Protein AF-A0A075AMS6-F1 (afdb_monomer_lite)

pLDDT: mean 89.9, std 9.1, range [35.53, 98.44]

Structure (mmCIF, N/CA/C/O backbone):
data_AF-A0A075AMS6-F1
#
_entry.id   AF-A0A075AMS6-F1
#
loop_
_atom_site.group_PDB
_atom_site.id
_atom_site.type_symbol
_atom_site.label_atom_id
_atom_site.label_alt_id
_atom_site.label_comp_id
_atom_site.label_asym_id
_atom_site.label_entity_id
_atom_site.label_seq_id
_atom_site.pdbx_PDB_ins_code
_atom_site.Cartn_x
_atom_site.Cartn_y
_atom_site.Cartn_z
_atom_site.occupancy
_atom_site.B_iso_or_equiv
_atom_site.auth_seq_id
_atom_site.auth_comp_id
_atom_site.auth_asym_id
_atom_site.auth_atom_id
_atom_site.pdbx_PDB_model_num
ATOM 1 N N . MET A 1 1 ? 24.883 -25.364 -38.308 1.00 47.94 1 MET A N 1
ATOM 2 C CA . MET A 1 1 ? 25.198 -25.323 -36.855 1.00 47.94 1 MET A CA 1
ATOM 3 C C . MET A 1 1 ? 24.390 -24.187 -36.253 1.00 47.94 1 MET A C 1
ATOM 5 O O . MET A 1 1 ? 24.538 -23.073 -36.735 1.00 47.94 1 MET A O 1
ATOM 9 N N . SER A 1 2 ? 23.544 -24.436 -35.250 1.00 60.88 2 SER A N 1
ATOM 10 C CA . SER A 1 2 ? 22.782 -23.363 -34.593 1.00 60.88 2 SER A CA 1
ATOM 11 C C . SER A 1 2 ? 23.743 -22.428 -33.852 1.00 60.88 2 SER A C 1
ATOM 13 O O . SER A 1 2 ? 24.408 -22.866 -32.907 1.00 60.88 2 SER A O 1
ATOM 15 N N . GLN A 1 3 ? 23.836 -21.162 -34.259 1.00 84.62 3 GLN A N 1
ATOM 16 C CA . GLN A 1 3 ? 24.550 -20.160 -33.468 1.00 84.62 3 GLN A CA 1
ATOM 17 C C . GLN A 1 3 ? 23.649 -19.705 -32.324 1.00 84.62 3 GLN A C 1
ATOM 19 O O . GLN A 1 3 ? 22.490 -19.348 -32.539 1.00 84.62 3 GLN A O 1
ATOM 24 N N . LYS A 1 4 ? 24.180 -19.744 -31.101 1.00 93.44 4 LYS A N 1
ATOM 25 C CA . LYS A 1 4 ? 23.482 -19.284 -29.902 1.00 93.44 4 LYS A CA 1
ATOM 26 C C . LYS A 1 4 ? 24.203 -18.081 -29.316 1.00 93.44 4 LYS A C 1
ATOM 28 O O . LYS A 1 4 ? 25.431 -18.074 -29.261 1.00 93.44 4 LYS A O 1
ATOM 33 N N . VAL A 1 5 ? 23.439 -17.092 -28.869 1.00 93.50 5 VAL A N 1
ATOM 34 C CA . VAL A 1 5 ? 23.956 -15.878 -28.224 1.00 93.50 5 VAL A CA 1
ATOM 35 C C . VAL A 1 5 ? 23.350 -15.772 -26.833 1.00 93.50 5 VAL A C 1
ATOM 37 O O . VAL A 1 5 ? 22.131 -15.844 -26.682 1.00 93.50 5 VAL A O 1
ATOM 40 N N . VAL A 1 6 ? 24.199 -15.621 -25.818 1.00 94.56 6 VAL A N 1
ATOM 41 C CA . VAL A 1 6 ? 23.764 -15.331 -24.447 1.00 94.56 6 VAL A CA 1
ATOM 42 C C . VAL A 1 6 ? 23.596 -13.823 -24.317 1.00 94.56 6 VAL A C 1
ATOM 44 O O . VAL A 1 6 ? 24.502 -13.070 -24.667 1.00 94.56 6 VAL A O 1
ATOM 47 N N . VAL A 1 7 ? 22.439 -13.392 -23.822 1.00 93.31 7 VAL A N 1
ATOM 48 C CA . VAL A 1 7 ? 22.157 -11.993 -23.503 1.00 93.31 7 VAL A CA 1
ATOM 49 C C . VAL A 1 7 ? 22.034 -11.866 -21.992 1.00 93.31 7 VAL A C 1
ATOM 51 O O . VAL A 1 7 ? 21.176 -12.501 -21.374 1.00 93.31 7 VAL A O 1
ATOM 54 N N . GLU A 1 8 ? 22.902 -11.048 -21.407 1.00 89.00 8 GLU A N 1
ATOM 55 C CA . GLU A 1 8 ? 22.895 -10.725 -19.983 1.00 89.00 8 GLU A CA 1
ATOM 56 C C . GLU A 1 8 ? 22.114 -9.431 -19.755 1.00 89.00 8 GLU A C 1
ATOM 58 O O . GLU A 1 8 ? 22.308 -8.441 -20.463 1.00 89.00 8 GLU A O 1
ATOM 63 N N . THR A 1 9 ? 21.200 -9.432 -18.784 1.00 85.12 9 THR A N 1
ATOM 64 C CA . THR A 1 9 ? 20.393 -8.250 -18.453 1.00 85.12 9 THR A CA 1
ATOM 65 C C . THR A 1 9 ? 20.269 -8.076 -16.947 1.00 85.12 9 THR A C 1
ATOM 67 O O . THR A 1 9 ? 20.421 -9.030 -16.184 1.00 85.12 9 THR A O 1
ATOM 70 N N . SER A 1 10 ? 19.871 -6.878 -16.514 1.00 76.19 10 SER A N 1
ATOM 71 C CA . SER A 1 10 ? 19.509 -6.604 -15.116 1.00 76.19 10 SER A CA 1
ATOM 72 C C . SER A 1 10 ? 18.333 -7.449 -14.603 1.00 76.19 10 SER A C 1
ATOM 74 O O . SER A 1 10 ? 18.133 -7.555 -13.399 1.00 76.19 10 SER A O 1
ATOM 76 N N . THR A 1 11 ? 17.564 -8.080 -15.497 1.00 76.12 11 THR A N 1
ATOM 77 C CA . THR A 1 11 ? 16.438 -8.969 -15.157 1.00 76.12 11 THR A CA 1
ATOM 78 C C . THR A 1 11 ? 16.780 -10.460 -15.278 1.00 76.12 11 THR A C 1
ATOM 80 O O . THR A 1 11 ? 15.893 -11.313 -15.167 1.00 76.12 11 THR A O 1
ATOM 83 N N . GLY A 1 12 ? 18.056 -10.791 -15.500 1.00 82.81 12 GLY A N 1
ATOM 84 C CA . GLY A 1 12 ? 18.569 -12.148 -15.694 1.00 82.81 12 GLY A CA 1
ATOM 85 C C . GLY A 1 12 ? 19.011 -12.440 -17.129 1.00 82.81 12 GLY A C 1
ATOM 86 O O . GLY A 1 12 ? 18.874 -11.609 -18.029 1.00 82.81 12 GLY A O 1
ATOM 87 N N . ASN A 1 13 ? 19.536 -13.647 -17.337 1.00 91.81 13 ASN A N 1
ATOM 88 C CA . ASN A 1 13 ? 20.146 -14.052 -18.604 1.00 91.81 13 ASN A CA 1
ATOM 89 C C . ASN A 1 13 ? 19.178 -14.893 -19.444 1.00 91.81 13 ASN A C 1
ATOM 91 O O . ASN A 1 13 ? 18.448 -15.733 -18.911 1.00 91.81 13 ASN A O 1
ATOM 95 N N . PHE A 1 14 ? 19.206 -14.712 -20.762 1.00 96.06 14 PHE A N 1
ATOM 96 C CA . PHE A 1 14 ? 18.475 -15.554 -21.712 1.00 96.06 14 PHE A CA 1
ATOM 97 C C . PHE A 1 14 ? 19.346 -15.897 -22.922 1.00 96.06 14 PHE A C 1
ATOM 99 O O . PHE A 1 14 ? 20.368 -15.260 -23.176 1.00 96.06 14 PHE A O 1
ATOM 106 N N . VAL A 1 15 ? 18.962 -16.940 -23.657 1.00 97.25 15 VAL A N 1
ATOM 107 C CA . VAL A 1 15 ? 19.716 -17.432 -24.815 1.00 97.25 15 VAL A CA 1
ATOM 108 C C . VAL A 1 15 ? 18.867 -17.294 -26.064 1.00 97.25 15 VAL A C 1
ATOM 110 O O . VAL A 1 15 ? 17.724 -17.746 -26.094 1.00 97.25 15 VAL A O 1
ATOM 113 N N . LEU A 1 16 ? 19.446 -16.703 -27.103 1.00 97.69 16 LEU A N 1
ATOM 114 C CA . LEU A 1 16 ? 18.874 -16.610 -28.440 1.00 97.69 16 LEU A CA 1
ATOM 115 C C . LEU A 1 16 ? 19.459 -17.710 -29.329 1.00 97.69 16 LEU A C 1
ATOM 117 O O . LEU A 1 16 ? 20.665 -17.941 -29.309 1.00 97.69 16 LEU A O 1
ATOM 121 N N . GLU A 1 17 ? 18.614 -18.373 -30.111 1.00 97.12 17 GLU A N 1
ATOM 122 C CA . GLU A 1 17 ? 18.990 -19.241 -31.230 1.00 97.12 17 GLU A CA 1
ATOM 123 C C . GLU A 1 17 ? 18.804 -18.461 -32.533 1.00 97.12 17 GLU A C 1
ATOM 125 O O . GLU A 1 17 ? 17.724 -17.922 -32.776 1.00 97.12 17 GLU A O 1
ATOM 130 N N . LEU A 1 18 ? 19.862 -18.383 -33.345 1.00 97.50 18 LEU A N 1
ATOM 131 C CA . LEU A 1 18 ? 19.884 -17.639 -34.604 1.00 97.50 18 LEU A CA 1
ATOM 132 C C . LEU A 1 18 ? 19.590 -18.549 -35.805 1.00 97.50 18 LEU A C 1
ATOM 134 O O . LEU A 1 18 ? 20.128 -19.655 -35.905 1.00 97.50 18 LEU A O 1
ATOM 138 N N . TYR A 1 19 ? 18.789 -18.041 -36.737 1.00 96.81 19 TYR A N 1
ATOM 139 C CA . TYR A 1 19 ? 18.364 -18.706 -37.972 1.00 96.81 19 TYR A CA 1
ATOM 140 C C . TYR A 1 19 ? 19.328 -18.389 -39.122 1.00 96.81 19 TYR A C 1
ATOM 142 O O . TYR A 1 19 ? 19.029 -17.618 -40.031 1.00 96.81 19 TYR A O 1
ATOM 150 N N . VAL A 1 20 ? 20.546 -18.927 -39.019 1.00 95.44 20 VAL A N 1
ATOM 151 C CA . VAL A 1 20 ? 21.671 -18.585 -39.911 1.00 95.44 20 VAL A CA 1
ATOM 152 C C . VAL A 1 20 ? 21.418 -19.002 -41.363 1.00 95.44 20 VAL A C 1
ATOM 154 O O . VAL A 1 20 ? 21.955 -18.367 -42.266 1.00 95.44 20 VAL A O 1
ATOM 157 N N . ASP A 1 21 ? 20.609 -20.036 -41.592 1.00 95.00 21 ASP A N 1
ATOM 158 C CA . ASP A 1 21 ? 20.291 -20.516 -42.940 1.00 95.00 21 ASP A CA 1
ATOM 159 C C . ASP A 1 21 ? 19.217 -19.630 -43.604 1.00 95.00 21 ASP A C 1
ATOM 161 O O . ASP A 1 21 ? 19.257 -19.383 -44.808 1.00 95.00 21 ASP A O 1
ATOM 165 N N . GLU A 1 22 ? 18.288 -19.098 -42.807 1.00 96.31 22 GLU A N 1
ATOM 166 C CA . GLU A 1 22 ? 17.174 -18.257 -43.241 1.00 96.31 22 GLU A CA 1
ATOM 167 C C . GLU A 1 22 ? 17.543 -16.774 -43.404 1.00 96.31 22 GLU A C 1
ATOM 169 O O . GLU A 1 22 ? 17.030 -16.119 -44.316 1.00 96.31 22 GLU A O 1
ATOM 174 N N . ALA A 1 23 ? 18.408 -16.247 -42.530 1.00 96.94 23 ALA A N 1
ATOM 175 C CA . ALA A 1 23 ? 18.813 -14.839 -42.491 1.00 96.94 23 ALA A CA 1
ATOM 176 C C . ALA A 1 23 ? 20.338 -14.678 -42.257 1.00 96.94 23 ALA A C 1
ATOM 178 O O . ALA A 1 23 ? 20.770 -14.108 -41.244 1.00 96.94 23 ALA A O 1
ATOM 179 N N . PRO A 1 24 ? 21.193 -15.200 -43.161 1.00 96.88 24 PRO A N 1
ATOM 180 C CA . PRO A 1 24 ? 22.639 -15.276 -42.959 1.00 96.88 24 PRO A CA 1
ATOM 181 C C . PRO A 1 24 ? 23.310 -13.914 -42.746 1.00 96.88 24 PRO A C 1
ATOM 183 O O . PRO A 1 24 ? 24.207 -13.800 -41.900 1.00 96.88 24 PRO A O 1
ATOM 186 N N . ARG A 1 25 ? 22.913 -12.864 -43.483 1.00 97.31 25 ARG A N 1
ATOM 187 C CA . ARG A 1 25 ? 23.531 -11.533 -43.339 1.00 97.31 25 ARG A CA 1
ATOM 188 C C . ARG A 1 25 ? 23.141 -10.886 -42.018 1.00 97.31 25 ARG A C 1
ATOM 190 O O . ARG A 1 25 ? 24.009 -10.288 -41.373 1.00 97.31 25 ARG A O 1
ATOM 197 N N . THR A 1 26 ? 21.887 -11.050 -41.611 1.00 97.88 26 THR A N 1
ATOM 198 C CA . THR A 1 26 ? 21.324 -10.524 -40.363 1.00 97.88 26 THR A CA 1
ATOM 199 C C . THR A 1 26 ? 21.935 -11.215 -39.151 1.00 97.88 26 THR A C 1
ATOM 201 O O . THR A 1 26 ? 22.430 -10.542 -38.243 1.00 97.88 26 THR A O 1
ATOM 204 N N . CYS A 1 27 ? 22.009 -12.551 -39.160 1.00 97.69 27 CYS A N 1
ATOM 205 C CA . CYS A 1 27 ? 22.663 -13.316 -38.100 1.00 97.69 27 CYS A CA 1
ATOM 206 C C . CYS A 1 27 ? 24.147 -12.952 -37.979 1.00 97.69 27 CYS A C 1
ATOM 208 O O . CYS A 1 27 ? 24.631 -12.735 -36.868 1.00 97.69 27 CYS A O 1
ATOM 210 N N . LYS A 1 28 ? 24.861 -12.809 -39.107 1.00 96.75 28 LYS A N 1
ATOM 211 C CA . LYS A 1 28 ? 26.265 -12.375 -39.108 1.00 96.75 28 LYS A CA 1
ATOM 212 C C . LYS A 1 28 ? 26.434 -10.965 -38.537 1.00 96.75 28 LYS A C 1
ATOM 214 O O . LYS A 1 28 ? 27.351 -10.751 -37.749 1.00 96.75 28 LYS A O 1
ATOM 219 N N . ASN A 1 29 ? 25.552 -10.027 -38.893 1.00 97.56 29 ASN A N 1
ATOM 220 C CA . ASN A 1 29 ? 25.551 -8.675 -38.329 1.00 97.56 29 ASN A CA 1
ATOM 221 C C . ASN A 1 29 ? 25.398 -8.707 -36.804 1.00 97.56 29 ASN A C 1
ATOM 223 O O . ASN A 1 29 ? 26.252 -8.186 -36.090 1.00 97.56 29 ASN A O 1
ATOM 227 N N . PHE A 1 30 ? 24.357 -9.379 -36.309 1.00 97.31 30 PHE A N 1
ATOM 228 C CA . PHE A 1 30 ? 24.079 -9.474 -34.878 1.00 97.31 30 PHE A CA 1
ATOM 229 C C . PHE A 1 30 ? 25.227 -10.144 -34.108 1.00 97.31 30 PHE A C 1
ATOM 231 O O . PHE A 1 30 ? 25.676 -9.632 -33.082 1.00 97.31 30 PHE A O 1
ATOM 238 N N . TYR A 1 31 ? 25.749 -11.258 -34.629 1.00 94.81 31 TYR A N 1
ATOM 239 C CA . TYR A 1 31 ? 26.841 -12.005 -34.009 1.00 94.81 31 TYR A CA 1
ATOM 240 C C . TYR A 1 31 ? 28.143 -11.194 -33.929 1.00 94.81 31 TYR A C 1
ATOM 242 O O . TYR A 1 31 ? 28.768 -11.137 -32.871 1.00 94.81 31 TYR A O 1
ATOM 250 N N . GLU A 1 32 ? 28.554 -10.536 -35.016 1.00 95.56 32 GLU A N 1
ATOM 251 C CA . GLU A 1 32 ? 29.790 -9.742 -35.036 1.00 95.56 32 GLU A CA 1
ATOM 252 C C . GLU A 1 32 ? 29.690 -8.486 -34.159 1.00 95.56 32 GLU A C 1
ATOM 254 O O . GLU A 1 32 ? 30.661 -8.131 -33.486 1.00 95.56 32 GLU A O 1
ATOM 259 N N . LEU A 1 33 ? 28.523 -7.831 -34.108 1.00 96.06 33 LEU A N 1
ATOM 260 C CA . LEU A 1 33 ? 28.278 -6.726 -33.175 1.00 96.06 33 LEU A CA 1
ATOM 261 C C . LEU A 1 33 ? 28.363 -7.208 -31.720 1.00 96.06 33 LEU A C 1
ATOM 263 O O . LEU A 1 33 ? 29.073 -6.601 -30.914 1.00 96.06 33 LEU A O 1
ATOM 267 N N . ALA A 1 34 ? 27.724 -8.335 -31.390 1.00 93.44 34 ALA A N 1
ATOM 268 C CA . ALA A 1 34 ? 27.800 -8.932 -30.057 1.00 93.44 34 ALA A CA 1
ATOM 269 C C . ALA A 1 34 ? 29.243 -9.295 -29.671 1.00 93.44 34 ALA A C 1
ATOM 271 O O . ALA A 1 34 ? 29.704 -8.935 -28.590 1.00 93.44 34 ALA A O 1
ATOM 272 N N . LYS A 1 35 ? 29.997 -9.924 -30.580 1.00 92.88 35 LYS A N 1
ATOM 273 C CA . LYS A 1 35 ? 31.403 -10.305 -30.369 1.00 92.88 35 LYS A CA 1
ATOM 274 C C . LYS A 1 35 ? 32.317 -9.104 -30.107 1.00 92.88 35 LYS A C 1
ATOM 276 O O . LYS A 1 35 ? 33.272 -9.221 -29.345 1.00 92.88 35 LYS A O 1
ATOM 281 N N . LYS A 1 36 ? 32.026 -7.949 -30.714 1.00 94.06 36 LYS A N 1
ATOM 282 C CA . LYS A 1 36 ? 32.743 -6.683 -30.483 1.00 94.06 36 LYS A CA 1
ATOM 283 C C . LYS A 1 36 ? 32.304 -5.956 -29.205 1.00 94.06 36 LYS A C 1
ATOM 285 O O . LYS A 1 36 ? 32.805 -4.869 -28.935 1.00 94.06 36 LYS A O 1
ATOM 290 N N . GLY A 1 37 ? 31.360 -6.512 -28.443 1.00 91.44 37 GLY A N 1
ATOM 291 C CA . GLY A 1 37 ? 30.788 -5.865 -27.263 1.00 91.44 37 GLY A CA 1
ATOM 292 C C . GLY A 1 37 ? 29.906 -4.658 -27.593 1.00 91.44 37 GLY A C 1
ATOM 293 O O . GLY A 1 37 ? 29.636 -3.853 -26.710 1.00 91.44 37 GLY A O 1
ATOM 294 N N . TYR A 1 38 ? 29.443 -4.518 -28.842 1.00 94.31 38 TYR A N 1
ATOM 295 C CA . TYR A 1 38 ? 28.631 -3.378 -29.292 1.00 94.31 38 TYR A CA 1
ATOM 296 C C . TYR A 1 38 ? 27.320 -3.240 -28.505 1.00 94.31 38 TYR A C 1
ATOM 298 O O . TYR A 1 38 ? 26.830 -2.136 -28.290 1.00 94.31 38 TYR A O 1
ATOM 306 N N . TYR A 1 39 ? 26.761 -4.367 -28.060 1.00 93.88 39 TYR A N 1
ATOM 307 C CA . TYR A 1 39 ? 25.532 -4.414 -27.268 1.00 93.88 39 TYR A CA 1
ATOM 308 C C . TYR A 1 39 ? 25.761 -4.284 -25.754 1.00 93.88 39 TYR A C 1
ATOM 310 O O . TYR A 1 39 ? 24.789 -4.224 -24.995 1.00 93.88 39 TYR A O 1
ATOM 318 N N . ASN A 1 40 ? 27.011 -4.197 -25.293 1.00 85.00 40 ASN A N 1
ATOM 319 C CA . ASN A 1 40 ? 27.304 -4.071 -23.869 1.00 85.00 40 ASN A CA 1
ATOM 320 C C . ASN A 1 40 ? 26.806 -2.720 -23.346 1.00 85.00 40 ASN A C 1
ATOM 322 O O . ASN A 1 40 ? 26.996 -1.687 -23.983 1.00 85.00 40 ASN A O 1
ATOM 326 N N . ASN A 1 41 ? 26.176 -2.734 -22.169 1.00 81.12 41 ASN A N 1
ATOM 327 C CA . ASN A 1 41 ? 25.571 -1.554 -21.537 1.00 81.12 41 ASN A CA 1
ATOM 328 C C . ASN A 1 41 ? 24.488 -0.858 -22.386 1.00 81.12 41 ASN A C 1
ATOM 330 O O . ASN A 1 41 ? 24.142 0.295 -22.124 1.00 81.12 41 ASN A O 1
ATOM 334 N N . THR A 1 42 ? 23.926 -1.546 -23.385 1.00 87.88 42 THR A N 1
ATOM 335 C CA . THR A 1 42 ? 22.791 -1.025 -24.154 1.00 87.88 42 THR A CA 1
ATOM 336 C C . THR A 1 42 ? 21.473 -1.315 -23.442 1.00 87.88 42 THR A C 1
ATOM 338 O O . THR A 1 42 ? 21.304 -2.351 -22.797 1.00 87.88 42 THR A O 1
ATOM 341 N N . LYS A 1 43 ? 20.523 -0.378 -23.530 1.00 87.06 43 LYS A N 1
ATOM 342 C CA . LYS A 1 43 ? 19.207 -0.510 -22.893 1.00 87.06 43 LYS A CA 1
ATOM 343 C C . LYS A 1 43 ? 18.211 -1.165 -23.851 1.00 87.06 43 LYS A C 1
ATOM 345 O O . LYS A 1 43 ? 18.183 -0.848 -25.045 1.00 87.06 43 LYS A O 1
ATOM 350 N N . PHE A 1 44 ? 17.306 -1.976 -23.303 1.00 92.62 44 PHE A N 1
ATOM 351 C CA . PHE A 1 44 ? 15.989 -2.138 -23.916 1.00 92.62 44 PHE A CA 1
ATOM 352 C C . PHE A 1 44 ? 15.264 -0.804 -23.764 1.00 92.62 44 PHE A C 1
ATOM 354 O O . PHE A 1 44 ? 14.807 -0.462 -22.682 1.00 92.62 44 PHE A O 1
ATOM 361 N N . HIS A 1 45 ? 15.261 0.006 -24.815 1.00 90.00 45 HIS A N 1
ATOM 362 C CA . HIS A 1 45 ? 14.780 1.386 -24.759 1.00 90.00 45 HIS A CA 1
ATOM 363 C C . HIS A 1 45 ? 13.281 1.489 -25.049 1.00 90.00 45 HIS A C 1
ATOM 365 O O . HIS A 1 45 ? 12.719 2.573 -24.917 1.00 90.00 45 HIS A O 1
ATOM 371 N N . ARG A 1 46 ? 12.638 0.383 -25.443 1.00 93.94 46 ARG A N 1
ATOM 372 C CA . ARG A 1 46 ? 11.198 0.322 -25.678 1.00 93.94 46 ARG A CA 1
ATOM 373 C C . ARG A 1 46 ? 10.622 -1.008 -25.207 1.00 93.94 46 ARG A C 1
ATOM 375 O O . ARG A 1 46 ? 11.127 -2.061 -25.588 1.00 93.94 46 ARG A O 1
ATOM 382 N N . ILE A 1 47 ? 9.570 -0.964 -24.400 1.00 92.31 47 ILE A N 1
ATOM 383 C CA . ILE A 1 47 ? 8.864 -2.134 -23.875 1.00 92.31 47 ILE A CA 1
ATOM 384 C C . ILE A 1 47 ? 7.366 -1.866 -24.004 1.00 92.31 47 ILE A C 1
ATOM 386 O O . ILE A 1 47 ? 6.829 -0.952 -23.384 1.00 92.31 47 ILE A O 1
ATOM 390 N N . ILE A 1 48 ? 6.679 -2.666 -24.816 1.00 90.31 48 ILE A N 1
ATOM 391 C CA . ILE A 1 48 ? 5.230 -2.563 -24.998 1.00 90.31 48 ILE A CA 1
ATOM 392 C C . ILE A 1 48 ? 4.599 -3.864 -24.540 1.00 90.31 48 ILE A C 1
ATOM 394 O O . ILE A 1 48 ? 4.776 -4.911 -25.169 1.00 90.31 48 ILE A O 1
ATOM 398 N N . HIS A 1 49 ? 3.852 -3.784 -23.441 1.00 85.25 49 HIS A N 1
ATOM 399 C CA . HIS A 1 49 ? 3.193 -4.933 -22.839 1.00 85.25 49 HIS A CA 1
ATOM 400 C C . HIS A 1 49 ? 2.295 -5.660 -23.853 1.00 85.25 49 HIS A C 1
ATOM 402 O O . HIS A 1 49 ? 1.568 -5.024 -24.614 1.00 85.25 49 HIS A O 1
ATOM 408 N N . ASN A 1 50 ? 2.358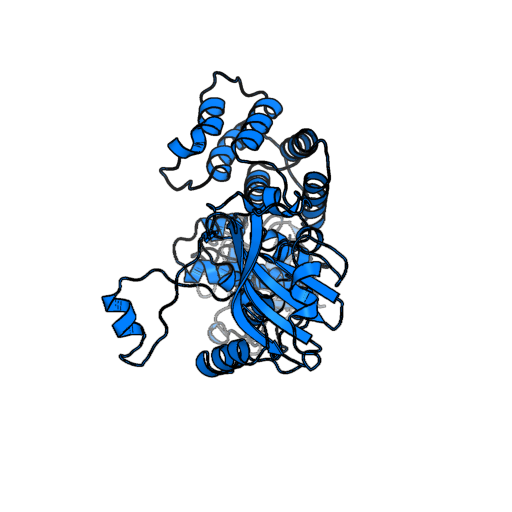 -6.996 -23.868 1.00 86.25 50 ASN A N 1
ATOM 409 C CA . ASN A 1 50 ? 1.665 -7.859 -24.837 1.00 86.25 50 ASN A CA 1
ATOM 410 C C . ASN A 1 50 ? 1.961 -7.542 -26.312 1.00 86.25 50 ASN A C 1
ATOM 412 O O . ASN A 1 50 ? 1.158 -7.862 -27.185 1.00 86.25 50 ASN A O 1
ATOM 416 N N . PHE A 1 51 ? 3.114 -6.939 -26.606 1.00 95.00 51 PHE A N 1
ATOM 417 C CA . PHE A 1 51 ? 3.556 -6.720 -27.975 1.00 95.00 51 PHE A CA 1
ATOM 418 C C . PHE A 1 51 ? 5.024 -7.101 -28.171 1.00 95.00 51 PHE A C 1
ATOM 420 O O . PHE A 1 51 ? 5.290 -8.152 -28.754 1.00 95.00 51 PHE A O 1
ATOM 427 N N . MET A 1 52 ? 5.978 -6.302 -27.682 1.00 96.56 52 MET A N 1
ATOM 428 C CA . MET A 1 52 ? 7.409 -6.547 -27.907 1.00 96.56 52 MET A CA 1
ATOM 429 C C . MET A 1 52 ? 8.320 -5.765 -26.949 1.00 96.56 52 MET A C 1
ATOM 431 O O . MET A 1 52 ? 7.914 -4.761 -26.360 1.00 96.56 52 MET A O 1
ATOM 435 N N . ILE A 1 53 ? 9.568 -6.223 -26.832 1.00 96.56 53 ILE A N 1
ATOM 436 C CA . ILE A 1 53 ? 10.691 -5.481 -26.242 1.00 96.56 53 ILE A CA 1
ATOM 437 C C . ILE A 1 53 ? 11.717 -5.159 -27.331 1.00 96.56 53 ILE A C 1
ATOM 439 O O . ILE 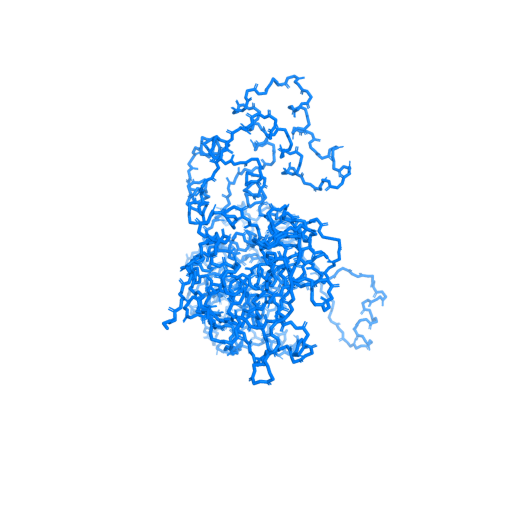A 1 53 ? 12.056 -6.039 -28.117 1.00 96.56 53 ILE A O 1
ATOM 443 N N . GLN A 1 54 ? 12.220 -3.926 -27.379 1.00 97.38 54 GLN A N 1
ATOM 444 C CA . GLN A 1 54 ? 13.154 -3.441 -28.401 1.00 97.38 54 GLN A CA 1
ATOM 445 C C . GLN A 1 54 ? 14.468 -2.978 -27.773 1.00 97.38 54 GLN A C 1
ATOM 447 O O . GLN A 1 54 ? 14.484 -2.241 -26.781 1.00 97.38 54 GLN A O 1
ATOM 452 N N . GLY A 1 55 ? 15.576 -3.401 -28.377 1.00 95.06 55 GLY A N 1
ATOM 453 C CA . GLY A 1 55 ? 16.935 -3.096 -27.948 1.00 95.06 55 GLY A CA 1
ATOM 454 C C . GLY A 1 55 ? 17.888 -2.947 -29.131 1.00 95.06 55 GLY A C 1
ATOM 455 O O . GLY A 1 55 ? 17.472 -2.865 -30.286 1.00 95.06 55 GLY A O 1
ATOM 456 N N . GLY A 1 56 ? 19.185 -2.889 -28.838 1.00 93.00 56 GLY A N 1
ATOM 457 C CA . GLY A 1 56 ? 20.227 -2.836 -29.865 1.00 93.00 56 GLY A CA 1
ATOM 458 C C . GLY A 1 56 ? 20.573 -1.440 -30.391 1.00 93.00 56 GLY A C 1
ATOM 459 O O . GLY A 1 56 ? 21.243 -1.337 -31.415 1.00 93.00 56 GLY A O 1
ATOM 460 N N . ASP A 1 57 ? 20.157 -0.374 -29.700 1.00 94.06 57 ASP A N 1
ATOM 461 C CA . ASP A 1 57 ? 20.621 1.000 -29.943 1.00 94.06 57 ASP A CA 1
ATOM 462 C C . ASP A 1 57 ? 21.652 1.403 -28.867 1.00 94.06 57 ASP A C 1
ATOM 464 O O . ASP A 1 57 ? 21.259 1.576 -27.707 1.00 94.06 57 ASP A O 1
ATOM 468 N N . PRO A 1 58 ? 22.942 1.602 -29.211 1.00 87.88 58 PRO A N 1
ATOM 469 C CA . PRO A 1 58 ? 23.968 2.033 -28.256 1.00 87.88 58 PRO A CA 1
ATOM 470 C C . PRO A 1 58 ? 23.713 3.388 -27.606 1.00 87.88 58 PRO A C 1
ATOM 472 O O . PRO A 1 58 ? 24.197 3.650 -26.510 1.00 87.88 58 PRO A O 1
ATOM 475 N N . THR A 1 59 ? 22.950 4.258 -28.268 1.00 85.50 59 THR A N 1
ATOM 476 C CA . THR A 1 59 ? 22.583 5.566 -27.716 1.00 85.50 59 THR A CA 1
ATOM 477 C C . THR A 1 59 ? 21.413 5.466 -26.736 1.00 85.50 59 THR A C 1
ATOM 479 O O . THR A 1 59 ? 21.168 6.395 -25.970 1.00 85.50 59 THR A O 1
ATOM 482 N N . GLY A 1 60 ? 20.651 4.363 -26.779 1.00 82.00 60 GLY A N 1
ATOM 483 C CA . GLY A 1 60 ? 19.427 4.169 -25.999 1.00 82.00 60 GLY A CA 1
ATOM 484 C C . GLY A 1 60 ? 18.277 5.112 -26.374 1.00 82.00 60 GLY A C 1
ATOM 485 O O . GLY A 1 60 ? 17.278 5.169 -25.658 1.00 82.00 60 GLY A O 1
ATOM 486 N N . THR A 1 61 ? 18.394 5.871 -27.469 1.00 84.19 61 THR A N 1
ATOM 487 C CA . THR A 1 61 ? 17.385 6.863 -27.875 1.00 84.19 61 THR A CA 1
ATOM 488 C C . THR A 1 61 ? 16.232 6.252 -28.673 1.00 84.19 61 THR A C 1
ATOM 490 O O . THR A 1 61 ? 15.145 6.838 -28.708 1.00 84.19 61 THR A O 1
ATOM 493 N N . GLY A 1 62 ? 16.470 5.093 -29.289 1.00 87.31 62 GLY A N 1
ATOM 494 C CA . GLY A 1 62 ? 15.638 4.445 -30.302 1.00 87.31 62 GLY A CA 1
ATOM 495 C C . GLY A 1 62 ? 15.913 4.935 -31.727 1.00 87.31 62 GLY A C 1
ATOM 496 O O . GLY A 1 62 ? 15.263 4.479 -32.663 1.00 87.31 62 GLY A O 1
ATOM 497 N N . ARG A 1 63 ? 16.856 5.869 -31.913 1.00 88.38 63 ARG A N 1
ATOM 498 C CA . ARG A 1 63 ? 17.184 6.486 -33.214 1.00 88.38 63 ARG A CA 1
ATOM 499 C C . ARG A 1 63 ? 18.601 6.175 -33.695 1.00 88.38 63 ARG A C 1
ATOM 501 O O . ARG A 1 63 ? 18.938 6.550 -34.811 1.00 88.38 63 ARG A O 1
ATOM 508 N N . GLY A 1 64 ? 19.426 5.553 -32.856 1.00 88.31 64 GLY A N 1
ATOM 509 C CA . GLY A 1 64 ? 20.797 5.189 -33.197 1.00 88.31 64 GLY A CA 1
ATOM 510 C C . GLY A 1 64 ? 20.926 3.745 -33.672 1.00 88.31 64 GLY A C 1
ATOM 511 O O . GLY A 1 64 ? 19.942 3.023 -33.844 1.00 88.31 64 GLY A O 1
ATOM 512 N N . GLY A 1 65 ? 22.170 3.314 -33.845 1.00 90.50 65 GLY A N 1
ATOM 513 C CA . GLY A 1 65 ? 22.497 1.968 -34.293 1.00 90.50 65 GLY A CA 1
ATOM 514 C C . GLY A 1 65 ? 23.029 1.934 -35.719 1.00 90.50 65 GLY A C 1
ATOM 515 O O . GLY A 1 65 ? 22.609 2.699 -36.580 1.00 90.50 65 GLY A O 1
ATOM 516 N N . SER A 1 66 ? 23.981 1.042 -35.953 1.00 92.38 66 SER A N 1
ATOM 517 C CA . SER A 1 66 ? 24.645 0.851 -37.239 1.00 92.38 66 SER A CA 1
ATOM 518 C C . SER A 1 66 ? 24.984 -0.619 -37.430 1.00 92.38 66 SER A C 1
ATOM 520 O O . SER A 1 66 ? 25.121 -1.377 -36.471 1.00 92.38 66 SER A O 1
ATOM 522 N N . SER A 1 67 ? 25.097 -1.042 -38.681 1.00 96.12 67 SER A N 1
ATOM 523 C CA . SER A 1 67 ? 25.441 -2.420 -39.014 1.00 96.12 67 SER A CA 1
ATOM 524 C C . SER A 1 67 ? 26.947 -2.591 -39.212 1.00 96.12 67 SER A C 1
ATOM 526 O O . SER A 1 67 ? 27.695 -1.629 -39.398 1.00 96.12 67 SER A O 1
ATOM 528 N N . ILE A 1 68 ? 27.406 -3.840 -39.271 1.00 96.75 68 ILE A N 1
ATOM 529 C CA . ILE A 1 68 ? 28.780 -4.145 -39.699 1.00 96.75 68 ILE A CA 1
ATOM 530 C C . ILE A 1 68 ? 29.036 -3.830 -41.184 1.00 96.75 68 ILE A C 1
ATOM 532 O O . ILE A 1 68 ? 30.183 -3.903 -41.621 1.00 96.75 68 ILE A O 1
ATOM 536 N N . TYR A 1 69 ? 27.987 -3.512 -41.950 1.00 96.44 69 TYR A N 1
ATOM 537 C CA . TYR A 1 69 ? 28.033 -3.234 -43.387 1.00 96.44 69 TYR A CA 1
ATOM 538 C C . TYR A 1 69 ? 27.911 -1.734 -43.719 1.00 96.44 69 TYR A C 1
ATOM 540 O O . TYR A 1 69 ? 27.920 -1.377 -44.893 1.00 96.44 69 TYR A O 1
ATOM 548 N N . GLY A 1 70 ? 27.801 -0.858 -42.714 1.00 93.12 70 GLY A N 1
ATOM 549 C CA . GLY A 1 70 ? 27.522 0.572 -42.884 1.00 93.12 70 GLY A CA 1
ATOM 550 C C . GLY A 1 70 ? 26.313 1.015 -42.058 1.00 93.12 70 GLY A C 1
ATOM 551 O O . GLY A 1 70 ? 25.973 0.377 -41.060 1.00 93.12 70 GLY A O 1
ATOM 552 N N . GLU A 1 71 ? 25.645 2.099 -42.460 1.00 89.50 71 GLU A N 1
ATOM 553 C CA . GLU A 1 71 ? 24.479 2.616 -41.726 1.00 89.50 71 GLU A CA 1
ATOM 554 C C . GLU A 1 71 ? 23.323 1.611 -41.691 1.00 89.50 71 GLU A C 1
ATOM 556 O O . GLU A 1 71 ? 22.830 1.289 -40.610 1.00 89.50 71 GLU A O 1
ATOM 561 N N . THR A 1 72 ? 22.936 1.065 -42.848 1.00 95.31 72 THR A N 1
ATOM 562 C CA . THR A 1 72 ? 21.846 0.086 -42.961 1.00 95.31 72 THR A CA 1
ATOM 563 C C . THR A 1 72 ? 22.152 -1.033 -43.965 1.00 95.31 72 THR A C 1
ATOM 565 O O . THR A 1 72 ? 23.084 -0.913 -44.761 1.00 95.31 72 THR A O 1
ATOM 568 N N . PHE A 1 73 ? 21.389 -2.130 -43.912 1.00 97.44 73 PHE A N 1
ATOM 569 C CA . PHE A 1 73 ? 21.427 -3.244 -44.868 1.00 97.44 73 PHE A CA 1
ATOM 570 C C . PHE A 1 73 ? 20.024 -3.808 -45.169 1.00 97.44 73 PHE A C 1
ATOM 572 O O . PHE A 1 73 ? 19.043 -3.485 -44.492 1.00 97.44 73 PHE A O 1
ATOM 579 N N . GLU A 1 74 ? 19.940 -4.648 -46.203 1.00 97.50 74 GLU A N 1
ATOM 580 C CA . GLU A 1 74 ? 18.693 -5.170 -46.773 1.00 97.50 74 GLU A CA 1
ATOM 581 C C . GLU A 1 74 ? 17.946 -6.166 -45.863 1.00 97.50 74 GLU A C 1
ATOM 583 O O . GLU A 1 74 ? 18.528 -6.762 -44.955 1.00 97.50 74 GLU A O 1
ATOM 588 N N . ASP A 1 75 ? 16.643 -6.351 -46.105 1.00 97.62 75 ASP A N 1
ATOM 589 C CA . ASP A 1 75 ? 15.826 -7.363 -45.423 1.00 97.62 75 ASP A CA 1
ATOM 590 C C . ASP A 1 75 ? 16.035 -8.776 -46.000 1.00 97.62 75 ASP A C 1
ATOM 592 O O . ASP A 1 75 ? 16.169 -8.961 -47.209 1.00 97.62 75 ASP A O 1
ATOM 596 N N . GLU A 1 76 ? 15.975 -9.797 -45.140 1.00 97.50 76 GLU A N 1
ATOM 597 C CA . GLU A 1 76 ? 15.993 -11.225 -45.498 1.00 97.50 76 GLU A CA 1
ATOM 598 C C . GLU A 1 76 ? 14.630 -11.858 -45.157 1.00 97.50 76 GLU A C 1
ATOM 600 O O . GLU A 1 76 ? 14.486 -12.674 -44.246 1.00 97.50 76 GLU A O 1
ATOM 605 N N . ILE A 1 77 ? 13.578 -11.428 -45.863 1.00 97.06 77 ILE A N 1
ATOM 606 C CA . ILE A 1 77 ? 12.203 -11.870 -45.592 1.00 97.06 77 ILE A CA 1
ATOM 607 C C . ILE A 1 77 ? 11.977 -13.311 -46.065 1.00 97.06 77 ILE A C 1
ATOM 609 O O . ILE A 1 77 ? 11.966 -13.592 -47.263 1.00 97.06 77 ILE A O 1
ATOM 613 N N . GLN A 1 78 ? 11.677 -14.205 -45.121 1.00 94.81 78 GLN A N 1
ATOM 614 C CA . GLN A 1 78 ? 11.265 -15.581 -45.402 1.00 94.81 78 GLN A CA 1
ATOM 615 C C . GLN A 1 78 ? 9.754 -15.748 -45.257 1.00 94.81 78 GLN A C 1
ATOM 617 O O . GLN A 1 78 ? 9.177 -15.480 -44.204 1.00 94.81 78 GLN A O 1
ATOM 622 N N . SER A 1 79 ? 9.096 -16.241 -46.308 1.00 92.50 79 SER A N 1
ATOM 623 C CA . SER A 1 79 ? 7.637 -16.431 -46.316 1.00 92.50 79 SER A CA 1
ATOM 624 C C . SER A 1 79 ? 7.149 -17.476 -45.303 1.00 92.50 79 SER A C 1
ATOM 626 O O . SER A 1 79 ? 6.012 -17.375 -44.837 1.00 92.50 79 SER A O 1
ATOM 628 N N . SER A 1 80 ? 8.009 -18.434 -44.944 1.00 93.81 80 SER A N 1
ATOM 629 C CA . SER A 1 80 ? 7.767 -19.497 -43.962 1.00 93.81 80 SER A CA 1
ATOM 630 C C . SER A 1 80 ? 7.878 -19.033 -42.507 1.00 93.81 80 SER A C 1
ATOM 632 O O . SER A 1 80 ? 7.309 -19.677 -41.627 1.00 93.81 80 SER A O 1
ATOM 634 N N . LEU A 1 81 ? 8.573 -17.923 -42.236 1.00 96.19 81 LEU A N 1
ATOM 635 C CA . LEU A 1 81 ? 8.732 -17.383 -40.888 1.00 96.19 81 LEU A CA 1
ATOM 636 C C . LEU A 1 81 ? 7.626 -16.364 -40.590 1.00 96.19 81 LEU A C 1
ATOM 638 O O . LEU A 1 81 ? 7.327 -15.481 -41.398 1.00 96.19 81 LEU A O 1
ATOM 642 N N . LYS A 1 82 ? 7.000 -16.503 -39.418 1.00 97.50 82 LYS A N 1
ATOM 643 C CA . LYS A 1 82 ? 5.853 -15.701 -38.970 1.00 97.50 82 LYS A CA 1
ATOM 644 C C . LYS A 1 82 ? 5.981 -15.371 -37.489 1.00 97.50 82 LYS A C 1
ATOM 646 O O . LYS A 1 82 ? 6.485 -16.189 -36.722 1.00 97.50 82 LYS A O 1
ATOM 651 N N . HIS A 1 83 ? 5.467 -14.220 -37.068 1.00 97.75 83 HIS A N 1
ATOM 652 C CA . HIS A 1 83 ? 5.435 -13.786 -35.673 1.00 97.75 83 HIS A CA 1
ATOM 653 C C . HIS A 1 83 ? 4.261 -14.428 -34.911 1.00 97.75 83 HIS A C 1
ATOM 655 O O . HIS A 1 83 ? 3.330 -13.754 -34.463 1.00 97.75 83 HIS A O 1
ATOM 661 N N . THR A 1 84 ? 4.276 -15.755 -34.783 1.00 95.88 84 THR A N 1
ATOM 662 C CA . THR A 1 84 ? 3.152 -16.552 -34.260 1.00 95.88 84 THR A CA 1
ATOM 663 C C . THR A 1 84 ? 2.995 -16.536 -32.740 1.00 95.88 84 THR A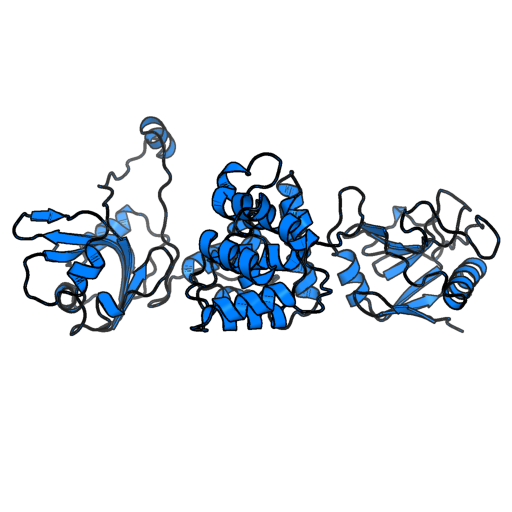 C 1
ATOM 665 O O . THR A 1 84 ? 2.011 -17.066 -32.232 1.00 95.88 84 THR A O 1
ATOM 668 N N . GLY A 1 85 ? 3.939 -15.967 -31.991 1.00 94.19 85 GLY A N 1
ATOM 669 C CA . GLY A 1 85 ? 3.903 -15.981 -30.530 1.00 94.19 85 GLY A CA 1
ATOM 670 C C . GLY A 1 85 ? 5.045 -15.204 -29.890 1.00 94.19 85 GLY A C 1
ATOM 671 O O . GLY A 1 85 ? 5.809 -14.526 -30.576 1.00 94.19 85 GLY A O 1
ATOM 672 N N . ALA A 1 86 ? 5.144 -15.305 -28.564 1.00 96.19 86 ALA A N 1
ATOM 673 C CA . ALA A 1 86 ? 6.201 -14.678 -27.777 1.00 96.19 86 ALA A CA 1
ATOM 674 C C . ALA A 1 86 ? 7.570 -15.343 -28.010 1.00 96.19 86 ALA A C 1
ATOM 676 O O . ALA A 1 86 ? 7.653 -16.553 -28.217 1.00 96.19 86 ALA A O 1
ATOM 677 N N . GLY A 1 87 ? 8.643 -14.560 -27.903 1.00 97.50 87 GLY A N 1
ATOM 678 C CA . GLY A 1 87 ? 10.023 -15.036 -27.985 1.00 97.50 87 GLY A CA 1
ATOM 679 C C . GLY A 1 87 ? 10.614 -15.069 -29.394 1.00 97.50 87 GLY A C 1
ATOM 680 O O . GLY A 1 87 ? 11.680 -15.649 -29.574 1.00 97.50 87 GLY A O 1
ATOM 681 N N . ILE A 1 88 ? 9.968 -14.469 -30.395 1.00 98.38 88 ILE A N 1
ATOM 682 C CA . ILE A 1 88 ? 10.489 -14.401 -31.769 1.00 98.38 88 ILE A CA 1
ATOM 683 C C . ILE A 1 88 ? 11.392 -13.176 -31.895 1.00 98.38 88 ILE A C 1
ATOM 685 O O . ILE A 1 88 ? 10.988 -12.083 -31.502 1.00 98.38 88 ILE A O 1
ATOM 689 N N . LEU A 1 89 ? 12.604 -13.367 -32.422 1.00 98.44 89 LEU A N 1
ATOM 690 C CA . LEU A 1 89 ? 13.620 -12.329 -32.597 1.00 98.44 89 LEU A CA 1
ATOM 691 C C . LEU A 1 89 ? 13.589 -11.800 -34.036 1.00 98.44 89 LEU A C 1
ATOM 693 O O . LEU A 1 89 ? 13.738 -12.567 -34.991 1.00 98.44 89 LEU A O 1
ATOM 697 N N . SER A 1 90 ? 13.430 -10.488 -34.185 1.00 98.38 90 SER A N 1
ATOM 698 C CA . SER A 1 90 ? 13.309 -9.835 -35.490 1.00 98.38 90 SER A CA 1
ATOM 699 C C . SER A 1 90 ? 13.975 -8.458 -35.510 1.00 98.38 90 SER A C 1
ATOM 701 O O . SER A 1 90 ? 14.145 -7.819 -34.471 1.00 98.38 90 SER A O 1
ATOM 703 N N . MET A 1 91 ? 14.389 -7.997 -36.692 1.00 98.06 91 MET A N 1
ATOM 704 C CA . MET A 1 91 ? 15.026 -6.687 -36.862 1.00 98.06 91 MET A CA 1
ATOM 705 C C . MET A 1 91 ? 14.031 -5.539 -36.684 1.00 98.06 91 MET A C 1
ATOM 707 O O . MET A 1 91 ? 12.926 -5.574 -37.225 1.00 98.06 91 MET A O 1
ATOM 711 N N . ALA A 1 92 ? 14.448 -4.488 -35.975 1.00 96.44 92 ALA A N 1
ATOM 712 C CA . ALA A 1 92 ? 13.739 -3.212 -35.948 1.00 96.44 92 ALA A CA 1
ATOM 713 C C . ALA A 1 92 ? 14.341 -2.291 -37.022 1.00 96.44 92 ALA A C 1
ATOM 715 O O . ALA A 1 92 ? 15.536 -1.996 -36.986 1.00 96.44 92 ALA A O 1
ATOM 716 N N . ASN A 1 93 ? 13.520 -1.849 -37.975 1.00 93.62 93 ASN A N 1
ATOM 717 C CA . ASN A 1 93 ? 13.936 -1.015 -39.104 1.00 93.62 93 ASN A CA 1
ATOM 718 C C . ASN A 1 93 ? 13.017 0.216 -39.251 1.00 93.62 93 ASN A C 1
ATOM 720 O O . ASN A 1 93 ? 11.935 0.275 -38.661 1.00 93.62 93 ASN A O 1
ATOM 724 N N . ALA A 1 94 ? 13.461 1.220 -40.010 1.00 90.44 94 ALA A N 1
ATOM 725 C CA . ALA A 1 94 ? 12.721 2.461 -40.272 1.00 90.44 94 ALA A CA 1
ATOM 726 C C . ALA A 1 94 ? 11.857 2.385 -41.550 1.00 90.44 94 ALA A C 1
ATOM 728 O O . ALA A 1 94 ? 11.379 3.403 -42.052 1.00 90.44 94 ALA A O 1
ATOM 729 N N . GLY A 1 95 ? 11.674 1.178 -42.085 1.00 90.56 95 GLY A N 1
ATOM 730 C CA . GLY A 1 95 ? 11.098 0.899 -43.394 1.00 90.56 95 GLY A CA 1
ATOM 731 C C . GLY A 1 95 ? 11.857 -0.231 -44.104 1.00 90.56 95 GLY A C 1
ATOM 732 O O . GLY A 1 95 ? 12.895 -0.680 -43.604 1.00 90.56 95 GLY A O 1
ATOM 733 N N . PRO A 1 96 ? 11.366 -0.692 -45.267 1.00 94.50 96 PRO A N 1
ATOM 734 C CA . PRO A 1 96 ? 11.991 -1.791 -46.000 1.00 94.50 96 PRO A CA 1
ATOM 735 C C . PRO A 1 96 ? 13.480 -1.544 -46.272 1.00 94.50 96 PRO A C 1
ATOM 737 O O . PRO A 1 96 ? 13.857 -0.454 -46.701 1.00 94.50 96 PRO A O 1
ATOM 740 N N . ASN A 1 97 ? 14.305 -2.569 -46.065 1.00 95.31 97 ASN A N 1
ATOM 741 C CA . ASN A 1 97 ? 15.750 -2.591 -46.317 1.00 95.31 97 ASN A CA 1
ATOM 742 C C . ASN A 1 97 ? 16.572 -1.569 -45.514 1.00 95.31 97 ASN A C 1
ATOM 744 O O . ASN A 1 97 ? 17.597 -1.088 -45.992 1.00 95.31 97 ASN A O 1
ATOM 748 N N . THR A 1 98 ? 16.132 -1.227 -44.300 1.00 95.44 98 THR A N 1
ATOM 749 C CA . THR A 1 98 ? 16.845 -0.283 -43.418 1.00 95.44 98 THR A CA 1
ATOM 750 C C . THR A 1 98 ? 17.298 -0.926 -42.104 1.00 95.44 98 THR A C 1
ATOM 752 O O . THR A 1 98 ? 17.221 -0.321 -41.034 1.00 95.44 98 THR A O 1
ATOM 755 N N . ASN A 1 99 ? 17.755 -2.180 -42.158 1.00 96.75 99 ASN A N 1
ATOM 756 C CA . ASN A 1 99 ? 18.217 -2.890 -40.967 1.00 96.75 99 ASN A CA 1
ATOM 757 C C . ASN A 1 99 ? 19.533 -2.297 -40.455 1.00 96.75 99 ASN A C 1
ATOM 759 O O . ASN A 1 99 ? 20.472 -2.122 -41.222 1.00 96.75 99 ASN A O 1
ATOM 763 N N . GLY A 1 100 ? 19.612 -2.015 -39.155 1.00 96.44 100 GLY A N 1
ATOM 764 C CA . GLY A 1 100 ? 20.825 -1.536 -38.482 1.00 96.44 100 GLY A CA 1
ATOM 765 C C . GLY A 1 100 ? 21.305 -2.528 -37.423 1.00 96.44 100 GLY A C 1
ATOM 766 O O . GLY A 1 100 ? 21.496 -3.712 -37.691 1.00 96.44 100 GLY A O 1
ATOM 767 N N . SER A 1 101 ? 21.477 -2.062 -36.188 1.00 96.75 101 SER A N 1
ATOM 768 C CA . SER A 1 101 ? 21.785 -2.922 -35.032 1.00 96.75 101 SER A CA 1
ATOM 769 C C . SER A 1 101 ? 20.578 -3.237 -34.148 1.00 96.75 101 SER A C 1
ATOM 771 O O . SER A 1 101 ? 20.686 -4.095 -33.269 1.00 96.75 101 SER A O 1
ATOM 773 N N . GLN A 1 102 ? 19.460 -2.530 -34.334 1.00 98.00 102 GLN A N 1
ATOM 774 C CA . GLN A 1 102 ? 18.291 -2.648 -33.471 1.00 98.00 102 GLN A CA 1
ATOM 775 C C . GLN A 1 102 ? 17.471 -3.906 -33.778 1.00 98.00 102 GLN A C 1
ATOM 777 O O . GLN A 1 102 ? 17.283 -4.289 -34.932 1.00 98.00 102 GLN A O 1
ATOM 782 N N . PHE A 1 103 ? 16.933 -4.519 -32.730 1.00 98.00 103 PHE A N 1
ATOM 783 C CA . PHE A 1 103 ? 16.105 -5.719 -32.808 1.00 98.00 103 PHE A CA 1
ATOM 784 C C . PHE A 1 103 ? 14.954 -5.632 -31.809 1.00 98.00 103 PHE A C 1
ATOM 786 O O . PHE A 1 103 ? 15.015 -4.880 -30.831 1.00 98.00 103 PHE A O 1
ATOM 793 N N . PHE A 1 104 ? 13.922 -6.439 -32.026 1.00 98.25 104 PHE A N 1
ATOM 794 C CA . PHE A 1 104 ? 12.863 -6.662 -31.058 1.00 98.25 104 PHE A CA 1
ATOM 795 C C . PHE A 1 104 ? 12.622 -8.151 -30.809 1.00 98.25 104 PHE A C 1
ATOM 797 O O . PHE A 1 104 ? 12.907 -9.001 -31.655 1.00 98.25 104 PHE A O 1
ATOM 804 N N . ILE A 1 105 ? 12.091 -8.454 -29.624 1.00 98.44 105 ILE A N 1
ATOM 805 C CA . ILE A 1 105 ? 11.607 -9.779 -29.237 1.00 98.44 105 ILE A CA 1
ATOM 806 C C . ILE A 1 105 ? 10.114 -9.661 -28.937 1.00 98.44 105 ILE A C 1
ATOM 808 O O . ILE A 1 105 ? 9.704 -8.808 -28.149 1.00 98.44 105 ILE A O 1
ATOM 812 N N . THR A 1 106 ? 9.292 -10.499 -29.562 1.00 98.31 106 THR A N 1
ATOM 813 C CA . THR A 1 106 ? 7.835 -10.477 -29.367 1.00 98.31 106 THR A CA 1
ATOM 814 C C . THR A 1 106 ? 7.424 -10.970 -27.974 1.00 98.31 106 THR A C 1
ATOM 816 O O . THR A 1 106 ? 8.039 -11.870 -27.400 1.00 98.31 106 THR A O 1
ATOM 819 N N . LEU A 1 107 ? 6.340 -10.411 -27.434 1.00 95.62 107 LEU A N 1
ATOM 820 C CA . LEU A 1 107 ? 5.702 -10.828 -26.174 1.00 95.62 107 LEU A CA 1
ATOM 821 C C . LEU A 1 107 ? 4.337 -11.498 -26.391 1.00 95.62 107 LEU A C 1
ATOM 823 O O . LEU A 1 107 ? 3.796 -12.104 -25.471 1.00 95.62 107 LEU A O 1
ATOM 827 N N . ALA A 1 108 ? 3.788 -11.398 -27.601 1.00 94.69 108 ALA A N 1
ATOM 828 C CA . ALA A 1 108 ? 2.528 -11.995 -28.037 1.00 94.69 108 ALA A CA 1
ATOM 829 C C . ALA A 1 108 ? 2.581 -12.243 -29.562 1.00 94.69 108 ALA A C 1
ATOM 831 O O . ALA A 1 108 ? 3.559 -11.841 -30.194 1.00 94.69 108 ALA A O 1
ATOM 832 N N . PRO A 1 109 ? 1.579 -12.897 -30.180 1.00 96.94 109 PRO A N 1
ATOM 833 C CA . PRO A 1 109 ? 1.481 -12.982 -31.639 1.00 96.94 109 PRO A CA 1
ATOM 834 C C . PRO A 1 109 ? 1.339 -11.595 -32.292 1.00 96.94 109 PRO A C 1
ATOM 836 O O . PRO A 1 109 ? 0.518 -10.787 -31.856 1.00 96.94 109 PRO A O 1
ATOM 839 N N . THR A 1 110 ? 2.101 -11.326 -33.359 1.00 96.25 110 THR A N 1
ATOM 840 C CA . THR A 1 110 ? 2.130 -10.015 -34.045 1.00 96.25 110 THR A CA 1
ATOM 841 C C . THR A 1 110 ? 2.066 -10.143 -35.576 1.00 96.25 110 THR A C 1
ATOM 843 O O . THR A 1 110 ? 2.983 -9.700 -36.273 1.00 96.25 110 THR A O 1
ATOM 846 N N . PRO A 1 111 ? 0.996 -10.729 -36.148 1.00 96.19 111 PRO A N 1
ATOM 847 C CA . PRO A 1 111 ? 0.930 -11.064 -37.578 1.00 96.19 111 PRO A CA 1
ATOM 848 C C . PRO A 1 111 ? 1.035 -9.850 -38.517 1.00 96.19 111 PRO A C 1
ATOM 850 O O . PRO A 1 111 ? 1.442 -9.980 -39.666 1.00 96.19 111 PRO A O 1
ATOM 853 N N . TRP A 1 112 ? 0.724 -8.638 -38.046 1.00 96.31 112 TRP A N 1
ATOM 854 C CA . TRP A 1 112 ? 0.850 -7.408 -38.843 1.00 96.31 112 TRP A CA 1
ATOM 855 C C . TRP A 1 112 ? 2.301 -6.992 -39.148 1.00 96.31 112 TRP A C 1
ATOM 857 O O . TRP A 1 112 ? 2.504 -6.075 -39.956 1.00 96.31 112 TRP A O 1
ATOM 867 N N . LEU A 1 113 ? 3.287 -7.631 -38.503 1.00 96.06 113 LEU A N 1
ATOM 868 C CA . LEU A 1 113 ? 4.722 -7.467 -38.760 1.00 96.06 113 LEU A CA 1
ATOM 869 C C . LEU A 1 113 ? 5.264 -8.479 -39.784 1.00 96.06 113 LEU A C 1
ATOM 871 O O . LEU A 1 113 ? 6.383 -8.314 -40.275 1.00 96.06 113 LEU A O 1
ATOM 875 N N . ASP A 1 114 ? 4.491 -9.515 -40.123 1.00 94.81 114 ASP A N 1
ATOM 876 C CA . ASP A 1 114 ? 4.923 -10.555 -41.054 1.00 94.81 114 ASP A CA 1
ATOM 877 C C . ASP A 1 114 ? 5.203 -9.976 -42.440 1.00 94.81 114 ASP A C 1
ATOM 879 O O . ASP A 1 114 ? 4.432 -9.183 -42.979 1.00 94.81 114 ASP A O 1
ATOM 883 N N . GLY A 1 115 ? 6.332 -10.380 -43.024 1.00 93.25 115 GLY A N 1
ATOM 884 C CA . GLY A 1 115 ? 6.766 -9.894 -44.332 1.00 93.25 115 GLY A CA 1
ATOM 885 C C . GLY A 1 115 ? 7.310 -8.461 -44.348 1.00 93.25 115 GLY A C 1
ATOM 886 O O . GLY A 1 115 ? 7.648 -7.975 -45.422 1.00 93.25 115 GLY A O 1
ATOM 887 N N . LYS A 1 116 ? 7.394 -7.785 -43.191 1.00 95.44 116 LYS A N 1
ATOM 888 C CA . LYS A 1 116 ? 7.917 -6.409 -43.068 1.00 95.44 116 LYS A CA 1
ATOM 889 C C . LYS A 1 116 ? 9.247 -6.319 -42.327 1.00 95.44 116 LYS A C 1
ATOM 891 O O . LYS A 1 116 ? 9.973 -5.346 -42.496 1.00 95.44 116 LYS A O 1
ATOM 896 N N . HIS A 1 117 ? 9.539 -7.310 -41.492 1.00 97.38 117 HIS A N 1
ATOM 897 C CA . HIS A 1 117 ? 10.749 -7.362 -40.684 1.00 97.38 117 HIS A CA 1
ATOM 898 C C . HIS A 1 117 ? 11.416 -8.726 -40.819 1.00 97.38 117 HIS A C 1
ATOM 900 O O . HIS A 1 117 ? 10.744 -9.757 -40.911 1.00 97.38 117 HIS A O 1
ATOM 906 N N . THR A 1 118 ? 12.746 -8.717 -40.833 1.00 98.12 118 THR A N 1
ATOM 907 C CA . THR A 1 118 ? 13.560 -9.927 -40.938 1.00 98.12 118 THR A CA 1
ATOM 908 C C . THR A 1 118 ? 13.539 -10.688 -39.614 1.00 98.12 118 THR A C 1
ATOM 910 O O . THR A 1 118 ? 14.149 -10.243 -38.642 1.00 98.12 118 THR A O 1
ATOM 913 N N . ILE A 1 119 ? 12.860 -11.839 -39.579 1.00 98.44 119 ILE A N 1
ATOM 914 C CA . ILE A 1 119 ? 12.930 -12.789 -38.461 1.00 98.44 119 ILE A CA 1
ATOM 915 C C . ILE A 1 119 ? 14.241 -13.560 -38.591 1.00 98.44 119 ILE A C 1
ATOM 917 O O . ILE A 1 119 ? 14.443 -14.270 -39.572 1.00 98.44 119 ILE A O 1
ATOM 921 N N . PHE A 1 120 ? 15.117 -13.443 -37.595 1.00 98.06 120 PHE A N 1
ATOM 922 C CA . PHE A 1 120 ? 16.464 -14.027 -37.649 1.00 98.06 120 PHE A CA 1
ATOM 923 C C . PHE A 1 120 ? 16.802 -14.899 -36.435 1.00 98.06 120 PHE A C 1
ATOM 925 O O . PHE A 1 120 ? 17.949 -15.316 -36.258 1.00 98.06 120 PHE A O 1
ATOM 932 N N . GLY A 1 121 ? 15.816 -15.196 -35.587 1.00 97.62 121 GLY A N 1
ATOM 933 C CA . GLY A 1 121 ? 15.990 -16.135 -34.489 1.00 97.62 121 GLY A CA 1
ATOM 934 C C . GLY A 1 121 ? 14.791 -16.235 -33.555 1.00 97.62 121 GLY A C 1
ATOM 935 O O . GLY A 1 121 ? 13.701 -15.719 -33.816 1.00 97.62 121 GLY A O 1
ATOM 936 N N . ARG A 1 122 ? 15.023 -16.871 -32.409 1.00 97.75 122 ARG A N 1
ATOM 937 C CA . ARG A 1 122 ? 14.074 -16.957 -31.293 1.00 97.75 122 ARG A CA 1
ATOM 938 C C . ARG A 1 122 ? 14.786 -17.110 -29.956 1.00 97.75 122 ARG A C 1
ATOM 940 O O . ARG A 1 122 ? 15.962 -17.457 -29.891 1.00 97.75 122 ARG A O 1
ATOM 947 N N . VAL A 1 123 ? 14.047 -16.925 -28.875 1.00 97.81 123 VAL A N 1
ATOM 948 C CA . VAL A 1 123 ? 14.482 -17.251 -27.519 1.00 97.81 123 VAL A CA 1
ATOM 949 C C . VAL A 1 123 ? 14.531 -18.772 -27.378 1.00 97.81 123 VAL A C 1
ATOM 951 O O . VAL A 1 123 ? 13.510 -19.453 -27.425 1.00 97.81 123 VAL A O 1
ATOM 954 N N . TYR A 1 124 ? 15.738 -19.300 -27.211 1.00 97.38 124 TYR A N 1
ATOM 955 C CA . TYR A 1 124 ? 16.007 -20.717 -26.986 1.00 97.38 124 TYR A CA 1
ATOM 956 C C . TYR A 1 124 ? 15.782 -21.111 -25.522 1.00 97.38 124 TYR A C 1
ATOM 958 O O . TYR A 1 124 ? 15.204 -22.155 -25.228 1.00 97.38 124 TYR A O 1
ATOM 966 N N . SER A 1 125 ? 16.235 -20.273 -24.586 1.00 96.94 125 SER A N 1
ATOM 967 C CA . SER A 1 125 ? 16.009 -20.451 -23.150 1.00 96.94 125 SER A CA 1
ATOM 968 C C . SER A 1 125 ? 15.902 -19.098 -22.447 1.00 96.94 125 SER A C 1
ATOM 970 O O . SER A 1 125 ? 16.380 -18.086 -22.953 1.00 96.94 125 SER A O 1
ATOM 972 N N . GLY A 1 126 ? 15.253 -19.068 -21.279 1.00 93.94 126 GLY A N 1
ATOM 973 C CA . GLY A 1 126 ? 15.037 -17.827 -20.527 1.00 93.94 126 GLY A CA 1
ATOM 974 C C . GLY A 1 126 ? 13.745 -17.079 -20.874 1.00 93.94 126 GLY A C 1
ATOM 975 O O . GLY A 1 126 ? 13.657 -15.884 -20.623 1.00 93.94 126 GLY A O 1
ATOM 976 N N . MET A 1 127 ? 12.704 -17.753 -21.385 1.00 94.25 127 MET A N 1
ATOM 977 C CA . MET A 1 127 ? 11.402 -17.109 -21.660 1.00 94.25 127 MET A CA 1
ATOM 978 C C . MET A 1 127 ? 10.783 -16.410 -20.440 1.00 94.25 127 MET A C 1
ATOM 980 O O . MET A 1 127 ? 10.164 -15.361 -20.599 1.00 94.25 127 MET A O 1
ATOM 984 N N . LYS A 1 128 ? 11.007 -16.921 -19.219 1.00 85.25 128 LYS A N 1
ATOM 985 C CA . LYS A 1 128 ? 10.614 -16.224 -17.980 1.00 85.25 128 LYS A CA 1
ATOM 986 C C . LYS A 1 128 ? 11.266 -14.834 -17.869 1.00 85.25 128 LYS A C 1
ATOM 988 O O . LYS A 1 128 ? 10.618 -13.896 -17.427 1.00 85.25 128 LYS A O 1
ATOM 993 N N . VAL A 1 129 ? 12.521 -14.670 -18.305 1.00 86.62 129 VAL A N 1
ATOM 994 C CA . VAL A 1 129 ? 13.215 -13.366 -18.319 1.00 86.62 129 VAL A CA 1
ATOM 995 C C . VAL A 1 129 ? 12.539 -12.407 -19.297 1.00 86.62 129 VAL A C 1
ATOM 997 O O . VAL A 1 129 ? 12.282 -11.263 -18.945 1.00 86.62 129 VAL A O 1
ATOM 1000 N N . ILE A 1 130 ? 12.173 -12.889 -20.485 1.00 92.44 130 ILE A N 1
ATOM 1001 C CA . ILE A 1 130 ? 11.469 -12.095 -21.502 1.00 92.44 130 ILE A CA 1
ATOM 1002 C C . ILE A 1 130 ? 10.090 -11.648 -21.007 1.00 92.44 130 ILE A C 1
ATOM 1004 O O . ILE A 1 130 ? 9.723 -10.487 -21.170 1.00 92.44 130 ILE A O 1
ATOM 1008 N N . GLN A 1 131 ? 9.353 -12.537 -20.336 1.00 85.56 131 GLN A N 1
ATOM 1009 C CA . GLN A 1 131 ? 8.077 -12.198 -19.700 1.00 85.56 131 GLN A CA 1
ATOM 1010 C C . GLN A 1 131 ? 8.247 -11.124 -18.616 1.00 85.56 131 GLN A C 1
ATOM 1012 O O . GLN A 1 131 ? 7.460 -10.182 -18.577 1.00 85.56 131 GLN A O 1
ATOM 1017 N N . ARG A 1 132 ? 9.298 -11.221 -17.785 1.00 78.69 132 ARG A N 1
ATOM 1018 C CA . ARG A 1 132 ? 9.636 -10.186 -16.790 1.00 78.69 132 ARG A CA 1
ATOM 1019 C C . ARG A 1 132 ? 9.975 -8.849 -17.442 1.00 78.69 132 ARG A C 1
ATOM 1021 O O . ARG A 1 132 ? 9.442 -7.831 -17.022 1.00 78.69 132 ARG A O 1
ATOM 1028 N N . LEU A 1 133 ? 10.810 -8.843 -18.484 1.00 83.81 133 LEU A N 1
ATOM 1029 C CA . LEU A 1 133 ? 11.122 -7.627 -19.245 1.00 83.81 133 LEU A CA 1
ATOM 1030 C C . LEU A 1 133 ? 9.849 -6.989 -19.810 1.00 83.81 133 LEU A C 1
ATOM 1032 O O . LEU A 1 133 ? 9.657 -5.789 -19.674 1.00 83.81 133 LEU A O 1
ATOM 1036 N N . GLY A 1 134 ? 8.941 -7.790 -20.368 1.00 86.19 134 GLY A N 1
ATOM 1037 C CA . GLY A 1 134 ? 7.684 -7.321 -20.956 1.00 86.19 134 GLY A CA 1
ATOM 1038 C C . GLY A 1 134 ? 6.659 -6.720 -19.989 1.00 86.19 134 GLY A C 1
ATOM 1039 O O . GLY A 1 134 ? 5.619 -6.221 -20.429 1.00 86.19 134 GLY A O 1
ATOM 1040 N N . LEU A 1 135 ? 6.917 -6.783 -18.686 1.00 81.19 135 LEU A N 1
ATOM 1041 C CA . LEU A 1 135 ? 6.073 -6.199 -17.651 1.00 81.19 135 LEU A CA 1
ATOM 1042 C C . LEU A 1 135 ? 6.726 -4.996 -16.970 1.00 81.19 135 LEU A C 1
ATOM 1044 O O . LEU A 1 135 ? 6.040 -4.317 -16.203 1.00 81.19 135 LEU A O 1
ATOM 1048 N N . VAL A 1 136 ? 8.001 -4.699 -17.259 1.00 80.94 136 VAL A N 1
ATOM 1049 C CA . VAL A 1 136 ? 8.695 -3.526 -16.713 1.00 80.94 136 VAL A CA 1
ATOM 1050 C C . VAL A 1 136 ? 7.854 -2.278 -16.998 1.00 80.94 136 VAL A C 1
ATOM 1052 O O . VAL A 1 136 ? 7.499 -2.048 -18.157 1.00 80.94 136 VAL A O 1
ATOM 1055 N N . PRO A 1 137 ? 7.504 -1.480 -15.972 1.00 75.94 137 PRO A N 1
ATOM 1056 C CA . PRO A 1 137 ? 6.635 -0.332 -16.166 1.00 75.94 137 PRO A CA 1
ATOM 1057 C C . PRO A 1 137 ? 7.288 0.688 -17.095 1.00 75.94 137 PRO A C 1
ATOM 1059 O O . PRO A 1 137 ? 8.497 0.912 -17.013 1.00 75.94 137 PRO A O 1
ATOM 1062 N N . THR A 1 138 ? 6.493 1.315 -17.959 1.00 80.69 138 THR A N 1
ATOM 1063 C CA . THR A 1 138 ? 6.989 2.244 -18.979 1.00 80.69 138 THR A CA 1
ATOM 1064 C C . THR A 1 138 ? 6.357 3.628 -18.898 1.00 80.69 138 THR A C 1
ATOM 1066 O O . THR A 1 138 ? 5.280 3.814 -18.325 1.00 80.69 138 THR A O 1
ATOM 1069 N N . ASP A 1 139 ? 7.054 4.626 -19.445 1.00 75.94 139 ASP A N 1
ATOM 1070 C CA . ASP A 1 139 ? 6.503 5.962 -19.660 1.00 75.94 139 ASP A CA 1
ATOM 1071 C C . ASP A 1 139 ? 5.553 6.003 -20.874 1.00 75.94 139 ASP A C 1
ATOM 1073 O O . ASP A 1 139 ? 5.299 5.007 -21.550 1.00 75.94 139 ASP A O 1
ATOM 1077 N N . SER A 1 140 ? 5.022 7.187 -21.187 1.00 78.69 140 SER A N 1
ATOM 1078 C CA . SER A 1 140 ? 4.132 7.379 -22.340 1.00 78.69 140 SER A CA 1
ATOM 1079 C C . SER A 1 140 ? 4.794 7.168 -23.709 1.00 78.69 140 SER A C 1
ATOM 1081 O O . SER A 1 140 ? 4.093 7.198 -24.715 1.00 78.69 140 SER A O 1
ATOM 1083 N N . ASN A 1 141 ? 6.118 7.015 -23.761 1.00 80.88 141 ASN A N 1
ATOM 1084 C CA . ASN A 1 141 ? 6.896 6.714 -24.962 1.00 80.88 141 ASN A CA 1
ATOM 1085 C C . ASN A 1 141 ? 7.392 5.257 -24.961 1.00 80.88 141 ASN A C 1
ATOM 1087 O O . ASN A 1 141 ? 8.341 4.936 -25.679 1.00 80.88 141 ASN A O 1
ATOM 1091 N N . ASP A 1 142 ? 6.779 4.395 -24.142 1.00 87.50 142 ASP A N 1
ATOM 1092 C CA . ASP A 1 142 ? 7.127 2.986 -23.967 1.00 87.50 142 ASP A CA 1
ATOM 1093 C C . ASP A 1 142 ? 8.546 2.760 -23.404 1.00 87.50 142 ASP A C 1
ATOM 1095 O O . ASP A 1 142 ? 9.092 1.662 -23.525 1.00 87.50 142 ASP A O 1
ATOM 1099 N N . ARG A 1 143 ? 9.180 3.770 -22.791 1.00 83.00 143 ARG A N 1
ATOM 1100 C CA . ARG A 1 143 ? 10.526 3.622 -22.217 1.00 83.00 143 ARG A CA 1
ATOM 1101 C C . ARG A 1 143 ? 10.450 3.018 -20.815 1.00 83.00 143 ARG A C 1
ATOM 1103 O O . ARG A 1 143 ? 9.665 3.521 -20.011 1.00 83.00 143 ARG A O 1
ATOM 1110 N N . PRO A 1 144 ? 11.265 1.998 -20.484 1.00 80.62 144 PRO A N 1
ATOM 1111 C CA . PRO A 1 144 ? 11.299 1.437 -19.138 1.00 80.62 144 PRO A CA 1
ATOM 1112 C C . PRO A 1 144 ? 11.636 2.488 -18.081 1.00 80.62 144 PRO A C 1
ATOM 1114 O O . PRO A 1 144 ? 12.550 3.297 -18.247 1.00 80.62 144 PRO A O 1
ATOM 1117 N N . LEU A 1 145 ? 10.887 2.454 -16.984 1.00 71.25 145 LEU A N 1
ATOM 1118 C CA . LEU A 1 145 ? 11.054 3.340 -15.842 1.00 71.25 145 LEU A CA 1
ATOM 1119 C C . LEU A 1 145 ? 12.154 2.805 -14.920 1.00 71.25 145 LEU A C 1
ATOM 1121 O O . LEU A 1 145 ? 12.121 1.646 -14.517 1.00 71.25 145 LEU A O 1
ATOM 1125 N N . GLU A 1 146 ? 13.108 3.662 -14.551 1.00 63.19 146 GLU A N 1
ATOM 1126 C CA . GLU A 1 146 ? 14.189 3.301 -13.617 1.00 63.19 146 GLU A CA 1
ATOM 1127 C C . GLU A 1 146 ? 13.725 3.308 -12.144 1.00 63.19 146 GLU A C 1
ATOM 1129 O O . GLU A 1 146 ? 14.226 2.524 -11.346 1.00 63.19 146 GLU A O 1
ATOM 1134 N N . ASP A 1 147 ? 12.725 4.128 -11.786 1.00 74.06 147 ASP A N 1
ATOM 1135 C CA . ASP A 1 147 ? 12.096 4.146 -10.453 1.00 74.06 147 ASP A CA 1
ATOM 1136 C C . ASP A 1 147 ? 10.566 4.111 -10.592 1.00 74.06 147 ASP A C 1
ATOM 1138 O O . ASP A 1 147 ? 9.912 5.103 -10.943 1.00 74.06 147 ASP A O 1
ATOM 1142 N N . VAL A 1 148 ? 9.987 2.938 -10.333 1.00 76.81 148 VAL A N 1
ATOM 1143 C CA . VAL A 1 148 ? 8.551 2.680 -10.501 1.00 76.81 148 VAL A CA 1
ATOM 1144 C C . VAL A 1 148 ? 7.709 3.485 -9.507 1.00 76.81 148 VAL A C 1
ATOM 1146 O O . VAL A 1 148 ? 6.662 4.011 -9.890 1.00 76.81 148 VAL A O 1
ATOM 1149 N N . LEU A 1 149 ? 8.152 3.638 -8.253 1.00 84.25 149 LEU A N 1
ATOM 1150 C CA . LEU A 1 149 ? 7.389 4.365 -7.233 1.00 84.25 149 LEU A CA 1
ATOM 1151 C C . LEU A 1 149 ? 7.394 5.874 -7.506 1.00 84.25 149 LEU A C 1
ATOM 1153 O O . LEU A 1 149 ? 6.336 6.512 -7.431 1.00 84.25 149 LEU A O 1
ATOM 1157 N N . ASP A 1 150 ? 8.542 6.446 -7.894 1.00 82.31 150 ASP A N 1
ATOM 1158 C CA . ASP A 1 150 ? 8.614 7.853 -8.316 1.00 82.31 150 ASP A CA 1
ATOM 1159 C C . ASP A 1 150 ? 7.724 8.084 -9.547 1.00 82.31 150 ASP A C 1
ATOM 1161 O O . ASP A 1 150 ? 7.062 9.120 -9.650 1.00 82.31 150 ASP A O 1
ATOM 1165 N N . SER A 1 151 ? 7.656 7.113 -10.459 1.00 82.56 151 SER A N 1
ATOM 1166 C CA . SER A 1 151 ? 6.831 7.197 -11.668 1.00 82.56 151 SER A CA 1
ATOM 1167 C C . SER A 1 151 ? 5.333 7.137 -11.369 1.00 82.56 151 SER A C 1
ATOM 1169 O O . SER A 1 151 ? 4.573 7.959 -11.892 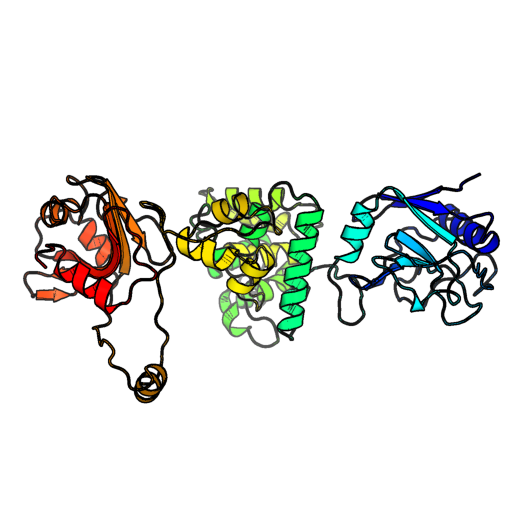1.00 82.56 151 SER A O 1
ATOM 1171 N N . ILE A 1 152 ? 4.898 6.244 -10.470 1.00 85.56 152 ILE A N 1
ATOM 1172 C CA . ILE A 1 152 ? 3.510 6.203 -9.979 1.00 85.56 152 ILE A CA 1
ATOM 1173 C C . ILE A 1 152 ? 3.139 7.558 -9.363 1.00 85.56 152 ILE A C 1
ATOM 1175 O O . ILE A 1 152 ? 2.115 8.140 -9.724 1.00 85.56 152 ILE A O 1
ATOM 1179 N N . LYS A 1 153 ? 3.994 8.099 -8.483 1.00 85.25 153 LYS A N 1
ATOM 1180 C CA . LYS A 1 153 ? 3.746 9.372 -7.789 1.00 85.25 153 LYS A CA 1
ATOM 1181 C C . LYS A 1 153 ? 3.695 10.576 -8.740 1.00 85.25 153 LYS A C 1
ATOM 1183 O O . LYS A 1 153 ? 2.870 11.466 -8.539 1.00 85.25 153 LYS A O 1
ATOM 1188 N N . LYS A 1 154 ? 4.560 10.623 -9.761 1.00 83.75 154 LYS A N 1
ATOM 1189 C CA . LYS A 1 154 ? 4.634 11.728 -10.742 1.00 83.75 154 LYS A CA 1
ATOM 1190 C C . LYS A 1 154 ? 3.516 11.691 -11.783 1.00 83.75 154 LYS A C 1
ATOM 1192 O O . LYS A 1 154 ? 3.142 12.737 -12.311 1.00 83.75 154 LYS A O 1
ATOM 1197 N N . THR A 1 155 ? 2.984 10.510 -12.090 1.00 83.25 155 THR A N 1
ATOM 1198 C CA . THR A 1 155 ? 1.910 10.350 -13.077 1.00 83.25 155 THR A CA 1
ATOM 1199 C C . THR A 1 155 ? 0.676 11.133 -12.633 1.00 83.25 155 THR A C 1
ATOM 1201 O O . THR A 1 155 ? 0.253 11.017 -11.489 1.00 83.25 155 THR A O 1
ATOM 1204 N N . SER A 1 156 ? 0.071 11.942 -13.506 1.00 82.56 156 SER A N 1
ATOM 1205 C CA . SER A 1 156 ? -1.119 12.743 -13.169 1.00 82.56 156 SER A CA 1
ATOM 1206 C C . SER A 1 156 ? -2.436 11.990 -13.397 1.00 82.56 156 SER A C 1
ATOM 1208 O O . SER A 1 156 ? -3.390 12.181 -12.643 1.00 82.56 156 SER A O 1
ATOM 1210 N N . LYS A 1 157 ? -2.482 11.109 -14.406 1.00 82.56 157 LYS A N 1
ATOM 1211 C CA . LYS A 1 157 ? -3.678 10.353 -14.804 1.00 82.56 157 LYS A CA 1
ATOM 1212 C C . LYS A 1 157 ? -3.899 9.132 -13.908 1.00 82.56 157 LYS A C 1
ATOM 1214 O O . LYS A 1 157 ? -3.022 8.279 -13.785 1.00 82.56 157 LYS A O 1
ATOM 1219 N N . VAL A 1 158 ? -5.095 9.020 -13.331 1.00 84.44 158 VAL A N 1
ATOM 1220 C CA . VAL A 1 158 ? -5.454 7.954 -12.376 1.00 84.44 158 VAL A CA 1
ATOM 1221 C C . VAL A 1 158 ? -5.342 6.556 -12.996 1.00 84.44 158 VAL A C 1
ATOM 1223 O O . VAL A 1 158 ? -4.768 5.665 -12.372 1.00 84.44 158 VAL A O 1
ATOM 1226 N N . ASP A 1 159 ? -5.811 6.368 -14.231 1.00 82.44 159 ASP A N 1
ATOM 1227 C CA . ASP A 1 159 ? -5.769 5.055 -14.893 1.00 82.44 159 ASP A CA 1
ATOM 1228 C C . ASP A 1 159 ? -4.340 4.599 -15.197 1.00 82.44 159 ASP A C 1
ATOM 1230 O O . ASP A 1 159 ? -4.001 3.432 -15.006 1.00 82.44 159 ASP A O 1
ATOM 1234 N N . GLN A 1 160 ? -3.466 5.534 -15.582 1.00 81.44 160 GLN A N 1
ATOM 1235 C CA . GLN A 1 160 ? -2.048 5.240 -15.787 1.00 81.44 160 GLN A CA 1
ATOM 1236 C C . GLN A 1 160 ? -1.368 4.857 -14.469 1.00 81.44 160 GLN A C 1
ATOM 1238 O O . GLN A 1 160 ? -0.645 3.864 -14.436 1.00 81.44 160 GLN A O 1
ATOM 1243 N N . ARG A 1 161 ? -1.659 5.553 -13.356 1.00 84.62 161 ARG A N 1
ATOM 1244 C CA . ARG A 1 161 ? -1.158 5.142 -12.029 1.00 84.62 161 ARG A CA 1
ATOM 1245 C C . ARG A 1 161 ? -1.590 3.723 -11.678 1.00 84.62 161 ARG A C 1
ATOM 1247 O O . ARG A 1 161 ? -0.768 2.932 -11.230 1.00 84.62 161 ARG A O 1
ATOM 1254 N N . ARG A 1 162 ? -2.870 3.394 -11.891 1.00 86.75 162 ARG A N 1
ATOM 1255 C CA . ARG A 1 162 ? -3.402 2.047 -11.643 1.00 86.75 162 ARG A CA 1
ATOM 1256 C C . ARG A 1 162 ? -2.675 1.001 -12.490 1.00 86.75 162 ARG A C 1
ATOM 1258 O O . ARG A 1 162 ? -2.315 -0.047 -11.964 1.00 86.75 162 ARG A O 1
ATOM 1265 N N . SER A 1 163 ? -2.422 1.297 -13.765 1.00 82.81 163 SER A N 1
ATOM 1266 C CA . SER A 1 163 ? -1.660 0.417 -14.656 1.00 82.81 163 SER A CA 1
ATOM 1267 C C . SER A 1 163 ? -0.236 0.175 -14.152 1.00 82.81 163 SER A C 1
ATOM 1269 O O . SER A 1 163 ? 0.198 -0.971 -14.102 1.00 82.81 163 SER A O 1
ATOM 1271 N N . LEU A 1 164 ? 0.466 1.223 -13.712 1.00 84.12 164 LEU A N 1
ATOM 1272 C CA . LEU A 1 164 ? 1.820 1.106 -13.159 1.00 84.12 164 LEU A CA 1
ATOM 1273 C C . LEU A 1 164 ? 1.850 0.269 -11.868 1.00 84.12 164 LEU A C 1
ATOM 1275 O O . LEU A 1 164 ? 2.740 -0.559 -11.695 1.00 84.12 164 LEU A O 1
ATOM 1279 N N . VAL A 1 165 ? 0.861 0.435 -10.981 1.00 87.56 165 VAL A N 1
ATOM 1280 C CA . VAL A 1 165 ? 0.720 -0.384 -9.760 1.00 87.56 165 VAL A CA 1
ATOM 1281 C C . VAL A 1 165 ? 0.452 -1.850 -10.105 1.00 87.56 165 VAL A C 1
ATOM 1283 O O . VAL A 1 165 ? 1.089 -2.737 -9.539 1.00 87.56 165 VAL A O 1
ATOM 1286 N N . ASN A 1 166 ? -0.449 -2.113 -11.058 1.00 86.00 166 ASN A N 1
ATOM 1287 C CA . ASN A 1 166 ? -0.698 -3.465 -11.560 1.00 86.00 166 ASN A CA 1
ATOM 1288 C C . ASN A 1 166 ? 0.597 -4.087 -12.094 1.00 86.00 166 ASN A C 1
ATOM 1290 O O . ASN A 1 166 ? 0.964 -5.182 -11.679 1.00 86.00 166 ASN A O 1
ATOM 1294 N N . GLN A 1 167 ? 1.313 -3.380 -12.971 1.00 80.50 167 GLN A N 1
ATOM 1295 C CA . GLN A 1 167 ? 2.574 -3.850 -13.542 1.00 80.50 167 GLN A CA 1
ATOM 1296 C C . GLN A 1 167 ? 3.613 -4.137 -12.455 1.00 80.50 167 GLN A C 1
ATOM 1298 O O . GLN A 1 167 ? 4.230 -5.197 -12.484 1.00 80.50 167 GLN A O 1
ATOM 1303 N N . LEU A 1 168 ? 3.775 -3.253 -11.464 1.00 83.62 168 LEU A N 1
ATOM 1304 C CA . LEU A 1 168 ? 4.682 -3.467 -10.333 1.00 83.62 168 LEU A CA 1
ATOM 1305 C C . LEU A 1 168 ? 4.389 -4.787 -9.606 1.00 83.62 168 LEU A C 1
ATOM 1307 O O . LEU A 1 168 ? 5.291 -5.597 -9.410 1.00 83.62 168 LEU A O 1
ATOM 1311 N N . ILE A 1 169 ? 3.129 -5.024 -9.241 1.00 85.50 169 ILE A N 1
ATOM 1312 C CA . ILE A 1 169 ? 2.737 -6.230 -8.504 1.00 85.50 169 ILE A CA 1
ATOM 1313 C C . ILE A 1 169 ? 2.918 -7.488 -9.364 1.00 85.50 169 ILE A C 1
ATOM 1315 O O . ILE A 1 169 ? 3.448 -8.489 -8.881 1.00 85.50 169 ILE A O 1
ATOM 1319 N N . GLN A 1 170 ? 2.531 -7.443 -10.643 1.00 80.69 170 GLN A N 1
ATOM 1320 C CA . GLN A 1 170 ? 2.681 -8.588 -11.547 1.00 80.69 170 GLN A CA 1
ATOM 1321 C C . GLN A 1 170 ? 4.154 -8.911 -11.837 1.00 80.69 170 GLN A C 1
ATOM 1323 O O . GLN A 1 170 ? 4.531 -10.082 -11.833 1.00 80.69 170 GLN A O 1
ATOM 1328 N N . ASN A 1 171 ? 5.009 -7.895 -12.002 1.00 73.75 171 ASN A N 1
ATOM 1329 C CA . ASN A 1 171 ? 6.457 -8.079 -12.132 1.00 73.75 171 ASN A CA 1
ATOM 1330 C C . ASN A 1 171 ? 7.038 -8.875 -10.967 1.00 73.75 171 ASN A C 1
ATOM 1332 O O . ASN A 1 171 ? 7.794 -9.823 -11.175 1.00 73.75 171 ASN A O 1
ATOM 1336 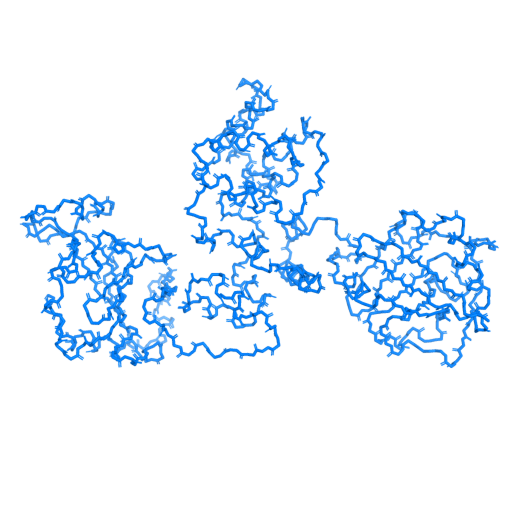N N . ILE A 1 172 ? 6.671 -8.496 -9.743 1.00 75.50 172 ILE A N 1
ATOM 1337 C CA . ILE A 1 172 ? 7.227 -9.099 -8.532 1.00 75.50 172 ILE A CA 1
ATOM 1338 C C . ILE A 1 172 ? 6.687 -10.522 -8.330 1.00 75.50 172 ILE A C 1
ATOM 1340 O O . ILE A 1 172 ? 7.451 -11.412 -7.951 1.00 75.50 172 ILE A O 1
ATOM 1344 N N . ARG A 1 173 ? 5.418 -10.782 -8.684 1.00 75.88 173 ARG A N 1
ATOM 1345 C CA . ARG A 1 173 ? 4.856 -12.146 -8.714 1.00 75.88 173 ARG A CA 1
ATOM 1346 C C . ARG A 1 173 ? 5.664 -13.074 -9.633 1.00 75.88 173 ARG A C 1
ATOM 1348 O O . ARG A 1 173 ? 5.995 -14.186 -9.234 1.00 75.88 173 ARG A O 1
ATOM 1355 N N . ILE A 1 174 ? 6.034 -12.621 -10.834 1.00 68.06 174 ILE A N 1
ATOM 1356 C CA . ILE A 1 174 ? 6.803 -13.436 -11.801 1.00 68.06 174 ILE A CA 1
ATOM 1357 C C . ILE A 1 174 ? 8.274 -13.573 -11.407 1.00 68.06 174 ILE A C 1
ATOM 1359 O O . ILE A 1 174 ? 8.930 -14.551 -11.762 1.00 68.06 174 ILE A O 1
ATOM 1363 N N . GLN A 1 175 ? 8.812 -12.615 -10.654 1.00 64.50 175 GLN A N 1
ATOM 1364 C CA . GLN A 1 175 ? 10.145 -12.740 -10.074 1.00 64.50 175 GLN A CA 1
ATOM 1365 C C . GLN A 1 175 ? 10.242 -13.837 -9.004 1.00 64.50 175 GLN A C 1
ATOM 1367 O O . GLN A 1 175 ? 11.343 -14.051 -8.507 1.00 64.50 175 GLN A O 1
ATOM 1372 N N . GLU A 1 176 ? 9.146 -14.548 -8.693 1.00 58.22 176 GLU A N 1
ATOM 1373 C CA . GLU A 1 176 ? 9.080 -15.540 -7.614 1.00 58.22 176 GLU A CA 1
ATOM 1374 C C . GLU A 1 176 ? 9.611 -14.925 -6.312 1.00 58.22 176 GLU A C 1
ATOM 1376 O O . GLU A 1 176 ? 10.409 -15.529 -5.595 1.00 58.22 176 GLU A O 1
ATOM 1381 N N . CYS A 1 177 ? 9.209 -13.675 -6.032 1.00 60.53 177 CYS A N 1
ATOM 1382 C CA . CYS A 1 177 ? 9.581 -13.010 -4.793 1.00 60.53 177 CYS A CA 1
ATOM 1383 C C . CYS A 1 177 ? 9.196 -13.927 -3.634 1.00 60.53 177 CYS A C 1
ATOM 1385 O O . CYS A 1 177 ? 8.017 -14.228 -3.437 1.00 60.53 177 CYS A O 1
ATOM 1387 N N . LYS A 1 178 ? 10.209 -14.384 -2.886 1.00 60.06 178 LYS A N 1
ATOM 1388 C CA . LYS A 1 178 ? 10.054 -15.368 -1.808 1.00 60.06 178 LYS A CA 1
ATOM 1389 C C . LYS A 1 178 ? 9.033 -14.927 -0.761 1.00 60.06 178 LYS A C 1
ATOM 1391 O O . LYS A 1 178 ? 8.526 -15.765 -0.025 1.00 60.06 178 LYS A O 1
ATOM 1396 N N . ASN A 1 179 ? 8.730 -13.629 -0.695 1.00 75.19 179 ASN A N 1
ATOM 1397 C CA . ASN A 1 179 ? 7.822 -13.077 0.284 1.00 75.19 179 ASN A CA 1
ATOM 1398 C C . ASN A 1 179 ? 7.009 -11.893 -0.282 1.00 75.19 179 ASN A C 1
ATOM 1400 O O . ASN A 1 179 ? 7.322 -10.726 -0.051 1.00 75.19 179 ASN A O 1
ATOM 1404 N N . MET A 1 180 ? 5.921 -12.191 -1.008 1.00 87.25 180 MET A N 1
ATOM 1405 C CA . MET A 1 180 ? 4.947 -11.183 -1.476 1.00 87.25 180 MET A CA 1
ATOM 1406 C C . MET A 1 180 ? 4.369 -10.334 -0.335 1.00 87.25 180 MET A C 1
ATOM 1408 O O . MET A 1 180 ? 3.922 -9.209 -0.570 1.00 87.25 180 MET A O 1
ATOM 1412 N N . TYR A 1 181 ? 4.384 -10.848 0.896 1.00 90.69 181 TYR A N 1
ATOM 1413 C CA . TYR A 1 181 ? 3.911 -10.106 2.054 1.00 90.69 181 TYR A CA 1
ATOM 1414 C C . TYR A 1 181 ? 4.847 -8.935 2.381 1.00 90.69 181 TYR A C 1
ATOM 1416 O O . TYR A 1 181 ? 4.342 -7.848 2.661 1.00 90.69 181 TYR A O 1
ATOM 1424 N N . LEU A 1 182 ? 6.171 -9.080 2.207 1.00 89.12 182 LEU A N 1
ATOM 1425 C CA . LEU A 1 182 ? 7.122 -7.962 2.325 1.00 89.12 182 LEU A CA 1
ATOM 1426 C C . LEU A 1 182 ? 6.798 -6.826 1.356 1.00 89.12 182 LEU A C 1
ATOM 1428 O O . LEU A 1 182 ? 6.763 -5.662 1.745 1.00 89.12 182 LEU A O 1
ATOM 1432 N N . LEU A 1 183 ? 6.497 -7.146 0.096 1.00 88.31 183 LEU A N 1
ATOM 1433 C CA . LEU A 1 183 ? 6.092 -6.117 -0.858 1.00 88.31 183 LEU A CA 1
ATOM 1434 C C . LEU A 1 183 ? 4.817 -5.414 -0.384 1.00 88.31 183 LEU A C 1
ATOM 1436 O O . LEU A 1 183 ? 4.755 -4.185 -0.333 1.00 88.31 183 LEU A O 1
ATOM 1440 N N . MET A 1 184 ? 3.789 -6.197 -0.058 1.00 93.06 184 MET A N 1
ATOM 1441 C CA . MET A 1 184 ? 2.475 -5.656 0.271 1.00 93.06 184 MET A CA 1
ATOM 1442 C C . MET A 1 184 ? 2.511 -4.807 1.541 1.00 93.06 184 MET A C 1
ATOM 1444 O O . MET A 1 184 ? 1.912 -3.733 1.547 1.00 93.06 184 MET A O 1
ATOM 1448 N N . ARG A 1 185 ? 3.252 -5.210 2.581 1.00 93.38 185 ARG A N 1
ATOM 1449 C CA . ARG A 1 185 ? 3.388 -4.414 3.814 1.00 93.38 185 ARG A CA 1
ATOM 1450 C C . ARG A 1 185 ? 4.150 -3.105 3.593 1.00 93.38 185 ARG A C 1
ATOM 1452 O O . ARG A 1 185 ? 3.866 -2.126 4.274 1.00 93.38 185 ARG A O 1
ATOM 1459 N N . LEU A 1 186 ? 5.069 -3.050 2.624 1.00 92.75 186 LEU A N 1
ATOM 1460 C CA . LEU A 1 186 ? 5.780 -1.817 2.264 1.00 92.75 186 LEU A CA 1
ATOM 1461 C C . LEU A 1 186 ? 4.954 -0.909 1.341 1.00 92.75 186 LEU A C 1
ATOM 1463 O O . LEU A 1 186 ? 5.070 0.309 1.446 1.00 92.75 186 LEU A O 1
ATOM 1467 N N . LEU A 1 187 ? 4.097 -1.475 0.479 1.00 93.44 187 LEU A N 1
ATOM 1468 C CA . LEU A 1 187 ? 3.137 -0.731 -0.354 1.00 93.44 187 LEU A CA 1
ATOM 1469 C C . LEU A 1 187 ? 1.907 -0.240 0.427 1.00 93.44 187 LEU A C 1
ATOM 1471 O O . LEU A 1 187 ? 1.278 0.746 0.039 1.00 93.44 187 LEU A O 1
ATOM 1475 N N . LEU A 1 188 ? 1.557 -0.924 1.515 1.00 95.00 188 LEU A N 1
ATOM 1476 C CA . LEU A 1 188 ? 0.426 -0.621 2.390 1.00 95.00 188 LEU A CA 1
ATOM 1477 C C . LEU A 1 188 ? 0.891 -0.508 3.853 1.00 95.00 188 LEU A C 1
ATOM 1479 O O . LEU A 1 188 ? 0.386 -1.233 4.712 1.00 95.00 188 LEU A O 1
ATOM 1483 N N . PRO A 1 189 ? 1.825 0.407 4.181 1.00 94.50 189 PRO A N 1
ATOM 1484 C CA . PRO A 1 189 ? 2.416 0.491 5.520 1.00 94.50 189 PRO A CA 1
ATOM 1485 C C . PRO A 1 189 ? 1.396 0.841 6.613 1.00 94.50 189 PRO A C 1
ATOM 1487 O O . PRO A 1 189 ? 1.608 0.546 7.789 1.00 94.50 189 PRO A O 1
ATOM 1490 N N . GLN A 1 190 ? 0.262 1.441 6.244 1.00 91.31 190 GLN A N 1
ATOM 1491 C CA . GLN A 1 190 ? -0.868 1.683 7.140 1.00 91.31 190 GLN A CA 1
ATOM 1492 C C . GLN A 1 190 ? -1.623 0.406 7.545 1.00 91.31 190 GLN A C 1
ATOM 1494 O O . GLN A 1 190 ? -2.310 0.424 8.562 1.00 91.31 190 GLN A O 1
ATOM 1499 N N . LEU A 1 191 ? -1.501 -0.680 6.773 1.00 92.12 191 LEU A N 1
ATOM 1500 C CA . LEU A 1 191 ? -2.089 -1.992 7.072 1.00 92.12 191 LEU A CA 1
ATOM 1501 C C . LEU A 1 191 ? -1.093 -2.954 7.734 1.00 92.12 191 LEU A C 1
ATOM 1503 O O . LEU A 1 191 ? -1.453 -4.075 8.080 1.00 92.12 191 LEU A O 1
ATOM 1507 N N . ASP A 1 192 ? 0.157 -2.528 7.920 1.00 91.69 192 ASP A N 1
ATOM 1508 C CA . ASP A 1 192 ? 1.158 -3.297 8.648 1.00 91.69 192 ASP A CA 1
ATOM 1509 C C . ASP A 1 192 ? 0.865 -3.248 10.153 1.00 91.69 192 ASP A C 1
ATOM 1511 O O . ASP A 1 192 ? 1.096 -2.224 10.819 1.00 91.69 192 ASP A O 1
ATOM 1515 N N . LYS A 1 193 ? 0.312 -4.358 10.652 1.00 86.06 193 LYS A N 1
ATOM 1516 C CA . LYS A 1 193 ? -0.034 -4.570 12.061 1.00 86.06 193 LYS A CA 1
ATOM 1517 C C . LYS A 1 193 ? 1.081 -5.230 12.870 1.00 86.06 193 LYS A C 1
ATOM 1519 O O . LYS A 1 193 ? 1.116 -5.025 14.078 1.00 86.06 193 LYS A O 1
ATOM 1524 N N . GLU A 1 194 ? 1.996 -5.963 12.230 1.00 88.12 194 GLU A N 1
ATOM 1525 C CA . GLU A 1 194 ? 3.152 -6.561 12.916 1.00 88.12 194 GLU A CA 1
ATOM 1526 C C . GLU A 1 194 ? 4.079 -5.460 13.456 1.00 88.12 194 GLU A C 1
ATOM 1528 O O . GLU A 1 194 ? 4.562 -5.548 14.583 1.00 88.12 194 GLU A O 1
ATOM 1533 N N . ARG A 1 195 ? 4.252 -4.360 12.706 1.00 90.00 195 ARG A N 1
ATOM 1534 C CA . ARG A 1 195 ? 4.969 -3.168 13.186 1.00 90.00 195 ARG A CA 1
ATOM 1535 C C . ARG A 1 195 ? 4.011 -2.181 13.856 1.00 90.00 195 ARG A C 1
ATOM 1537 O O . ARG A 1 195 ? 3.389 -1.328 13.205 1.00 90.00 195 ARG A O 1
ATOM 1544 N N . SER A 1 196 ? 3.973 -2.243 15.190 1.00 75.62 196 SER A N 1
ATOM 1545 C CA . SER A 1 196 ? 3.167 -1.399 16.099 1.00 75.62 196 SER A CA 1
ATOM 1546 C C . SER A 1 196 ? 3.369 0.116 15.915 1.00 75.62 196 SER A C 1
ATOM 1548 O O . SER A 1 196 ? 2.520 0.921 16.299 1.00 75.62 196 SER A O 1
ATOM 1550 N N . GLY A 1 197 ? 4.463 0.518 15.261 1.00 81.56 197 GLY A N 1
ATOM 1551 C CA . GLY A 1 197 ? 4.760 1.888 14.860 1.00 81.56 197 GLY A CA 1
ATOM 1552 C C . GLY A 1 197 ? 6.195 2.289 15.189 1.00 81.56 197 GLY A C 1
ATOM 1553 O O . GLY A 1 197 ? 6.803 1.849 16.162 1.00 81.56 197 GLY A O 1
ATOM 1554 N N . TYR A 1 198 ? 6.769 3.170 14.379 1.00 91.81 198 TYR A N 1
ATOM 1555 C CA . TYR A 1 198 ? 8.169 3.563 14.549 1.00 91.81 198 TYR A CA 1
ATOM 1556 C C . TYR A 1 198 ? 8.367 4.615 15.646 1.00 91.81 198 TYR A C 1
ATOM 1558 O O . TYR A 1 198 ? 9.475 4.790 16.131 1.00 91.81 198 TYR A O 1
ATOM 1566 N N . GLY A 1 199 ? 7.315 5.320 16.081 1.00 90.12 199 GLY A N 1
ATOM 1567 C CA . GLY A 1 199 ? 7.445 6.378 17.097 1.00 90.12 199 GLY A CA 1
ATOM 1568 C C . GLY A 1 199 ? 8.312 7.562 16.640 1.00 90.12 199 GLY A C 1
ATOM 1569 O O . GLY A 1 199 ? 8.859 8.298 17.462 1.00 90.12 199 GLY A O 1
ATOM 1570 N N . MET A 1 200 ? 8.461 7.742 15.326 1.00 93.81 200 MET A N 1
ATOM 1571 C CA . MET A 1 200 ? 9.191 8.846 14.712 1.00 93.81 200 MET A CA 1
ATOM 1572 C C . MET A 1 200 ? 8.230 9.658 13.846 1.00 93.81 200 MET A C 1
ATOM 1574 O O . MET A 1 200 ? 7.594 9.129 12.938 1.00 93.81 200 MET A O 1
ATOM 1578 N N . LYS A 1 201 ? 8.103 10.946 14.163 1.00 95.19 201 LYS A N 1
ATOM 1579 C CA . LYS A 1 201 ? 7.354 11.930 13.373 1.00 95.19 201 LYS A CA 1
ATOM 1580 C C . LYS A 1 201 ? 8.324 12.812 12.595 1.00 95.19 201 LYS A C 1
ATOM 1582 O O . LYS A 1 201 ? 9.530 12.771 12.829 1.00 95.19 201 LYS A O 1
ATOM 1587 N N . GLU A 1 202 ? 7.791 13.630 11.700 1.00 96.81 202 GLU A N 1
ATOM 1588 C CA . GLU A 1 202 ? 8.540 14.501 10.793 1.00 96.81 202 GLU A CA 1
ATOM 1589 C C . GLU A 1 202 ? 9.548 15.390 11.529 1.00 96.81 202 GLU A C 1
ATOM 1591 O O . GLU A 1 202 ? 10.670 15.546 11.060 1.00 96.81 202 GLU A O 1
ATOM 1596 N N . SER A 1 203 ? 9.191 15.915 12.708 1.00 95.00 203 SER A N 1
ATOM 1597 C CA . SER A 1 203 ? 10.105 16.711 13.538 1.00 95.00 203 SER A CA 1
ATOM 1598 C C . SER A 1 203 ? 11.340 15.914 13.958 1.00 95.00 203 SER A C 1
ATOM 1600 O O . SER A 1 203 ? 12.459 16.308 13.648 1.00 95.00 203 SER A O 1
ATOM 1602 N N . LYS A 1 204 ? 11.137 14.749 14.588 1.00 96.75 204 LYS A N 1
ATOM 1603 C CA . LYS A 1 204 ? 12.223 13.874 15.050 1.00 96.75 204 LYS A CA 1
ATOM 1604 C C . LYS A 1 204 ? 13.068 13.366 13.881 1.00 96.75 204 LYS A C 1
ATOM 1606 O O . LYS A 1 204 ? 14.284 13.321 13.993 1.00 96.75 204 LYS A O 1
ATOM 1611 N N . LEU A 1 205 ? 12.441 13.005 12.760 1.00 97.88 205 LEU A N 1
ATOM 1612 C CA . LEU A 1 205 ? 13.152 12.601 11.544 1.00 97.88 205 LEU A CA 1
ATOM 1613 C C . LEU A 1 205 ? 14.018 13.748 11.003 1.00 97.88 205 LEU A C 1
ATOM 1615 O O . LEU A 1 205 ? 15.182 13.529 10.681 1.00 97.88 205 LEU A O 1
ATOM 1619 N N . GLY A 1 206 ? 13.473 14.967 10.956 1.00 97.31 206 GLY A N 1
ATOM 1620 C CA . GLY A 1 206 ? 14.193 16.173 10.548 1.00 97.31 206 GLY A CA 1
ATOM 1621 C C . GLY A 1 206 ? 15.403 16.466 11.430 1.00 97.31 206 GLY A C 1
ATOM 1622 O O . GLY A 1 206 ? 16.484 16.706 10.899 1.00 97.31 206 GLY A O 1
ATOM 1623 N N . ASP A 1 207 ? 15.251 16.370 12.752 1.00 97.12 207 ASP A N 1
ATOM 1624 C CA . ASP A 1 207 ? 16.353 16.572 13.700 1.00 97.12 207 ASP A CA 1
ATOM 1625 C C . ASP A 1 207 ? 17.482 15.553 13.480 1.00 97.12 207 ASP A C 1
ATOM 1627 O O . ASP A 1 207 ? 18.653 15.926 13.417 1.00 97.12 207 ASP A O 1
ATOM 1631 N N . VAL A 1 208 ? 17.150 14.268 13.289 1.00 97.69 208 VAL A N 1
ATOM 1632 C CA . VAL A 1 208 ? 18.164 13.230 13.028 1.00 97.69 208 VAL A CA 1
ATOM 1633 C C . VAL A 1 208 ? 18.860 13.445 11.682 1.00 97.69 208 VAL A C 1
ATOM 1635 O O . VAL A 1 208 ? 20.072 13.258 11.605 1.00 97.69 208 VAL A O 1
ATOM 1638 N N . ILE A 1 209 ? 18.146 13.891 10.641 1.00 97.56 209 ILE A N 1
ATOM 1639 C CA . ILE A 1 209 ? 18.750 14.254 9.346 1.00 97.56 209 ILE A CA 1
ATOM 1640 C C . ILE A 1 209 ? 19.736 15.416 9.512 1.00 97.56 209 ILE A C 1
ATOM 1642 O O . ILE A 1 209 ? 20.863 15.329 9.025 1.00 97.56 209 ILE A O 1
ATOM 1646 N N . VAL A 1 210 ? 19.328 16.483 10.211 1.00 97.44 210 VAL A N 1
ATOM 1647 C CA . VAL A 1 210 ? 20.170 17.664 10.467 1.00 97.44 210 VAL A CA 1
ATOM 1648 C C . VAL A 1 210 ? 21.450 17.268 11.192 1.00 97.44 210 VAL A C 1
ATOM 1650 O O . VAL A 1 210 ? 22.540 17.631 10.751 1.00 97.44 210 VAL A O 1
ATOM 1653 N N . ASP A 1 211 ? 21.323 16.486 12.262 1.00 96.62 211 ASP A N 1
ATOM 1654 C CA . ASP A 1 211 ? 22.465 16.089 13.078 1.00 96.62 211 ASP A CA 1
ATOM 1655 C C . ASP A 1 211 ? 23.382 15.097 12.328 1.00 96.62 211 ASP A C 1
ATOM 1657 O O . ASP A 1 211 ? 24.604 15.249 12.350 1.00 96.62 211 ASP A O 1
ATOM 1661 N N . THR A 1 212 ? 22.818 14.125 11.597 1.00 96.38 212 THR A N 1
ATOM 1662 C CA . THR A 1 212 ? 23.594 13.093 10.877 1.00 96.38 212 THR A CA 1
ATOM 1663 C C . THR A 1 212 ? 24.381 13.659 9.701 1.00 96.38 212 THR A C 1
ATOM 1665 O O . THR A 1 212 ? 25.526 13.264 9.486 1.00 96.38 212 THR A O 1
ATOM 1668 N N . LEU A 1 213 ? 23.784 14.586 8.946 1.00 95.31 213 LEU A N 1
ATOM 1669 C CA . LEU A 1 213 ? 24.412 15.224 7.784 1.00 95.31 213 LEU A CA 1
ATOM 1670 C C . LEU A 1 213 ? 25.199 16.491 8.157 1.00 95.31 213 LEU A C 1
ATOM 1672 O O . LEU A 1 213 ? 25.596 17.248 7.271 1.00 95.31 213 LEU A O 1
ATOM 1676 N N . SER A 1 214 ? 25.390 16.741 9.461 1.00 94.88 214 SER A N 1
ATOM 1677 C CA . SER A 1 214 ? 26.105 17.905 10.002 1.00 94.88 214 SER A CA 1
ATOM 1678 C C . SER A 1 214 ? 25.617 19.241 9.422 1.00 94.88 214 SER A C 1
ATOM 1680 O O . SER A 1 214 ? 26.398 20.146 9.124 1.00 94.88 214 SER A O 1
ATOM 1682 N N . ILE A 1 215 ? 24.300 19.376 9.252 1.00 95.50 215 ILE A N 1
ATOM 1683 C CA . ILE A 1 215 ? 23.670 20.605 8.772 1.00 95.50 215 ILE A CA 1
ATOM 1684 C C . ILE A 1 215 ? 23.688 21.629 9.913 1.00 95.50 215 ILE A C 1
ATOM 1686 O O . ILE A 1 215 ? 23.197 21.370 11.012 1.00 95.50 215 ILE A O 1
ATOM 1690 N N . ALA A 1 216 ? 24.222 22.826 9.660 1.00 95.94 216 ALA A N 1
ATOM 1691 C CA . ALA A 1 216 ? 24.209 23.894 10.656 1.00 95.94 216 ALA A CA 1
ATOM 1692 C C . ALA A 1 216 ? 22.762 24.239 11.058 1.00 95.94 216 ALA A C 1
ATOM 1694 O O . ALA A 1 216 ? 21.924 24.518 10.199 1.00 95.94 216 ALA A O 1
ATOM 1695 N N . LYS A 1 217 ? 22.462 24.268 12.363 1.00 94.69 217 LYS A N 1
ATOM 1696 C CA . LYS A 1 217 ? 21.096 24.500 12.885 1.00 94.69 217 LYS A CA 1
ATOM 1697 C C . LYS A 1 217 ? 20.508 25.865 12.505 1.00 94.69 217 LYS A C 1
ATOM 1699 O O . LYS A 1 217 ? 19.292 26.017 12.471 1.00 94.69 217 LYS A O 1
ATOM 1704 N N . SER A 1 218 ? 21.365 26.843 12.216 1.00 95.00 218 SER A N 1
ATOM 1705 C CA . SER A 1 218 ? 20.999 28.178 11.728 1.00 95.00 218 SER A CA 1
ATOM 1706 C C . SER A 1 218 ? 20.805 28.253 10.209 1.00 95.00 218 SER A C 1
ATOM 1708 O O . SER A 1 218 ? 20.417 29.301 9.700 1.00 95.00 218 SER A O 1
ATOM 1710 N N . SER A 1 219 ? 21.094 27.177 9.472 1.00 95.75 219 SER A N 1
ATOM 1711 C CA . SER A 1 219 ? 21.002 27.165 8.011 1.00 95.75 219 SER A CA 1
ATOM 1712 C C . SER A 1 219 ? 19.558 27.155 7.510 1.00 95.75 219 SER A C 1
ATOM 1714 O O . SER A 1 219 ? 18.629 26.712 8.195 1.00 95.75 219 SER A O 1
ATOM 1716 N N . GLN A 1 220 ? 19.392 27.577 6.255 1.00 92.94 220 GLN A N 1
ATOM 1717 C CA . GLN A 1 220 ? 18.110 27.514 5.563 1.00 92.94 220 GLN A CA 1
ATOM 1718 C C . GLN A 1 220 ? 17.581 26.076 5.462 1.00 92.94 220 GLN A C 1
ATOM 1720 O O . GLN A 1 220 ? 16.390 25.863 5.661 1.00 92.94 220 GLN A O 1
ATOM 1725 N N . ASP A 1 221 ? 18.441 25.085 5.223 1.00 93.56 221 ASP A N 1
ATOM 1726 C CA . ASP A 1 221 ? 18.026 23.681 5.103 1.00 93.56 221 ASP A CA 1
ATOM 1727 C C . ASP A 1 221 ? 17.459 23.132 6.419 1.00 93.56 221 ASP A C 1
ATOM 1729 O O . ASP A 1 221 ? 16.404 22.493 6.425 1.00 93.56 221 ASP A O 1
ATOM 1733 N N . ALA A 1 222 ? 18.098 23.443 7.554 1.00 95.12 222 ALA A N 1
ATOM 1734 C CA . ALA A 1 222 ? 17.573 23.087 8.874 1.00 95.12 222 ALA A CA 1
ATOM 1735 C C . ALA A 1 222 ? 16.224 23.778 9.147 1.00 95.12 222 ALA A C 1
ATOM 1737 O O . ALA A 1 222 ? 15.282 23.153 9.645 1.00 95.12 222 ALA A O 1
ATOM 1738 N N . PHE A 1 223 ? 16.097 25.055 8.768 1.00 93.19 223 PHE A N 1
ATOM 1739 C CA . PHE A 1 223 ? 14.835 25.785 8.870 1.00 93.19 223 PHE A CA 1
ATOM 1740 C C . PHE A 1 223 ? 13.731 25.154 8.008 1.00 93.19 223 PHE A C 1
ATOM 1742 O O . PHE A 1 223 ? 12.599 25.016 8.483 1.00 93.19 223 PHE A O 1
ATOM 1749 N N . VAL A 1 224 ? 14.051 24.748 6.776 1.00 92.38 224 VAL A N 1
ATOM 1750 C CA . VAL A 1 224 ? 13.128 24.102 5.832 1.00 92.38 224 VAL A CA 1
ATOM 1751 C C . VAL A 1 224 ? 12.647 22.758 6.371 1.00 92.38 224 VAL A C 1
ATOM 1753 O O . VAL A 1 224 ? 11.440 22.540 6.402 1.00 92.38 224 VAL A O 1
ATOM 1756 N N . LEU A 1 225 ? 13.538 21.889 6.861 1.00 94.00 225 LEU A N 1
ATOM 1757 C CA . LEU A 1 225 ? 13.149 20.597 7.445 1.00 94.00 225 LEU A CA 1
ATOM 1758 C C . LEU A 1 225 ? 12.216 20.774 8.651 1.00 94.00 225 LEU A C 1
ATOM 1760 O O . LEU A 1 225 ? 11.174 20.122 8.738 1.00 94.00 225 LEU A O 1
ATOM 1764 N N . LYS A 1 226 ? 12.536 21.717 9.545 1.00 93.88 226 LYS A N 1
ATOM 1765 C CA . LYS A 1 226 ? 11.714 22.022 10.726 1.00 93.88 226 LYS A CA 1
ATOM 1766 C C . LYS A 1 226 ? 10.347 22.611 10.365 1.00 93.88 226 LYS A C 1
ATOM 1768 O O . LYS A 1 226 ? 9.354 22.332 11.031 1.00 93.88 226 LYS A O 1
ATOM 1773 N N . ASN A 1 227 ? 10.286 23.430 9.315 1.00 92.50 227 ASN A N 1
ATOM 1774 C CA . ASN A 1 227 ? 9.083 24.152 8.894 1.00 92.50 227 ASN A CA 1
ATOM 1775 C C . ASN A 1 227 ? 8.508 23.621 7.574 1.00 92.50 227 ASN A C 1
ATOM 1777 O O . ASN A 1 227 ? 7.865 24.378 6.846 1.00 92.50 227 ASN A O 1
ATOM 1781 N N . TRP A 1 228 ? 8.716 22.340 7.265 1.00 92.75 228 TRP A N 1
ATOM 1782 C CA . TRP A 1 228 ? 8.465 21.752 5.943 1.00 92.75 228 TRP A CA 1
ATOM 1783 C C . TRP A 1 228 ? 7.065 22.040 5.386 1.00 92.75 228 TRP A C 1
ATOM 1785 O O . TRP A 1 228 ? 6.908 22.230 4.184 1.00 92.75 228 TRP A O 1
ATOM 1795 N N . LYS A 1 229 ? 6.053 22.165 6.258 1.00 91.50 229 LYS A N 1
ATOM 1796 C CA . LYS A 1 229 ? 4.675 22.494 5.867 1.00 91.50 229 LYS A CA 1
ATOM 1797 C C . LYS A 1 229 ? 4.548 23.823 5.116 1.00 91.50 229 LYS A C 1
ATOM 1799 O O . LYS A 1 229 ? 3.683 23.953 4.258 1.00 91.50 229 LYS A O 1
ATOM 1804 N N . LYS A 1 230 ? 5.423 24.795 5.394 1.00 88.25 230 LYS A N 1
ATOM 1805 C CA . LYS A 1 230 ? 5.464 26.092 4.692 1.00 88.25 230 LYS A CA 1
ATOM 1806 C C . LYS A 1 230 ? 5.979 25.973 3.253 1.00 88.25 230 LYS A C 1
ATOM 1808 O O . LYS A 1 230 ? 5.819 26.904 2.474 1.00 88.25 230 LYS A O 1
ATOM 1813 N N . PHE A 1 231 ? 6.583 24.839 2.905 1.00 82.62 231 PHE A N 1
ATOM 1814 C CA . PHE A 1 231 ? 7.270 24.607 1.636 1.00 82.62 231 PHE A CA 1
ATOM 1815 C C . PHE A 1 231 ? 6.545 23.586 0.740 1.00 82.62 231 PHE A C 1
ATOM 1817 O O . PHE A 1 231 ? 7.124 23.098 -0.223 1.00 82.62 231 PHE A O 1
ATOM 1824 N N . ILE A 1 232 ? 5.264 23.303 1.013 1.00 75.75 232 ILE A N 1
ATOM 1825 C CA . ILE A 1 232 ? 4.425 22.330 0.276 1.00 75.75 232 ILE A CA 1
ATOM 1826 C C . ILE A 1 232 ? 4.007 22.814 -1.142 1.00 75.75 232 ILE A C 1
ATOM 1828 O O . ILE A 1 232 ? 3.293 22.138 -1.876 1.00 75.75 232 ILE A O 1
ATOM 1832 N N . ASN A 1 233 ? 4.477 23.970 -1.613 1.00 57.03 233 ASN A N 1
ATOM 1833 C CA . ASN A 1 233 ? 3.989 24.558 -2.864 1.00 57.03 233 ASN A CA 1
ATOM 1834 C C . ASN A 1 233 ? 5.011 24.410 -3.999 1.00 57.03 233 ASN A C 1
ATOM 1836 O O . ASN A 1 233 ? 6.017 25.117 -3.983 1.00 57.03 233 ASN A O 1
ATOM 1840 N N . LYS A 1 234 ? 4.689 23.529 -4.973 1.00 48.31 234 LYS A N 1
ATOM 1841 C CA . LYS A 1 234 ? 5.303 23.269 -6.313 1.00 48.31 234 LYS A CA 1
ATOM 1842 C C . LYS A 1 234 ? 5.596 21.773 -6.578 1.00 48.31 234 LYS A C 1
ATOM 1844 O O . LYS A 1 234 ? 6.698 21.407 -6.972 1.00 48.31 234 LYS A O 1
ATOM 1849 N N . GLY A 1 235 ? 4.617 20.888 -6.371 1.00 52.72 235 GLY A N 1
ATOM 1850 C CA . GLY A 1 235 ? 4.737 19.458 -6.721 1.00 52.72 235 GLY A CA 1
ATOM 1851 C C . GLY A 1 235 ? 5.393 18.566 -5.657 1.00 52.72 235 GLY A C 1
ATOM 1852 O O . GLY A 1 235 ? 5.480 17.354 -5.849 1.00 52.72 235 GLY A O 1
ATOM 1853 N N . VAL A 1 236 ? 5.800 19.139 -4.519 1.00 60.47 236 VAL A N 1
ATOM 1854 C CA . VAL A 1 236 ? 6.267 18.420 -3.326 1.00 60.47 236 VAL A CA 1
ATOM 1855 C C . VAL A 1 236 ? 5.196 18.521 -2.244 1.00 60.47 236 VAL A C 1
ATOM 1857 O O . VAL A 1 236 ? 5.007 19.578 -1.656 1.00 60.47 236 VAL A O 1
ATOM 1860 N N . ASN A 1 237 ? 4.504 17.413 -1.971 1.00 79.25 237 ASN A N 1
ATOM 1861 C CA . ASN A 1 237 ? 3.310 17.414 -1.115 1.00 79.25 237 ASN A CA 1
ATOM 1862 C C . ASN A 1 237 ? 3.538 16.800 0.281 1.00 79.25 237 ASN A C 1
ATOM 1864 O O . ASN A 1 237 ? 2.580 16.580 1.022 1.00 79.25 237 ASN A O 1
ATOM 1868 N N . ASP A 1 238 ? 4.782 16.458 0.634 1.00 92.12 238 ASP A N 1
ATOM 1869 C CA . ASP A 1 238 ? 5.122 15.765 1.880 1.00 92.12 238 ASP A CA 1
ATOM 1870 C C . ASP A 1 238 ? 6.528 16.100 2.407 1.00 92.12 238 ASP A C 1
ATOM 1872 O O . ASP A 1 238 ? 7.396 16.577 1.675 1.00 92.12 238 ASP A O 1
ATOM 1876 N N . PHE A 1 239 ? 6.758 15.818 3.696 1.00 95.50 239 PHE A N 1
ATOM 1877 C CA . PHE A 1 239 ? 8.052 16.004 4.362 1.00 95.50 239 PHE A CA 1
ATOM 1878 C C . PHE A 1 239 ? 9.192 15.269 3.645 1.00 95.50 239 PHE A C 1
ATOM 1880 O O . PHE A 1 239 ? 10.258 15.837 3.432 1.00 95.50 239 PHE A O 1
ATOM 1887 N N . ALA A 1 240 ? 8.956 14.027 3.215 1.00 95.25 240 ALA A N 1
ATOM 1888 C CA . ALA A 1 240 ? 9.952 13.223 2.512 1.00 95.25 240 ALA A CA 1
ATOM 1889 C C . ALA A 1 240 ? 10.434 13.875 1.206 1.00 95.25 240 ALA A C 1
ATOM 1891 O O . ALA A 1 240 ? 11.621 13.836 0.891 1.00 95.25 240 ALA A O 1
ATOM 1892 N N . GLY A 1 241 ? 9.527 14.487 0.442 1.00 91.38 241 GLY A N 1
ATOM 1893 C CA . GLY A 1 241 ? 9.871 15.199 -0.782 1.00 91.38 241 GLY A CA 1
ATOM 1894 C C . GLY A 1 241 ? 10.622 16.503 -0.515 1.00 91.38 241 GLY A C 1
ATOM 1895 O O . GLY A 1 241 ? 11.483 16.857 -1.313 1.00 91.38 241 GLY A O 1
ATOM 1896 N N . VAL A 1 242 ? 10.361 17.173 0.616 1.00 92.50 242 VAL A N 1
ATOM 1897 C CA . VAL A 1 242 ? 11.150 18.333 1.073 1.00 92.50 242 VAL A CA 1
ATOM 1898 C C . VAL A 1 242 ? 12.556 17.898 1.503 1.00 92.50 242 VAL A C 1
ATOM 1900 O O . VAL A 1 242 ? 13.536 18.567 1.186 1.00 92.50 242 VAL A O 1
ATOM 1903 N N . ALA A 1 243 ? 12.671 16.758 2.186 1.00 94.50 243 ALA A N 1
ATOM 1904 C CA . ALA A 1 243 ? 13.942 16.242 2.682 1.00 94.50 243 ALA A CA 1
ATOM 1905 C C . ALA A 1 243 ? 14.850 15.683 1.570 1.00 94.50 243 ALA A C 1
ATOM 1907 O O . ALA A 1 243 ? 16.060 15.896 1.619 1.00 94.50 243 ALA A O 1
ATOM 1908 N N . LYS A 1 244 ? 14.288 15.006 0.553 1.00 93.00 244 LYS A N 1
ATOM 1909 C CA . LYS A 1 244 ? 15.034 14.354 -0.548 1.00 93.00 244 LYS A CA 1
ATOM 1910 C C . LYS A 1 244 ? 16.127 15.243 -1.174 1.00 93.00 244 LYS A C 1
ATOM 1912 O O . LYS A 1 244 ? 17.272 14.795 -1.196 1.00 93.00 244 LYS A O 1
ATOM 1917 N N . PRO A 1 245 ? 15.854 16.475 -1.654 1.00 90.19 245 PRO A N 1
ATOM 1918 C CA . PRO A 1 245 ? 16.892 17.322 -2.247 1.00 90.19 245 PRO A CA 1
ATOM 1919 C C . PRO A 1 245 ? 17.959 17.773 -1.238 1.00 90.19 245 PRO A C 1
ATOM 1921 O O . PRO A 1 245 ? 19.129 17.845 -1.597 1.00 90.19 245 PRO A O 1
ATOM 1924 N N . ILE A 1 246 ? 17.588 18.028 0.023 1.00 92.50 246 ILE A N 1
ATOM 1925 C CA . ILE A 1 246 ? 18.530 18.426 1.086 1.00 92.50 246 ILE A CA 1
ATOM 1926 C C . ILE A 1 246 ? 19.501 17.281 1.406 1.00 92.50 246 ILE A C 1
ATOM 1928 O O . ILE A 1 246 ? 20.700 17.510 1.583 1.00 92.50 246 ILE A O 1
ATOM 1932 N N . ILE A 1 247 ? 18.984 16.049 1.446 1.00 94.25 247 ILE A N 1
ATOM 1933 C CA . ILE A 1 247 ? 19.775 14.831 1.642 1.00 94.25 247 ILE A CA 1
ATOM 1934 C C . ILE A 1 247 ? 20.690 14.600 0.434 1.00 94.25 247 ILE A C 1
ATOM 1936 O O . ILE A 1 247 ? 21.886 14.394 0.611 1.00 94.25 247 ILE A O 1
ATOM 1940 N N . ALA A 1 248 ? 20.158 14.682 -0.790 1.00 89.75 248 ALA A N 1
ATOM 1941 C CA . ALA A 1 248 ? 20.905 14.413 -2.023 1.00 89.75 248 ALA A CA 1
ATOM 1942 C C . ALA A 1 248 ? 22.128 15.326 -2.219 1.00 89.75 248 ALA A C 1
ATOM 1944 O O . ALA A 1 248 ? 23.106 14.911 -2.826 1.00 89.75 248 ALA A O 1
ATOM 1945 N N . GLN A 1 249 ? 22.106 16.550 -1.680 1.00 89.25 249 GLN A N 1
ATOM 1946 C CA . GLN A 1 249 ? 23.253 17.469 -1.730 1.00 89.25 249 GLN A CA 1
ATOM 1947 C C . GLN A 1 249 ? 24.459 17.009 -0.898 1.00 89.25 249 GLN A C 1
ATOM 1949 O O . GLN A 1 249 ? 25.561 17.513 -1.094 1.00 89.25 249 GLN A O 1
ATOM 1954 N N . ARG A 1 250 ? 24.246 16.118 0.076 1.00 90.44 250 ARG A N 1
ATOM 1955 C CA . ARG A 1 250 ? 25.245 15.738 1.091 1.00 90.44 250 ARG A CA 1
ATOM 1956 C C . ARG A 1 250 ? 25.508 14.240 1.137 1.00 90.44 250 ARG A C 1
ATOM 1958 O O . ARG A 1 250 ? 26.501 13.814 1.714 1.00 90.44 250 ARG A O 1
ATOM 1965 N N . ASN A 1 251 ? 24.611 13.454 0.557 1.00 83.44 251 ASN A N 1
ATOM 1966 C CA . ASN A 1 251 ? 24.660 12.009 0.567 1.00 83.44 251 ASN A CA 1
ATOM 1967 C C . ASN A 1 251 ? 25.131 11.483 -0.799 1.00 83.44 251 ASN A C 1
ATOM 1969 O O . ASN A 1 251 ? 24.416 11.615 -1.791 1.00 83.44 251 ASN A O 1
ATOM 1973 N N . VAL A 1 252 ? 26.323 10.879 -0.823 1.00 78.12 252 VAL A N 1
ATOM 1974 C CA . VAL A 1 252 ? 26.928 10.230 -1.999 1.00 78.12 252 VAL A CA 1
ATOM 1975 C C . VAL A 1 252 ? 27.041 8.729 -1.727 1.00 78.12 252 VAL A C 1
ATOM 1977 O O . VAL A 1 252 ? 28.130 8.171 -1.621 1.00 78.12 252 VAL A O 1
ATOM 1980 N N . VAL A 1 253 ? 25.895 8.091 -1.516 1.00 82.62 253 VAL A N 1
ATOM 1981 C CA . VAL A 1 253 ? 25.797 6.654 -1.245 1.00 82.62 253 VAL A CA 1
ATOM 1982 C C . VAL A 1 253 ? 25.270 5.935 -2.477 1.00 82.62 253 VAL A C 1
ATOM 1984 O O . VAL A 1 253 ? 24.294 6.371 -3.084 1.00 82.62 253 VAL A O 1
ATOM 1987 N N . GLU A 1 254 ? 25.892 4.805 -2.805 1.00 78.50 254 GLU A N 1
ATOM 1988 C CA . GLU A 1 254 ? 25.329 3.790 -3.691 1.00 78.50 254 GLU A CA 1
ATOM 1989 C C . GLU A 1 254 ? 24.798 2.641 -2.830 1.00 78.50 254 GLU A C 1
ATOM 1991 O O . GLU A 1 254 ? 25.557 1.978 -2.122 1.00 78.50 254 GLU A O 1
ATOM 1996 N N . SER A 1 255 ? 23.486 2.421 -2.872 1.00 80.62 255 SER A N 1
ATOM 1997 C CA . SER A 1 255 ? 22.832 1.310 -2.181 1.00 80.62 255 SER A CA 1
ATOM 1998 C C . SER A 1 255 ? 22.723 0.101 -3.106 1.00 80.62 255 SER A C 1
ATOM 2000 O O . SER A 1 255 ? 22.513 0.237 -4.312 1.00 80.62 255 SER A O 1
ATOM 2002 N N . LYS A 1 256 ? 22.861 -1.092 -2.526 1.00 80.69 256 LYS A N 1
ATOM 2003 C CA . LYS A 1 256 ? 22.621 -2.384 -3.188 1.00 80.69 256 LYS A CA 1
ATOM 2004 C C . LYS A 1 256 ? 21.629 -3.246 -2.407 1.00 80.69 256 LYS A C 1
ATOM 2006 O O . LYS A 1 256 ? 21.628 -4.459 -2.583 1.00 80.69 256 LYS A O 1
ATOM 2011 N N . LEU A 1 257 ? 20.857 -2.625 -1.514 1.00 82.75 257 LEU A N 1
ATOM 2012 C CA . LEU A 1 257 ? 19.917 -3.343 -0.666 1.00 82.75 257 LEU A CA 1
ATOM 2013 C C . LEU A 1 257 ? 18.783 -3.928 -1.500 1.00 82.75 257 LEU A C 1
ATOM 2015 O O . LEU A 1 257 ? 18.281 -3.285 -2.428 1.00 82.75 257 LEU A O 1
ATOM 2019 N N . ASP A 1 258 ? 18.365 -5.131 -1.135 1.00 82.06 258 ASP A N 1
ATOM 2020 C CA . ASP A 1 258 ? 17.141 -5.716 -1.655 1.00 82.06 258 ASP A CA 1
ATOM 2021 C C . ASP A 1 258 ? 15.937 -5.439 -0.733 1.00 82.06 258 ASP A C 1
ATOM 2023 O O . ASP A 1 258 ? 15.984 -4.641 0.209 1.00 82.06 258 ASP A O 1
ATOM 2027 N N . LEU A 1 259 ? 14.799 -6.057 -1.050 1.00 82.25 259 LEU A N 1
ATOM 2028 C CA . LEU A 1 259 ? 13.559 -5.868 -0.299 1.00 82.25 259 LEU A CA 1
ATOM 2029 C C . LEU A 1 259 ? 13.638 -6.428 1.132 1.00 82.25 259 LEU A C 1
ATOM 2031 O O . LEU A 1 259 ? 12.995 -5.890 2.033 1.00 82.25 259 LEU A O 1
ATOM 2035 N N . GLU A 1 260 ? 14.388 -7.511 1.328 1.00 86.81 260 GLU A N 1
ATOM 2036 C CA . GLU A 1 260 ? 14.535 -8.192 2.614 1.00 86.81 260 GLU A CA 1
ATOM 2037 C C . GLU A 1 260 ? 15.456 -7.389 3.535 1.00 86.81 260 GLU A C 1
ATOM 2039 O O . GLU A 1 260 ? 15.115 -7.154 4.695 1.00 86.81 260 GLU A O 1
ATOM 2044 N N . ASP A 1 261 ? 16.547 -6.847 2.992 1.00 89.19 261 ASP A N 1
ATOM 2045 C CA . ASP A 1 261 ? 17.412 -5.898 3.694 1.00 89.19 261 ASP A CA 1
ATOM 2046 C C . ASP A 1 261 ? 16.630 -4.675 4.199 1.00 89.19 261 ASP A C 1
ATOM 2048 O O . ASP A 1 261 ? 16.774 -4.251 5.351 1.00 89.19 261 ASP A O 1
ATOM 2052 N N . VAL A 1 262 ? 15.765 -4.113 3.346 1.00 89.31 262 VAL A N 1
ATOM 2053 C CA . VAL A 1 262 ? 14.905 -2.979 3.708 1.00 89.31 262 VAL A CA 1
ATOM 2054 C C . VAL A 1 262 ? 13.921 -3.352 4.818 1.00 89.31 262 VAL A C 1
ATOM 2056 O O . VAL A 1 262 ? 13.738 -2.566 5.753 1.00 89.31 262 VAL A O 1
ATOM 2059 N N . ASP A 1 263 ? 13.289 -4.526 4.749 1.00 91.06 263 ASP A N 1
ATOM 2060 C CA . ASP A 1 263 ? 12.364 -4.957 5.799 1.00 91.06 263 ASP A CA 1
ATOM 2061 C C . ASP A 1 263 ? 13.081 -5.172 7.136 1.00 91.06 263 ASP A C 1
ATOM 2063 O O . ASP A 1 263 ? 12.593 -4.699 8.162 1.00 91.06 263 ASP A O 1
ATOM 2067 N N . ASN A 1 264 ? 14.271 -5.780 7.121 1.00 93.19 264 ASN A N 1
ATOM 2068 C CA . ASN A 1 264 ? 15.097 -5.994 8.310 1.00 93.19 264 ASN A CA 1
ATOM 2069 C C . ASN A 1 264 ? 15.478 -4.676 8.994 1.00 93.19 264 ASN A C 1
ATOM 2071 O O . ASN A 1 264 ? 15.323 -4.541 10.208 1.00 93.19 264 ASN A O 1
ATOM 2075 N N . LEU A 1 265 ? 15.895 -3.673 8.216 1.00 94.44 265 LEU A N 1
ATOM 2076 C CA . LEU A 1 265 ? 16.180 -2.328 8.723 1.00 94.44 265 LEU A CA 1
ATOM 2077 C C . LEU A 1 265 ? 14.956 -1.700 9.406 1.00 94.44 265 LEU A C 1
ATOM 2079 O O . LEU A 1 265 ? 15.068 -1.077 10.465 1.00 94.44 265 LEU A O 1
ATOM 2083 N N . LEU A 1 266 ? 13.774 -1.854 8.813 1.00 95.81 266 LEU A N 1
ATOM 2084 C CA . LEU A 1 266 ? 12.531 -1.337 9.379 1.00 95.81 266 LEU A CA 1
ATOM 2085 C C . LEU A 1 266 ? 12.087 -2.123 10.626 1.00 95.81 266 LEU A C 1
ATOM 2087 O O . LEU A 1 266 ? 11.585 -1.512 11.570 1.00 95.81 266 LEU A O 1
ATOM 2091 N N . ASN A 1 267 ? 12.289 -3.440 10.667 1.00 95.44 267 ASN A N 1
ATOM 2092 C CA . ASN A 1 267 ? 12.011 -4.260 11.851 1.00 95.44 267 ASN A CA 1
ATOM 2093 C C . ASN A 1 267 ? 12.903 -3.822 13.020 1.00 95.44 267 ASN A C 1
ATOM 2095 O O . ASN A 1 267 ? 12.394 -3.473 14.085 1.00 95.44 267 ASN A O 1
ATOM 2099 N N . GLU A 1 268 ? 14.207 -3.669 12.779 1.00 96.25 268 GLU A N 1
ATOM 2100 C CA . GLU A 1 268 ? 15.143 -3.143 13.774 1.00 96.25 268 GLU A CA 1
ATOM 2101 C C . GLU A 1 268 ? 14.734 -1.745 14.264 1.00 96.25 268 GLU A C 1
ATOM 2103 O O . GLU A 1 268 ? 14.751 -1.464 15.463 1.00 96.25 268 GLU A O 1
ATOM 2108 N N . LEU A 1 269 ? 14.307 -0.854 13.362 1.00 96.56 269 LEU A N 1
ATOM 2109 C CA . LEU A 1 269 ? 13.835 0.477 13.746 1.00 96.56 269 LEU A CA 1
ATOM 2110 C C . LEU A 1 269 ? 12.561 0.431 14.601 1.00 96.56 269 LEU A C 1
ATOM 2112 O O . LEU A 1 269 ? 12.365 1.293 15.462 1.00 96.56 269 LEU A O 1
ATOM 2116 N N . ASN A 1 270 ? 11.659 -0.518 14.347 1.00 95.88 270 ASN A N 1
ATOM 2117 C CA . ASN A 1 270 ? 10.428 -0.667 15.116 1.00 95.88 270 ASN A CA 1
ATOM 2118 C C . ASN A 1 270 ? 10.715 -1.160 16.543 1.00 95.88 270 ASN A C 1
ATOM 2120 O O . ASN A 1 270 ? 10.159 -0.577 17.483 1.00 95.88 270 ASN A O 1
ATOM 2124 N N . GLU A 1 271 ? 11.603 -2.147 16.680 1.00 95.25 271 GLU A N 1
ATOM 2125 C CA . GLU A 1 271 ? 11.927 -2.853 17.929 1.00 95.25 271 GLU A CA 1
ATOM 2126 C C . GLU A 1 271 ? 12.958 -2.128 18.808 1.00 95.25 271 GLU A C 1
ATOM 2128 O O . GLU A 1 271 ? 12.897 -2.214 20.034 1.00 95.25 271 GLU A O 1
ATOM 2133 N N . SER A 1 272 ? 13.891 -1.382 18.210 1.00 94.88 272 SER A N 1
ATOM 2134 C CA . SER A 1 272 ? 14.994 -0.748 18.938 1.00 94.88 272 SER A CA 1
ATOM 2135 C C . SER A 1 272 ? 14.522 0.333 19.921 1.00 94.88 272 SER A C 1
ATOM 2137 O O . SER A 1 272 ? 13.681 1.178 19.597 1.00 94.88 272 SER A O 1
ATOM 2139 N N . SER A 1 273 ? 15.126 0.374 21.113 1.00 93.81 273 SER A N 1
ATOM 2140 C CA . SER A 1 273 ? 15.018 1.518 22.032 1.00 93.81 273 SER A CA 1
ATOM 2141 C C . SER A 1 273 ? 15.776 2.744 21.504 1.00 93.81 273 SER A C 1
ATOM 2143 O O . SER A 1 273 ? 15.343 3.880 21.698 1.00 93.81 273 SER A O 1
ATOM 2145 N N . GLU A 1 274 ? 16.849 2.516 20.741 1.00 94.88 274 GLU A N 1
ATOM 2146 C CA . GLU A 1 274 ? 17.757 3.523 20.178 1.00 94.88 274 GLU A CA 1
ATOM 2147 C C . GLU A 1 274 ? 17.422 3.855 18.714 1.00 94.88 274 GLU A C 1
ATOM 2149 O O . GLU A 1 274 ? 18.286 3.928 17.839 1.00 94.88 274 GLU A O 1
ATOM 2154 N N . LYS A 1 275 ? 16.139 4.105 18.420 1.00 95.31 275 LYS A N 1
ATOM 2155 C CA . LYS A 1 275 ? 15.632 4.350 17.047 1.00 95.31 275 LYS A CA 1
ATOM 2156 C C . LYS A 1 275 ? 16.372 5.450 16.290 1.00 95.31 275 LYS A C 1
ATOM 2158 O O . LYS A 1 275 ? 16.451 5.435 15.064 1.00 95.31 275 LYS A O 1
ATOM 2163 N N . ARG A 1 276 ? 16.900 6.429 17.027 1.00 96.44 276 ARG A N 1
ATOM 2164 C CA . ARG A 1 276 ? 17.711 7.509 16.464 1.00 96.44 276 ARG A CA 1
ATOM 2165 C C . ARG A 1 276 ? 18.983 6.968 15.813 1.00 96.44 276 ARG A C 1
ATOM 2167 O O . ARG A 1 276 ? 19.279 7.383 14.702 1.00 96.44 276 ARG A O 1
ATOM 2174 N N . GLU A 1 277 ? 19.686 6.044 16.461 1.00 96.12 277 GLU A N 1
ATOM 2175 C CA . GLU A 1 277 ? 20.932 5.473 15.942 1.00 96.12 277 GLU A CA 1
ATOM 2176 C C . GLU A 1 277 ? 20.682 4.575 14.729 1.00 96.12 277 GLU A C 1
ATOM 2178 O O . GLU A 1 277 ? 21.376 4.680 13.717 1.00 96.12 277 GLU A O 1
ATOM 2183 N N . VAL A 1 278 ? 19.618 3.767 14.777 1.00 96.69 278 VAL A N 1
ATOM 2184 C CA . VAL A 1 278 ? 19.203 2.945 13.631 1.00 96.69 278 VAL A CA 1
ATOM 2185 C C . VAL A 1 278 ? 18.916 3.836 12.415 1.00 96.69 278 VAL A C 1
ATOM 2187 O O . VAL A 1 278 ? 19.427 3.586 11.323 1.00 96.69 278 VAL A O 1
ATOM 2190 N N . PHE A 1 279 ? 18.171 4.933 12.600 1.00 97.44 279 PHE A N 1
ATOM 2191 C CA . PHE A 1 279 ? 17.880 5.865 11.509 1.00 97.44 279 PHE A CA 1
ATOM 2192 C C . PHE A 1 279 ? 19.125 6.635 11.024 1.00 97.44 279 PHE A C 1
ATOM 2194 O O . PHE A 1 279 ? 19.275 6.841 9.821 1.00 97.44 279 PHE A O 1
ATOM 2201 N N . THR A 1 280 ? 20.062 6.994 11.912 1.00 96.56 280 THR A N 1
ATOM 2202 C CA . THR A 1 280 ? 21.384 7.540 11.536 1.00 96.56 280 THR A CA 1
ATOM 2203 C C . THR A 1 280 ? 22.119 6.594 10.585 1.00 96.56 280 THR A C 1
ATOM 2205 O O . THR A 1 280 ? 22.666 7.036 9.571 1.00 96.56 280 THR A O 1
ATOM 2208 N N . ARG A 1 281 ? 22.115 5.285 10.874 1.00 94.31 281 ARG A N 1
ATOM 2209 C CA . ARG A 1 281 ? 22.746 4.284 10.006 1.00 94.31 281 ARG A CA 1
ATOM 2210 C C . ARG A 1 281 ? 22.052 4.195 8.650 1.00 94.31 281 ARG A C 1
ATOM 2212 O O . ARG A 1 281 ? 22.748 4.220 7.641 1.00 94.31 281 ARG A O 1
ATOM 2219 N N . MET A 1 282 ? 20.716 4.212 8.618 1.00 95.50 282 MET A N 1
ATOM 2220 C CA . MET A 1 282 ? 19.955 4.260 7.361 1.00 95.50 282 MET A CA 1
ATOM 2221 C C . MET A 1 282 ? 20.312 5.484 6.507 1.00 95.50 282 MET A C 1
ATOM 2223 O O . MET A 1 282 ? 20.494 5.356 5.301 1.00 95.50 282 MET A O 1
ATOM 2227 N N . ILE A 1 283 ? 20.464 6.668 7.115 1.00 95.19 283 ILE A N 1
ATOM 2228 C CA . ILE A 1 283 ? 20.862 7.889 6.391 1.00 95.19 283 ILE A CA 1
ATOM 2229 C C . ILE A 1 283 ? 22.231 7.725 5.718 1.00 95.19 283 ILE A C 1
ATOM 2231 O O . ILE A 1 283 ? 22.449 8.266 4.636 1.00 95.19 283 ILE A O 1
ATOM 2235 N N . ARG A 1 284 ? 23.144 6.982 6.349 1.00 91.94 284 ARG A N 1
ATOM 2236 C CA . ARG A 1 284 ? 24.503 6.740 5.848 1.00 91.94 284 ARG A CA 1
ATOM 2237 C C . ARG A 1 284 ? 24.599 5.593 4.839 1.00 91.94 284 ARG A C 1
ATOM 2239 O O . ARG A 1 284 ? 25.625 5.495 4.177 1.00 91.94 284 ARG A O 1
ATOM 2246 N N . SER A 1 285 ? 23.590 4.725 4.747 1.00 90.75 285 SER A N 1
ATOM 2247 C CA . SER A 1 285 ? 23.628 3.514 3.912 1.00 90.75 285 SER A CA 1
ATOM 2248 C C . SER A 1 285 ? 22.627 3.504 2.756 1.00 90.75 285 SER A C 1
ATOM 2250 O O . SER A 1 285 ? 22.729 2.643 1.890 1.00 90.75 285 SER A O 1
ATOM 2252 N N . LEU A 1 286 ? 21.673 4.436 2.723 1.00 92.69 286 LEU A N 1
ATOM 2253 C CA . LEU A 1 286 ? 20.657 4.537 1.675 1.00 92.69 286 LEU A CA 1
ATOM 2254 C C . LEU A 1 286 ? 20.884 5.760 0.792 1.00 92.69 286 LEU A C 1
ATOM 2256 O O . LEU A 1 286 ? 21.311 6.815 1.264 1.00 92.69 286 LEU A O 1
ATOM 2260 N N . THR A 1 287 ? 20.502 5.657 -0.478 1.00 91.62 287 THR A N 1
ATOM 2261 C CA . THR A 1 287 ? 20.410 6.810 -1.380 1.00 91.62 287 THR A CA 1
ATOM 2262 C C . THR A 1 287 ? 19.338 7.794 -0.895 1.00 91.62 287 THR A C 1
ATOM 2264 O O . THR A 1 287 ? 18.391 7.442 -0.186 1.00 91.62 287 THR A O 1
ATOM 2267 N N . ALA A 1 288 ? 19.416 9.051 -1.343 1.00 92.00 288 ALA A N 1
ATOM 2268 C CA . ALA A 1 288 ? 18.395 10.054 -1.029 1.00 92.00 288 ALA A CA 1
ATOM 2269 C C . ALA A 1 288 ? 16.982 9.655 -1.508 1.00 92.00 288 ALA A C 1
ATOM 2271 O O . ALA A 1 288 ? 15.984 10.017 -0.881 1.00 92.00 288 ALA A O 1
ATOM 2272 N N . THR A 1 289 ? 16.885 8.910 -2.615 1.00 89.88 289 THR A N 1
ATOM 2273 C CA . THR A 1 289 ? 15.610 8.413 -3.148 1.00 89.88 289 THR A CA 1
ATOM 2274 C C . THR A 1 289 ? 15.027 7.319 -2.261 1.00 89.88 289 THR A C 1
ATOM 2276 O O . THR A 1 289 ? 13.884 7.468 -1.824 1.00 89.88 289 THR A O 1
ATOM 2279 N N . GLU A 1 290 ? 15.802 6.282 -1.937 1.00 92.44 290 GLU A N 1
ATOM 2280 C CA . GLU A 1 290 ? 15.363 5.200 -1.044 1.00 92.44 290 GLU A CA 1
ATOM 2281 C C . GLU A 1 290 ? 14.967 5.751 0.321 1.00 92.44 290 GLU A C 1
ATOM 2283 O O . GLU A 1 290 ? 13.865 5.486 0.796 1.00 92.44 290 GLU A O 1
ATOM 2288 N N . LEU A 1 291 ? 15.802 6.610 0.914 1.00 95.06 291 LEU A N 1
ATOM 2289 C CA . LEU A 1 291 ? 15.512 7.207 2.213 1.00 95.06 291 LEU A CA 1
ATOM 2290 C C . LEU A 1 291 ? 14.205 8.017 2.188 1.00 95.06 291 LEU A C 1
ATOM 2292 O O . LEU A 1 291 ? 13.450 8.000 3.158 1.00 95.06 291 LEU A O 1
ATOM 2296 N N . SER A 1 292 ? 13.878 8.676 1.071 1.00 94.88 292 SER A N 1
ATOM 2297 C CA . SER A 1 292 ? 12.592 9.369 0.925 1.00 94.88 292 SER A CA 1
ATOM 2298 C C . SER A 1 292 ? 11.392 8.408 0.946 1.00 94.88 292 SER A C 1
ATOM 2300 O O . SER A 1 292 ? 10.337 8.759 1.477 1.00 94.88 292 SER A O 1
ATOM 2302 N N . TRP A 1 293 ? 11.536 7.193 0.411 1.00 94.69 293 TRP A N 1
ATOM 2303 C CA . TRP A 1 293 ? 10.509 6.149 0.485 1.00 94.69 293 TRP A CA 1
ATOM 2304 C C . TRP A 1 293 ? 10.437 5.521 1.876 1.00 94.69 293 TRP A C 1
ATOM 2306 O O . TRP A 1 293 ? 9.341 5.383 2.416 1.00 94.69 293 TRP A O 1
ATOM 2316 N N . ILE A 1 294 ? 11.582 5.263 2.510 1.00 96.12 294 ILE A N 1
ATOM 2317 C CA . ILE A 1 294 ? 11.655 4.790 3.898 1.00 96.12 294 ILE A CA 1
ATOM 2318 C C . ILE A 1 294 ? 10.984 5.775 4.857 1.00 96.12 294 ILE A C 1
ATOM 2320 O O . ILE A 1 294 ? 10.164 5.365 5.673 1.00 96.12 294 ILE A O 1
ATOM 2324 N N . ILE A 1 295 ? 11.230 7.082 4.722 1.00 97.50 295 ILE A N 1
ATOM 2325 C CA . ILE A 1 295 ? 10.552 8.113 5.526 1.00 97.50 295 ILE A CA 1
ATOM 2326 C C . ILE A 1 295 ? 9.029 8.022 5.363 1.00 97.50 295 ILE A C 1
ATOM 2328 O O . ILE A 1 295 ? 8.296 8.122 6.345 1.00 97.50 295 ILE A O 1
ATOM 2332 N N . ARG A 1 296 ? 8.532 7.803 4.143 1.00 96.31 296 ARG A N 1
ATOM 2333 C CA . ARG A 1 296 ? 7.094 7.642 3.886 1.00 96.31 296 ARG A CA 1
ATOM 2334 C C . ARG A 1 296 ? 6.518 6.371 4.510 1.00 96.31 296 ARG A C 1
ATOM 2336 O O . ARG A 1 296 ? 5.421 6.419 5.059 1.00 96.31 296 ARG A O 1
ATOM 2343 N N . ILE A 1 297 ? 7.262 5.265 4.479 1.00 96.25 297 ILE A N 1
ATOM 2344 C CA . ILE A 1 297 ? 6.893 4.007 5.147 1.00 96.25 297 ILE A CA 1
ATOM 2345 C C . ILE A 1 297 ? 6.855 4.197 6.668 1.00 96.25 297 ILE A C 1
ATOM 2347 O O . ILE A 1 297 ? 5.880 3.808 7.310 1.00 96.25 297 ILE A O 1
ATOM 2351 N N . ILE A 1 298 ? 7.857 4.873 7.239 1.00 96.88 298 ILE A N 1
ATOM 2352 C CA . ILE A 1 298 ? 7.925 5.208 8.670 1.00 96.88 298 ILE A CA 1
ATOM 2353 C C . ILE A 1 298 ? 6.711 6.039 9.101 1.00 96.88 298 ILE A C 1
ATOM 2355 O O . ILE A 1 298 ? 6.116 5.800 10.154 1.00 96.88 298 ILE A O 1
ATOM 2359 N N . LEU A 1 299 ? 6.314 7.003 8.268 1.00 95.69 299 LEU A N 1
ATOM 2360 C CA . LEU A 1 299 ? 5.138 7.843 8.494 1.00 95.69 299 LEU A CA 1
ATOM 2361 C C . LEU A 1 299 ? 3.811 7.140 8.146 1.00 95.69 299 LEU A C 1
ATOM 2363 O O . LEU A 1 299 ? 2.752 7.725 8.368 1.00 95.69 299 LEU A O 1
ATOM 2367 N N . LYS A 1 300 ? 3.863 5.897 7.642 1.00 94.44 300 LYS A N 1
ATOM 2368 C CA . LYS A 1 300 ? 2.730 5.098 7.150 1.00 94.44 300 LYS A CA 1
ATOM 2369 C C . LYS A 1 300 ? 1.899 5.810 6.068 1.00 94.44 300 LYS A C 1
ATOM 2371 O O . LYS A 1 300 ? 0.687 5.636 5.995 1.00 94.44 300 LYS A O 1
ATOM 2376 N N . ASP A 1 301 ? 2.552 6.600 5.210 1.00 92.19 301 ASP A N 1
ATOM 2377 C CA . ASP A 1 301 ? 1.908 7.323 4.109 1.00 92.19 301 ASP A CA 1
ATOM 2378 C C . ASP A 1 301 ? 2.838 7.500 2.897 1.00 92.19 301 ASP A C 1
ATOM 2380 O O . ASP A 1 301 ? 3.685 8.396 2.845 1.00 92.19 301 ASP A O 1
ATOM 2384 N N . LEU A 1 302 ? 2.643 6.657 1.877 1.00 92.81 302 LEU A N 1
ATOM 2385 C CA . LEU A 1 302 ? 3.433 6.676 0.641 1.00 92.81 302 LEU A CA 1
ATOM 2386 C C . LEU A 1 302 ? 3.106 7.828 -0.307 1.00 92.81 302 LEU A C 1
ATOM 2388 O O . LEU A 1 302 ? 3.894 8.110 -1.214 1.00 92.81 302 LEU A O 1
ATOM 2392 N N . LYS A 1 303 ? 1.954 8.494 -0.149 1.00 90.56 303 LYS A N 1
ATOM 2393 C CA . LYS A 1 303 ? 1.530 9.579 -1.049 1.00 90.56 303 LYS A CA 1
ATOM 2394 C C . LYS A 1 303 ? 1.626 9.200 -2.542 1.00 90.56 303 LYS A C 1
ATOM 2396 O O . LYS A 1 303 ? 2.048 10.025 -3.353 1.00 90.56 303 LYS A O 1
ATOM 2401 N N . LEU A 1 304 ? 1.260 7.962 -2.902 1.00 88.62 304 LEU A N 1
ATOM 2402 C CA . LEU A 1 304 ? 1.288 7.462 -4.290 1.00 88.62 304 LEU A CA 1
ATOM 2403 C C . LEU A 1 304 ? 0.130 7.993 -5.150 1.00 88.62 304 LEU A C 1
ATOM 2405 O O . LEU A 1 304 ? 0.138 7.832 -6.366 1.00 88.62 304 LEU A O 1
ATOM 2409 N N . GLY A 1 305 ? -0.891 8.598 -4.535 1.00 87.25 305 GLY A N 1
ATOM 2410 C CA . GLY A 1 305 ? -2.077 9.065 -5.260 1.00 87.25 305 GLY A CA 1
ATOM 2411 C C . GLY A 1 305 ? -2.952 7.929 -5.803 1.00 87.25 305 GLY A C 1
ATOM 2412 O O . GLY A 1 305 ? -3.710 8.148 -6.751 1.00 87.25 305 GLY A O 1
ATOM 2413 N N . VAL A 1 306 ? -2.836 6.733 -5.214 1.00 88.75 306 VAL A N 1
ATOM 2414 C CA . VAL A 1 306 ? -3.711 5.570 -5.414 1.00 88.75 306 VAL A CA 1
ATOM 2415 C C . VAL A 1 306 ? -4.268 5.123 -4.065 1.00 88.75 306 VAL A C 1
ATOM 2417 O O . VAL A 1 306 ? -3.612 5.276 -3.036 1.00 88.75 306 VAL A O 1
ATOM 2420 N N . SER A 1 307 ? -5.490 4.594 -4.060 1.00 91.06 307 SER A N 1
ATOM 2421 C CA . SER A 1 307 ? -6.119 4.103 -2.833 1.00 91.06 307 SER A CA 1
ATOM 2422 C C . SER A 1 307 ? -5.604 2.716 -2.444 1.00 91.06 307 SER A C 1
ATOM 2424 O O . SER A 1 307 ? -5.248 1.915 -3.307 1.00 91.06 307 SER A O 1
ATOM 2426 N N . GLU A 1 308 ? -5.676 2.396 -1.151 1.00 92.56 308 GLU A N 1
ATOM 2427 C CA . GLU A 1 308 ? -5.484 1.039 -0.613 1.00 92.56 308 GLU A CA 1
ATOM 2428 C C . GLU A 1 308 ? -6.291 -0.003 -1.400 1.00 92.56 308 GLU A C 1
ATOM 2430 O O . GLU A 1 308 ? -5.746 -1.008 -1.848 1.00 92.56 308 GLU A O 1
ATOM 2435 N N . LYS A 1 309 ? -7.577 0.289 -1.656 1.00 93.31 309 LYS A N 1
ATOM 2436 C CA . LYS A 1 309 ? -8.470 -0.560 -2.461 1.00 93.31 309 LYS A CA 1
ATOM 2437 C C . LYS A 1 309 ? -7.890 -0.858 -3.844 1.00 93.31 309 LYS A C 1
ATOM 2439 O O . LYS A 1 309 ? -8.076 -1.955 -4.352 1.00 93.31 309 LYS A O 1
ATOM 2444 N N . THR A 1 310 ? -7.224 0.117 -4.466 1.00 92.62 310 THR A N 1
ATOM 2445 C CA . THR A 1 310 ? -6.606 -0.072 -5.784 1.00 92.62 310 THR A CA 1
ATOM 2446 C C . THR A 1 310 ? -5.460 -1.068 -5.688 1.00 92.62 310 THR A C 1
ATOM 2448 O O . THR A 1 310 ? -5.463 -2.034 -6.435 1.00 92.62 310 THR A O 1
ATOM 2451 N N . ILE A 1 311 ? -4.543 -0.882 -4.734 1.00 94.56 311 ILE A N 1
ATOM 2452 C CA . ILE A 1 311 ? -3.386 -1.769 -4.540 1.00 94.56 311 ILE A CA 1
ATOM 2453 C C . ILE A 1 311 ? -3.839 -3.198 -4.195 1.00 94.56 311 ILE A C 1
ATOM 2455 O O . ILE A 1 311 ? -3.331 -4.155 -4.772 1.00 94.56 311 ILE A O 1
ATOM 2459 N N . LEU A 1 312 ? -4.835 -3.356 -3.316 1.00 95.12 312 LEU A N 1
ATOM 2460 C CA . LEU A 1 312 ? -5.405 -4.668 -2.990 1.00 95.12 312 LEU A CA 1
ATOM 2461 C C . LEU A 1 312 ? -6.031 -5.336 -4.226 1.00 95.12 312 LEU A C 1
ATOM 2463 O O . LEU A 1 312 ? -5.706 -6.483 -4.515 1.00 95.12 312 LEU A O 1
ATOM 2467 N N . LYS A 1 313 ? -6.847 -4.617 -5.012 1.00 93.25 313 LYS A N 1
ATOM 2468 C CA . LYS A 1 313 ? -7.430 -5.148 -6.263 1.00 93.25 313 LYS A CA 1
ATOM 2469 C C . LYS A 1 313 ? -6.373 -5.520 -7.304 1.00 93.25 313 LYS A C 1
ATOM 2471 O O . LYS A 1 313 ? -6.565 -6.475 -8.049 1.00 93.25 313 LYS A O 1
ATOM 2476 N N . SER A 1 314 ? -5.272 -4.773 -7.357 1.00 90.56 314 SER A N 1
ATOM 2477 C CA . SER A 1 314 ? -4.113 -5.082 -8.198 1.00 90.56 314 SER A CA 1
ATOM 2478 C C . SER A 1 314 ? -3.404 -6.371 -7.771 1.00 90.56 314 SER A C 1
ATOM 2480 O O . SER A 1 314 ? -2.806 -7.048 -8.608 1.00 90.56 314 SER A O 1
ATOM 2482 N N . TYR A 1 315 ? -3.463 -6.707 -6.479 1.00 92.50 315 TYR A N 1
ATOM 2483 C CA . TYR A 1 315 ? -2.903 -7.934 -5.922 1.00 92.50 315 TYR A CA 1
ATOM 2484 C C . TYR A 1 315 ? -3.797 -9.154 -6.160 1.00 92.50 315 TYR A C 1
ATOM 2486 O O . TYR A 1 315 ? -3.293 -10.180 -6.624 1.00 92.50 315 TYR A O 1
ATOM 2494 N N . HIS A 1 316 ? -5.093 -9.045 -5.857 1.00 92.94 316 HIS A N 1
ATOM 2495 C CA . HIS A 1 316 ? -6.090 -10.091 -6.077 1.00 92.94 316 HIS A CA 1
ATOM 2496 C C . HIS A 1 316 ? -7.498 -9.483 -6.171 1.00 92.94 316 HIS A C 1
ATOM 2498 O O . HIS A 1 316 ? -7.822 -8.539 -5.451 1.00 92.94 316 HIS A O 1
ATOM 2504 N N . VAL A 1 317 ? -8.366 -10.045 -7.016 1.00 91.88 317 VAL A N 1
ATOM 2505 C CA . VAL A 1 317 ? -9.742 -9.544 -7.213 1.00 91.88 317 VAL A CA 1
ATOM 2506 C C . VAL A 1 317 ? -10.572 -9.575 -5.921 1.00 91.88 317 VAL A C 1
ATOM 2508 O O . VAL A 1 317 ? -11.261 -8.603 -5.621 1.00 91.88 317 VAL A O 1
ATOM 2511 N N . ASP A 1 318 ? -10.410 -10.630 -5.119 1.00 92.31 318 ASP A N 1
ATOM 2512 C CA . ASP A 1 318 ? -11.096 -10.825 -3.828 1.00 92.31 318 ASP A CA 1
ATOM 2513 C C . ASP A 1 318 ? -10.386 -10.143 -2.636 1.00 92.31 318 ASP A C 1
ATOM 2515 O O . ASP A 1 318 ? -10.876 -10.187 -1.511 1.00 92.31 318 ASP A O 1
ATOM 2519 N N . ALA A 1 319 ? -9.230 -9.488 -2.840 1.00 93.75 319 ALA A N 1
ATOM 2520 C CA . ALA A 1 319 ? -8.411 -8.973 -1.733 1.00 93.75 319 ALA A CA 1
ATOM 2521 C C . ALA A 1 319 ? -9.121 -7.931 -0.868 1.00 93.75 319 ALA A C 1
ATOM 2523 O O . ALA A 1 319 ? -8.912 -7.891 0.340 1.00 93.75 319 ALA A O 1
ATOM 2524 N N . VAL A 1 320 ? -9.932 -7.057 -1.468 1.00 92.81 320 VAL A N 1
ATOM 2525 C CA . VAL A 1 320 ? -10.602 -5.993 -0.707 1.00 92.81 320 VAL A CA 1
ATOM 2526 C C . VAL A 1 320 ? -11.621 -6.583 0.257 1.00 92.81 320 VAL A C 1
ATOM 2528 O O . VAL A 1 320 ? -11.597 -6.247 1.436 1.00 92.81 320 VAL A O 1
ATOM 2531 N N . GLU A 1 321 ? -12.483 -7.466 -0.239 1.00 89.44 321 GLU A N 1
ATOM 2532 C CA . GLU A 1 321 ? -13.505 -8.123 0.575 1.00 89.44 321 GLU A CA 1
ATOM 2533 C C . GLU A 1 321 ? -12.852 -9.014 1.633 1.00 89.44 321 GLU A C 1
ATOM 2535 O O . GLU A 1 321 ? -13.229 -8.957 2.801 1.00 89.44 321 GLU A O 1
ATOM 2540 N N . TYR A 1 322 ? -11.807 -9.762 1.258 1.00 91.12 322 TYR A N 1
ATOM 2541 C CA . TYR A 1 322 ? -11.093 -10.628 2.193 1.00 91.12 322 TYR A CA 1
ATOM 2542 C C . TYR A 1 322 ? -10.440 -9.821 3.319 1.00 91.12 322 TYR A C 1
ATOM 2544 O O . TYR A 1 322 ? -10.581 -10.159 4.492 1.00 91.12 322 TYR A O 1
ATOM 2552 N N . TYR A 1 323 ? -9.792 -8.697 2.990 1.00 91.50 323 TYR A N 1
ATOM 2553 C CA . TYR A 1 323 ? -9.215 -7.817 4.006 1.00 91.50 323 TYR A CA 1
ATOM 2554 C C . TYR A 1 323 ? -10.276 -7.245 4.952 1.00 91.50 323 TYR A C 1
ATOM 2556 O O . TYR A 1 323 ? -9.985 -6.973 6.113 1.00 91.50 323 TYR A O 1
ATOM 2564 N N . TYR A 1 324 ? -11.504 -7.025 4.477 1.00 89.00 324 TYR A N 1
ATOM 2565 C CA . TYR A 1 324 ? -12.563 -6.462 5.312 1.00 89.00 324 TYR A CA 1
ATOM 2566 C C . TYR A 1 324 ? -13.043 -7.442 6.370 1.00 89.00 324 TYR A C 1
ATOM 2568 O O . TYR A 1 324 ? -13.379 -6.991 7.459 1.00 89.00 324 TYR A O 1
ATOM 2576 N N . VAL A 1 325 ? -12.995 -8.746 6.098 1.00 87.56 325 VAL A N 1
ATOM 2577 C CA . VAL A 1 325 ? -13.376 -9.772 7.077 1.00 87.56 325 VAL A CA 1
ATOM 2578 C C . VAL A 1 325 ? -12.225 -10.197 7.990 1.00 87.56 325 VAL A C 1
ATOM 2580 O O . VAL A 1 325 ? -12.486 -10.523 9.141 1.00 87.56 325 VAL A O 1
ATOM 2583 N N . CYS A 1 326 ? -10.968 -10.171 7.521 1.00 87.00 326 CYS A N 1
ATOM 2584 C CA . CYS A 1 326 ? -9.820 -10.613 8.328 1.00 87.00 326 CYS A CA 1
ATOM 2585 C C . CYS A 1 326 ? -9.040 -9.486 9.013 1.00 87.00 326 CYS A C 1
ATOM 2587 O O . CYS A 1 326 ? -8.367 -9.719 10.016 1.00 87.00 326 CYS A O 1
ATOM 2589 N N . SER A 1 327 ? -9.048 -8.282 8.426 1.00 89.62 327 SER A N 1
ATOM 2590 C CA . SER A 1 327 ? -8.212 -7.147 8.830 1.00 89.62 327 SER A CA 1
ATOM 2591 C C . SER A 1 327 ? -6.723 -7.519 8.995 1.00 89.62 327 SER A C 1
ATOM 2593 O O . SER A 1 327 ? -6.009 -6.902 9.779 1.00 89.62 327 SER A O 1
ATOM 2595 N N . ASP A 1 328 ? -6.228 -8.528 8.277 1.00 89.44 328 ASP A N 1
ATOM 2596 C CA . ASP A 1 328 ? -4.866 -9.056 8.395 1.00 89.44 328 ASP A CA 1
ATOM 2597 C C . ASP A 1 328 ? -4.232 -9.181 7.004 1.00 89.44 328 ASP A C 1
ATOM 2599 O O . ASP A 1 328 ? -4.665 -9.968 6.156 1.00 89.44 328 ASP A O 1
ATOM 2603 N N . LEU A 1 329 ? -3.204 -8.363 6.754 1.00 92.88 329 LEU A N 1
ATOM 2604 C CA . LEU A 1 329 ? -2.536 -8.305 5.456 1.00 92.88 329 LEU A CA 1
ATOM 2605 C C . LEU A 1 329 ? -1.700 -9.562 5.179 1.00 92.88 329 LEU A C 1
ATOM 2607 O O . LEU A 1 329 ? -1.586 -9.968 4.023 1.00 92.88 329 LEU A O 1
ATOM 2611 N N . LYS A 1 330 ? -1.121 -10.177 6.212 1.00 92.12 330 LYS A N 1
ATOM 2612 C CA . LYS A 1 330 ? -0.299 -11.378 6.071 1.00 92.12 330 LYS A CA 1
ATOM 2613 C C . LYS A 1 330 ? -1.166 -12.562 5.697 1.00 92.12 330 LYS A C 1
ATOM 2615 O O . LYS A 1 330 ? -0.937 -13.182 4.662 1.00 92.12 330 LYS A O 1
ATOM 2620 N N . GLN A 1 331 ? -2.233 -12.776 6.460 1.00 90.94 331 GLN A N 1
ATOM 2621 C CA . GLN A 1 331 ? -3.211 -13.816 6.178 1.00 90.94 331 GLN A CA 1
ATOM 2622 C C . GLN A 1 331 ? -3.843 -13.631 4.794 1.00 90.94 331 GLN A C 1
ATOM 2624 O O . GLN A 1 331 ? -4.042 -14.611 4.076 1.00 90.94 331 GLN A O 1
ATOM 2629 N N . LEU A 1 332 ? -4.128 -12.387 4.386 1.00 93.06 332 LEU A N 1
ATOM 2630 C CA . LEU A 1 332 ? -4.607 -12.083 3.036 1.00 93.06 332 LEU A CA 1
ATOM 2631 C C . LEU A 1 332 ? -3.622 -12.547 1.965 1.00 93.06 332 LEU A C 1
ATOM 2633 O O . LEU A 1 332 ? -4.032 -13.201 1.010 1.00 93.06 332 LEU A O 1
ATOM 2637 N N . VAL A 1 333 ? -2.342 -12.205 2.105 1.00 92.25 333 VAL A N 1
ATOM 2638 C CA . VAL A 1 333 ? -1.314 -12.539 1.111 1.00 92.25 333 VAL A CA 1
ATOM 2639 C C . VAL A 1 333 ? -1.036 -14.042 1.068 1.00 92.25 333 VAL A C 1
ATOM 2641 O O . VAL A 1 333 ? -0.870 -14.604 -0.012 1.00 92.25 333 VAL A O 1
ATOM 2644 N N . GLU A 1 334 ? -1.025 -14.708 2.220 1.00 90.56 334 GLU A N 1
ATOM 2645 C CA . GLU A 1 334 ? -0.849 -16.160 2.312 1.00 90.56 334 GLU A CA 1
ATOM 2646 C C . GLU A 1 334 ? -2.038 -16.910 1.692 1.00 90.56 334 GLU A C 1
ATOM 2648 O O . GLU A 1 334 ? -1.848 -17.882 0.960 1.00 90.56 334 GLU A O 1
ATOM 2653 N N . THR A 1 335 ? -3.263 -16.425 1.918 1.00 90.44 335 THR A N 1
ATOM 2654 C CA . THR A 1 335 ? -4.487 -17.065 1.410 1.00 90.44 335 THR A CA 1
ATOM 2655 C C . THR A 1 335 ? -4.689 -16.803 -0.082 1.00 90.44 335 THR A C 1
ATOM 2657 O O . THR A 1 335 ? -4.941 -17.735 -0.848 1.00 90.44 335 THR A O 1
ATOM 2660 N N . LEU A 1 336 ? -4.549 -15.549 -0.522 1.00 91.12 336 LEU A N 1
ATOM 2661 C CA . LEU A 1 336 ? -4.808 -15.094 -1.896 1.00 91.12 336 LEU A CA 1
ATOM 2662 C C . LEU A 1 336 ? -3.542 -15.086 -2.772 1.00 91.12 336 LEU A C 1
ATOM 2664 O O . LEU A 1 336 ? -3.384 -14.261 -3.682 1.00 91.12 336 LEU A O 1
ATOM 2668 N N . ASN A 1 337 ? -2.617 -16.006 -2.493 1.00 88.38 337 ASN A 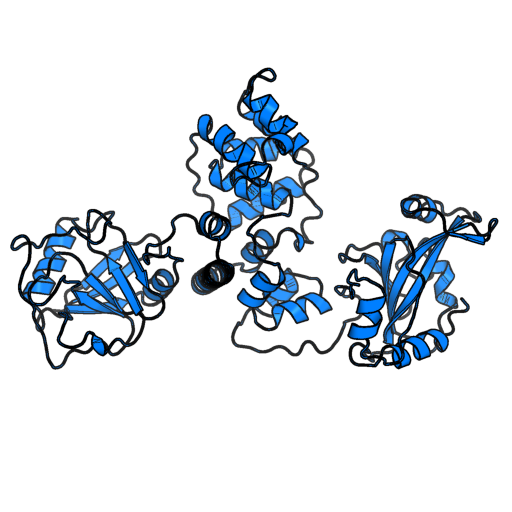N 1
ATOM 2669 C CA . ASN A 1 337 ? -1.351 -16.092 -3.211 1.00 88.38 337 ASN A CA 1
ATOM 2670 C C . ASN A 1 337 ? -1.541 -16.469 -4.692 1.00 88.38 337 ASN A C 1
ATOM 2672 O O . ASN A 1 337 ? -0.817 -15.962 -5.545 1.00 88.38 337 ASN A O 1
ATOM 2676 N N . ASP A 1 338 ? -2.534 -17.295 -5.027 1.00 87.62 338 ASP A N 1
ATOM 2677 C CA . ASP A 1 338 ? -2.858 -17.632 -6.418 1.00 87.62 338 ASP A CA 1
ATOM 2678 C C . ASP A 1 338 ? -3.849 -16.610 -7.011 1.00 87.62 338 ASP A C 1
ATOM 2680 O O . ASP A 1 338 ? -5.018 -16.627 -6.633 1.00 87.62 338 ASP A O 1
ATOM 2684 N N . PRO A 1 339 ? -3.431 -15.745 -7.960 1.00 87.44 339 PRO A N 1
ATOM 2685 C CA . PRO A 1 339 ? -4.301 -14.729 -8.554 1.00 87.44 339 PRO A CA 1
ATOM 2686 C C . PRO A 1 339 ? -5.414 -15.296 -9.449 1.00 87.44 339 PRO A C 1
ATOM 2688 O O . PRO A 1 339 ? -6.299 -14.543 -9.856 1.00 87.44 339 PRO A O 1
ATOM 2691 N N . SER A 1 340 ? -5.362 -16.585 -9.804 1.00 86.94 340 SER A N 1
ATOM 2692 C CA . SER A 1 340 ? -6.357 -17.242 -10.659 1.00 86.94 340 SER A CA 1
ATOM 2693 C C . SER A 1 340 ? -7.499 -17.892 -9.874 1.00 86.94 340 SER A C 1
ATOM 2695 O O . SER A 1 340 ? -8.567 -18.155 -10.435 1.00 86.94 340 SER A O 1
ATOM 2697 N N . LYS A 1 341 ? -7.303 -18.134 -8.574 1.00 89.75 341 LYS A N 1
ATOM 2698 C CA . LYS A 1 341 ? -8.267 -18.829 -7.726 1.00 89.75 341 LYS A CA 1
ATOM 2699 C C . LYS A 1 341 ? -9.211 -17.835 -7.060 1.00 89.75 341 LYS A C 1
ATOM 2701 O O . LYS A 1 341 ? -8.780 -16.886 -6.425 1.00 89.75 341 LYS A O 1
ATOM 2706 N N . ARG A 1 342 ? -10.518 -18.072 -7.164 1.00 89.56 342 ARG A N 1
ATOM 2707 C CA . ARG A 1 342 ? -11.525 -17.268 -6.457 1.00 89.56 342 ARG A CA 1
ATOM 2708 C C . ARG A 1 342 ? -11.765 -17.805 -5.055 1.00 89.56 342 ARG A C 1
ATOM 2710 O O . ARG A 1 342 ? -11.790 -19.020 -4.852 1.00 89.56 342 ARG A O 1
ATOM 2717 N N . TYR A 1 343 ? -11.966 -16.893 -4.115 1.00 80.56 343 TYR A N 1
ATOM 2718 C CA . TYR A 1 343 ? -12.233 -17.201 -2.717 1.00 80.56 343 TYR A CA 1
ATOM 2719 C C . TYR A 1 343 ? -13.583 -16.615 -2.321 1.00 80.56 343 TYR A C 1
ATOM 2721 O O . TYR A 1 343 ? -13.864 -15.451 -2.583 1.00 80.56 343 TYR A O 1
ATOM 2729 N N . LEU A 1 344 ? -14.420 -17.446 -1.703 1.00 68.31 344 LEU A N 1
ATOM 2730 C CA . LEU A 1 344 ? -15.695 -17.018 -1.141 1.00 68.31 344 LEU A CA 1
ATOM 2731 C C . LEU A 1 344 ? -15.443 -16.386 0.230 1.00 68.31 344 LEU A C 1
ATOM 2733 O O . LEU A 1 344 ? -14.955 -17.044 1.148 1.00 68.31 344 LEU A O 1
ATOM 2737 N N . THR A 1 345 ? -15.778 -15.111 0.361 1.00 64.12 345 THR A N 1
ATOM 2738 C CA . THR A 1 345 ? -15.582 -14.263 1.544 1.00 64.12 345 THR A CA 1
ATOM 2739 C C . THR A 1 345 ? -16.692 -14.439 2.587 1.00 64.12 345 THR A C 1
ATOM 2741 O O . THR A 1 345 ? -17.144 -13.484 3.206 1.00 64.12 345 THR A O 1
ATOM 2744 N N . ASN A 1 346 ? -17.186 -15.665 2.768 1.00 59.53 346 ASN A N 1
ATOM 2745 C CA . ASN A 1 346 ? -18.571 -15.848 3.214 1.00 59.53 346 ASN A CA 1
ATOM 2746 C C . ASN A 1 346 ? -18.806 -15.863 4.732 1.00 59.53 346 ASN A C 1
ATOM 2748 O O . ASN A 1 346 ? -19.923 -16.163 5.144 1.00 59.53 346 ASN A O 1
ATOM 2752 N N . ALA A 1 347 ? -17.828 -15.553 5.587 1.00 73.94 347 ALA A N 1
ATOM 2753 C CA . ALA A 1 347 ? -18.136 -15.383 7.007 1.00 73.94 347 ALA A CA 1
ATOM 2754 C C . ALA A 1 347 ? -17.067 -14.608 7.775 1.00 73.94 347 ALA A C 1
ATOM 2756 O O . ALA A 1 347 ? -15.869 -14.847 7.619 1.00 73.94 347 ALA A O 1
ATOM 2757 N N . LEU A 1 348 ? -17.534 -13.749 8.680 1.00 86.75 348 LEU A N 1
ATOM 2758 C CA . LEU A 1 348 ? -16.745 -13.309 9.824 1.00 86.75 348 LEU A CA 1
ATOM 2759 C C . LEU A 1 348 ? -16.361 -14.523 10.676 1.00 86.75 348 LEU A C 1
ATOM 2761 O O . LEU A 1 348 ? -17.179 -15.421 10.885 1.00 86.75 348 LEU A O 1
ATOM 2765 N N . GLN A 1 349 ? -15.137 -14.531 11.197 1.00 89.00 349 GLN A N 1
ATOM 2766 C CA . GLN A 1 349 ? -14.693 -15.547 12.147 1.00 89.00 349 GLN A CA 1
ATOM 2767 C C . GLN A 1 349 ? -14.658 -14.960 13.556 1.00 89.00 349 GLN A C 1
ATOM 2769 O O . GLN A 1 349 ? -14.238 -13.822 13.782 1.00 89.00 349 GLN A O 1
ATOM 2774 N N . ILE A 1 350 ? -15.099 -15.753 14.530 1.00 93.00 350 ILE A N 1
ATOM 2775 C CA . ILE A 1 350 ? -14.925 -15.410 15.939 1.00 93.00 350 ILE A CA 1
ATOM 2776 C C . ILE A 1 350 ? -13.433 -15.227 16.234 1.00 93.00 350 ILE A C 1
ATOM 2778 O O . ILE A 1 350 ? -12.584 -15.950 15.722 1.00 93.00 350 ILE A O 1
ATOM 2782 N N . PHE A 1 351 ? -13.137 -14.217 17.051 1.00 94.56 351 PHE A N 1
ATOM 2783 C CA . PHE A 1 351 ? -11.789 -13.761 17.391 1.00 94.56 351 PHE A CA 1
ATOM 2784 C C . PHE A 1 351 ? -10.877 -13.321 16.236 1.00 94.56 351 PHE A C 1
ATOM 2786 O O . PHE A 1 351 ? -9.663 -13.219 16.417 1.00 94.56 351 PHE A O 1
ATOM 2793 N N . GLN A 1 352 ? -11.453 -12.976 15.087 1.00 92.12 352 GLN A N 1
ATOM 2794 C CA . GLN A 1 352 ? -10.742 -12.330 13.993 1.00 92.12 352 GLN A CA 1
ATOM 2795 C C . GLN A 1 352 ? -11.336 -10.936 13.746 1.00 92.12 352 GLN A C 1
ATOM 2797 O O . GLN A 1 352 ? -12.530 -10.841 13.457 1.00 92.12 352 GLN A O 1
ATOM 2802 N N . PRO A 1 353 ? -10.556 -9.846 13.864 1.00 93.06 353 PRO A N 1
ATOM 2803 C CA . PRO A 1 353 ? -11.103 -8.508 13.707 1.00 93.06 353 PRO A CA 1
ATOM 2804 C C . PRO A 1 353 ? -11.498 -8.216 12.258 1.00 93.06 353 PRO A C 1
ATOM 2806 O O . PRO A 1 353 ? -10.758 -8.533 11.331 1.00 93.06 353 PRO A O 1
ATOM 2809 N N . PHE A 1 354 ? -12.594 -7.491 12.061 1.00 92.44 354 PHE A N 1
ATOM 2810 C CA . PHE A 1 354 ? -13.040 -7.013 10.750 1.00 92.44 354 PHE A CA 1
ATOM 2811 C C . PHE A 1 354 ? -12.843 -5.497 10.604 1.00 92.44 354 PHE A C 1
ATOM 2813 O O . PHE A 1 354 ? -12.542 -4.786 11.569 1.00 92.44 354 PHE A O 1
ATOM 2820 N N . LYS A 1 355 ? -12.978 -4.978 9.378 1.00 91.06 355 LYS A N 1
ATOM 2821 C CA . LYS A 1 355 ? -12.988 -3.536 9.090 1.00 91.06 355 LYS A CA 1
ATOM 2822 C C . LYS A 1 355 ? -14.422 -3.011 9.252 1.00 91.06 355 LYS A C 1
ATOM 2824 O O . LYS A 1 355 ? -15.267 -3.385 8.440 1.00 91.06 355 LYS A O 1
ATOM 2829 N N . PRO A 1 356 ? -14.713 -2.150 10.247 1.00 92.75 356 PRO A N 1
ATOM 2830 C CA . PRO A 1 356 ? -16.083 -1.708 10.493 1.00 92.75 356 PRO A CA 1
ATOM 2831 C C . PRO A 1 356 ? -16.667 -0.894 9.340 1.00 92.75 356 PRO A C 1
ATOM 2833 O O . PRO A 1 356 ? -15.939 -0.184 8.635 1.00 92.75 356 PRO A O 1
ATOM 2836 N N . MET A 1 357 ? -17.993 -0.956 9.197 1.00 93.12 357 MET A N 1
ATOM 2837 C CA . MET A 1 357 ? -18.738 -0.070 8.304 1.00 93.12 357 MET A CA 1
ATOM 2838 C C . MET A 1 357 ? -18.532 1.390 8.731 1.00 93.12 357 MET A C 1
ATOM 2840 O O . MET A 1 357 ? -18.493 1.709 9.920 1.00 93.12 357 MET A O 1
ATOM 2844 N N . LEU A 1 358 ? -18.360 2.283 7.755 1.00 92.62 358 LEU A N 1
ATOM 2845 C CA . LEU A 1 358 ? -18.126 3.709 7.982 1.00 92.62 358 LEU A CA 1
ATOM 2846 C C . LEU A 1 358 ? -19.316 4.526 7.483 1.00 92.62 358 LEU A C 1
ATOM 2848 O O . LEU A 1 358 ? -20.004 4.108 6.557 1.00 92.62 358 LEU A O 1
ATOM 2852 N N . ALA A 1 359 ? -19.509 5.704 8.070 1.00 92.69 359 ALA A N 1
ATOM 2853 C CA . ALA A 1 359 ? -20.480 6.683 7.603 1.00 92.69 359 ALA A CA 1
ATOM 2854 C C . ALA A 1 359 ? -19.798 7.740 6.722 1.00 92.69 359 ALA A C 1
ATOM 2856 O O . ALA A 1 359 ? -18.729 8.250 7.078 1.00 92.69 359 ALA A O 1
ATOM 2857 N N . ASP A 1 360 ? -20.441 8.086 5.608 1.00 92.19 360 ASP A N 1
ATOM 2858 C CA . ASP A 1 360 ? -20.100 9.268 4.821 1.00 92.19 360 ASP A CA 1
ATOM 2859 C C . ASP A 1 360 ? -20.737 10.522 5.435 1.00 92.19 360 ASP A C 1
ATOM 2861 O O . ASP A 1 360 ? -21.726 10.460 6.169 1.00 92.19 360 ASP A O 1
ATOM 2865 N N . ARG A 1 361 ? -20.138 11.684 5.158 1.00 92.50 361 ARG A N 1
ATOM 2866 C CA . ARG A 1 361 ? -20.674 12.981 5.577 1.00 92.50 361 ARG A CA 1
ATOM 2867 C C . ARG A 1 361 ? -21.453 13.585 4.419 1.00 92.50 361 ARG A C 1
ATOM 2869 O O . ARG A 1 361 ? -20.852 13.903 3.399 1.00 92.50 361 ARG A O 1
ATOM 2876 N N . GLU A 1 362 ? -22.742 13.814 4.620 1.00 93.25 362 GLU A N 1
ATOM 2877 C CA . GLU A 1 362 ? -23.635 14.410 3.625 1.00 93.25 362 GLU A CA 1
ATOM 2878 C C . GLU A 1 362 ? -24.549 15.462 4.269 1.00 93.25 362 GLU A C 1
ATOM 2880 O O . GLU A 1 362 ? -24.679 15.529 5.496 1.00 93.25 362 GLU A O 1
ATOM 2885 N N . GLU A 1 363 ? -25.145 16.312 3.434 1.00 93.44 363 GLU A N 1
ATOM 2886 C CA . GLU A 1 363 ? -26.202 17.245 3.841 1.00 93.44 363 GLU A CA 1
ATOM 2887 C C . GLU A 1 363 ? -27.537 16.506 3.990 1.00 93.44 363 GLU A C 1
ATOM 2889 O O . GLU A 1 363 ? -27.774 15.497 3.323 1.00 93.44 363 GLU A O 1
ATOM 2894 N N . PHE A 1 364 ? -28.409 16.989 4.877 1.00 89.75 364 PHE A N 1
ATOM 2895 C CA . PHE A 1 364 ? -29.614 16.261 5.281 1.00 89.75 364 PHE A CA 1
ATOM 2896 C C . PHE A 1 364 ? -30.561 15.980 4.106 1.00 89.75 364 PHE A C 1
ATOM 2898 O O . PHE A 1 364 ? -31.049 14.863 3.958 1.00 89.75 364 PHE A O 1
ATOM 2905 N N . GLU A 1 365 ? -30.759 16.955 3.222 1.00 91.06 365 GLU A N 1
ATOM 2906 C CA . GLU A 1 365 ? -31.591 16.829 2.023 1.00 91.06 365 GLU A CA 1
ATOM 2907 C C . GLU A 1 365 ? -31.082 15.710 1.112 1.00 91.06 365 GLU A C 1
ATOM 2909 O O . GLU A 1 365 ? -31.851 14.888 0.615 1.00 91.06 365 GLU A O 1
ATOM 2914 N N . LYS A 1 366 ? -29.760 15.620 0.962 1.00 93.06 366 LYS A N 1
ATOM 2915 C CA . LYS A 1 366 ? -29.123 14.591 0.148 1.00 93.06 366 LYS A CA 1
ATOM 2916 C C . LYS A 1 366 ? -29.182 13.211 0.795 1.00 93.06 366 LYS A C 1
ATOM 2918 O O . LYS A 1 366 ? -29.230 12.213 0.082 1.00 93.06 366 LYS A O 1
ATOM 2923 N N . VAL A 1 367 ? -29.228 13.126 2.126 1.00 92.19 367 VAL A N 1
ATOM 2924 C CA . VAL A 1 367 ? -29.497 11.856 2.819 1.00 92.19 367 VAL A CA 1
ATOM 2925 C C . VAL A 1 367 ? -30.884 11.330 2.449 1.00 92.19 367 VAL A C 1
ATOM 2927 O O . VAL A 1 367 ? -31.001 10.149 2.143 1.00 92.19 367 VAL A O 1
ATOM 2930 N N . ILE A 1 368 ? -31.913 12.184 2.398 1.00 90.81 368 ILE A N 1
ATOM 2931 C CA . ILE A 1 368 ? -33.273 11.771 2.001 1.00 90.81 368 ILE A CA 1
ATOM 2932 C C . ILE A 1 368 ? -33.278 11.216 0.569 1.00 90.81 368 ILE A C 1
ATOM 2934 O O . ILE A 1 368 ? -33.864 10.162 0.313 1.00 90.81 368 ILE A O 1
ATOM 2938 N N . GLU A 1 369 ? -32.577 11.887 -0.351 1.00 92.06 369 GLU A N 1
ATOM 2939 C CA . GLU A 1 369 ? -32.412 11.416 -1.731 1.00 92.06 369 GLU A CA 1
ATOM 2940 C C . GLU A 1 369 ? -31.687 10.063 -1.797 1.00 92.06 369 GLU A C 1
ATOM 2942 O O . GLU A 1 369 ? -32.138 9.157 -2.496 1.00 92.06 369 GLU A O 1
ATOM 2947 N N . LEU A 1 370 ? -30.587 9.903 -1.051 1.00 92.81 370 LEU A N 1
ATOM 2948 C CA . LEU A 1 370 ? -29.814 8.656 -0.994 1.00 92.81 370 LEU A CA 1
ATOM 2949 C C . LEU A 1 370 ? -30.625 7.493 -0.415 1.00 92.81 370 LEU A C 1
ATOM 2951 O O . LEU A 1 370 ? -30.493 6.366 -0.887 1.00 92.81 370 LEU A O 1
ATOM 2955 N N . MET A 1 371 ? -31.487 7.771 0.562 1.00 92.56 371 MET A N 1
ATOM 2956 C CA . MET A 1 371 ? -32.412 6.790 1.136 1.00 92.56 371 MET A CA 1
ATOM 2957 C C . MET A 1 371 ? -33.620 6.520 0.231 1.00 92.56 371 MET A C 1
ATOM 2959 O O . MET A 1 371 ? -34.501 5.757 0.605 1.00 92.56 371 MET A O 1
ATOM 2963 N N . SER A 1 372 ? -33.680 7.117 -0.967 1.00 91.06 372 SER A N 1
ATOM 2964 C CA . SER A 1 372 ? -34.727 6.878 -1.972 1.00 91.06 372 SER A CA 1
ATOM 2965 C C . SER A 1 372 ? -36.158 7.098 -1.458 1.00 91.06 372 SER A C 1
ATOM 2967 O O . SER A 1 372 ? -37.103 6.511 -1.980 1.00 91.06 372 SER A O 1
ATOM 2969 N N . ASN A 1 373 ? -36.330 7.978 -0.464 1.00 82.56 373 ASN A N 1
ATOM 2970 C CA . ASN A 1 373 ? -37.586 8.187 0.273 1.00 82.56 373 ASN A CA 1
ATOM 2971 C C . ASN A 1 373 ? -38.142 6.932 0.982 1.00 82.56 373 ASN A C 1
ATOM 2973 O O . ASN A 1 373 ? -39.340 6.870 1.262 1.00 82.56 373 ASN A O 1
ATOM 2977 N N . GLU A 1 374 ? -37.301 5.942 1.273 1.00 91.69 374 GLU A N 1
ATOM 2978 C CA . GLU A 1 374 ? -37.656 4.796 2.112 1.00 91.69 374 GLU A CA 1
ATOM 2979 C C . GLU A 1 374 ? -37.499 5.130 3.606 1.00 91.69 374 GLU A C 1
ATOM 2981 O O . GLU A 1 374 ? -36.924 6.156 3.981 1.00 91.69 374 GLU A O 1
ATOM 2986 N N . GLU A 1 375 ? -38.033 4.276 4.482 1.00 91.88 375 GLU A N 1
ATOM 2987 C CA . GLU A 1 375 ? -37.826 4.407 5.927 1.00 91.88 375 GLU A CA 1
ATOM 2988 C C . GLU A 1 375 ? -36.360 4.125 6.290 1.00 91.88 375 GLU A C 1
ATOM 2990 O O . GLU A 1 375 ? -35.765 3.148 5.836 1.00 91.88 375 GLU A O 1
ATOM 2995 N N . PHE A 1 376 ? -35.775 4.962 7.149 1.00 93.88 376 PHE A N 1
ATOM 2996 C CA . PHE A 1 376 ? -34.403 4.798 7.631 1.00 93.88 376 PHE A CA 1
ATOM 2997 C C . PHE A 1 376 ? -34.282 5.135 9.120 1.00 93.88 376 PHE A C 1
ATOM 2999 O O . PHE A 1 376 ? -35.096 5.865 9.688 1.00 93.88 376 PHE A O 1
ATOM 3006 N N . TYR A 1 377 ? -33.240 4.604 9.762 1.00 93.06 377 TYR A N 1
ATOM 3007 C CA . TYR A 1 377 ? -32.945 4.874 11.168 1.00 93.06 377 TYR A CA 1
ATOM 3008 C C . TYR A 1 377 ? -32.163 6.177 11.343 1.00 93.06 377 TYR A C 1
ATOM 3010 O O . TYR A 1 377 ? -31.266 6.496 10.562 1.00 93.06 377 TYR A O 1
ATOM 3018 N N . ILE A 1 378 ? -32.462 6.895 12.425 1.00 93.38 378 ILE A N 1
ATOM 3019 C CA . ILE A 1 378 ? -31.669 8.025 12.912 1.00 93.38 378 ILE A CA 1
ATOM 3020 C C . ILE A 1 378 ? -31.153 7.651 14.298 1.00 93.38 378 ILE A C 1
ATOM 3022 O O . ILE A 1 378 ? -31.935 7.321 15.187 1.00 93.38 378 ILE A O 1
ATOM 3026 N N . GLU A 1 379 ? -29.837 7.713 14.481 1.00 93.38 379 GLU A N 1
ATOM 3027 C CA . GLU A 1 379 ? -29.174 7.347 15.731 1.00 93.38 379 GLU A CA 1
ATOM 3028 C C . GLU A 1 379 ? -28.220 8.450 16.181 1.00 93.38 379 GLU A C 1
ATOM 3030 O O . GLU A 1 379 ? -27.612 9.154 15.369 1.00 93.38 379 GLU A O 1
ATOM 3035 N N . THR A 1 380 ? -28.062 8.591 17.496 1.00 94.19 380 THR A N 1
ATOM 3036 C CA . THR A 1 380 ? -27.096 9.525 18.071 1.00 94.19 380 THR A CA 1
ATOM 3037 C C . THR A 1 380 ? -25.684 9.079 17.720 1.00 94.19 380 THR A C 1
ATOM 3039 O O . THR A 1 380 ? -25.249 7.990 18.093 1.00 94.19 380 THR A O 1
ATOM 3042 N N . LYS A 1 381 ? -24.923 9.950 17.053 1.00 94.69 381 LYS A N 1
ATOM 3043 C CA . LYS A 1 381 ? -23.493 9.725 16.864 1.00 94.69 381 LYS A CA 1
ATOM 3044 C C . LYS A 1 381 ? -22.756 10.002 18.177 1.00 94.69 381 LYS A C 1
ATOM 3046 O O . LYS A 1 381 ? -22.534 11.156 18.533 1.00 94.69 381 LYS A O 1
ATOM 3051 N N . LEU A 1 382 ? -22.352 8.938 18.857 1.00 94.19 382 LEU A N 1
ATOM 3052 C CA . LEU A 1 382 ? -21.577 9.005 20.094 1.00 94.19 382 LEU A CA 1
ATOM 3053 C C . LEU A 1 382 ? -20.137 9.489 19.836 1.00 94.19 382 LEU A C 1
ATOM 3055 O O . LEU A 1 382 ? -19.591 9.316 18.738 1.00 94.19 382 LEU A O 1
ATOM 3059 N N . ASP A 1 383 ? -19.545 10.122 20.850 1.00 91.88 383 ASP A N 1
ATOM 3060 C CA . ASP A 1 383 ? -18.166 10.631 20.838 1.00 91.88 383 ASP A CA 1
ATOM 3061 C C . ASP A 1 383 ? -17.272 9.782 21.753 1.00 91.88 383 ASP A C 1
ATOM 3063 O O . ASP A 1 383 ? -16.870 10.197 22.839 1.00 91.88 383 ASP A O 1
ATOM 3067 N N . GLY A 1 384 ? -17.033 8.540 21.330 1.00 94.38 384 GLY A N 1
ATOM 3068 C CA . GLY A 1 384 ? -16.246 7.555 22.063 1.00 94.38 384 GLY A CA 1
ATOM 3069 C C . GLY A 1 384 ? -15.153 6.920 21.207 1.00 94.38 384 GLY A C 1
ATOM 3070 O O . GLY A 1 384 ? -14.620 7.521 20.271 1.00 94.38 384 GLY A O 1
ATOM 3071 N N . GLU A 1 385 ? -14.794 5.690 21.558 1.00 95.94 385 GLU A N 1
ATOM 3072 C CA . GLU A 1 385 ? -13.926 4.836 20.758 1.00 95.94 385 GLU A CA 1
ATOM 3073 C C . GLU A 1 385 ? -14.735 3.675 20.175 1.00 95.94 385 GLU A C 1
ATOM 3075 O O . GLU A 1 385 ? -15.245 2.828 20.903 1.00 95.94 385 GLU A O 1
ATOM 3080 N N . ARG A 1 386 ? -14.820 3.596 18.845 1.00 97.12 386 ARG A N 1
ATOM 3081 C CA . ARG A 1 386 ? -15.411 2.453 18.135 1.00 97.12 386 ARG A CA 1
ATOM 3082 C C . ARG A 1 386 ? -14.703 1.145 18.502 1.00 97.12 386 ARG A C 1
ATOM 3084 O O . ARG A 1 386 ? -13.508 0.993 18.216 1.00 97.12 386 ARG A O 1
ATOM 3091 N N . ILE A 1 387 ? -15.456 0.198 19.059 1.00 97.75 387 ILE A N 1
ATOM 3092 C CA . ILE A 1 387 ? -14.984 -1.114 19.508 1.00 97.75 387 ILE A CA 1
ATOM 3093 C C . ILE A 1 387 ? -15.870 -2.217 18.922 1.00 97.75 387 ILE A C 1
ATOM 3095 O O . ILE A 1 387 ? -17.094 -2.146 18.979 1.00 97.75 387 ILE A O 1
ATOM 3099 N N . GLN A 1 388 ? -15.237 -3.268 18.405 1.00 97.56 388 GLN A N 1
ATOM 3100 C CA . GLN A 1 388 ? -15.895 -4.544 18.127 1.00 97.56 388 GLN A CA 1
ATOM 3101 C C . GLN A 1 388 ? -15.588 -5.526 19.265 1.00 97.56 388 GLN A C 1
ATOM 3103 O O . GLN A 1 388 ? -14.425 -5.683 19.652 1.00 97.56 388 GLN A O 1
ATOM 3108 N N . LEU A 1 389 ? -16.628 -6.161 19.802 1.00 97.62 389 LEU A N 1
ATOM 3109 C CA . LEU A 1 389 ? -16.562 -7.150 20.877 1.00 97.62 389 LEU A CA 1
ATOM 3110 C C . LEU A 1 389 ? -16.866 -8.525 20.291 1.00 97.62 389 LEU A C 1
ATOM 3112 O O . LEU A 1 389 ? -17.923 -8.734 19.699 1.00 97.62 389 LEU A O 1
ATOM 3116 N N . HIS A 1 390 ? -15.950 -9.470 20.474 1.00 97.81 390 HIS A N 1
ATOM 3117 C CA . HIS A 1 390 ? -16.152 -10.871 20.120 1.00 97.81 390 HIS A CA 1
ATOM 3118 C C . HIS A 1 390 ? -16.257 -11.682 21.410 1.00 97.81 390 HIS A C 1
ATOM 3120 O O . HIS A 1 390 ? -15.389 -11.570 22.273 1.00 97.81 390 HIS A O 1
ATOM 3126 N N . LYS A 1 391 ? -17.308 -12.494 21.529 1.00 96.00 391 LYS A N 1
ATOM 3127 C CA . LYS A 1 391 ? -17.554 -13.418 22.644 1.00 96.00 391 LYS A CA 1
ATOM 3128 C C . LYS A 1 391 ? -17.545 -14.849 22.122 1.00 96.00 391 LYS A C 1
ATOM 3130 O O . LYS A 1 391 ? -18.191 -15.122 21.111 1.00 96.00 391 LYS A O 1
ATOM 3135 N N . ASN A 1 392 ? -16.898 -15.756 22.847 1.00 96.38 392 ASN A N 1
ATOM 3136 C CA . ASN A 1 392 ? -17.025 -17.200 22.658 1.00 96.38 392 ASN A CA 1
ATOM 3137 C C . ASN A 1 392 ? -16.998 -17.908 24.017 1.00 96.38 392 ASN A C 1
ATOM 3139 O O . ASN A 1 392 ? -15.944 -18.034 24.635 1.00 96.38 392 ASN A O 1
ATOM 3143 N N . GLY A 1 393 ? -18.161 -18.327 24.513 1.00 94.00 393 GLY A N 1
ATOM 3144 C CA . GLY A 1 393 ? -18.296 -18.825 25.881 1.00 94.00 393 GLY A CA 1
ATOM 3145 C C . GLY A 1 393 ? -17.865 -17.760 26.892 1.00 94.00 393 GLY A C 1
ATOM 3146 O O . GLY A 1 393 ? -18.441 -16.668 26.910 1.00 94.00 393 GLY A O 1
ATOM 3147 N N . ASP A 1 394 ? -16.842 -18.084 27.682 1.00 95.25 394 ASP A N 1
ATOM 3148 C CA . ASP A 1 394 ? -16.264 -17.222 28.720 1.00 95.25 394 ASP A CA 1
ATOM 3149 C C . ASP A 1 394 ? -15.104 -16.351 28.208 1.00 95.25 394 ASP A C 1
ATOM 3151 O O . ASP A 1 394 ? -14.576 -15.541 28.970 1.00 95.25 394 ASP A O 1
ATOM 3155 N N . GLU A 1 395 ? -14.700 -16.510 26.944 1.00 97.12 395 GLU A N 1
ATOM 3156 C CA . GLU A 1 395 ? -13.604 -15.764 26.326 1.00 97.12 395 GLU A CA 1
ATOM 3157 C C . GLU A 1 395 ? -14.110 -14.550 25.541 1.00 97.12 395 GLU A C 1
ATOM 3159 O O . GLU A 1 395 ? -15.095 -14.620 24.795 1.00 97.12 395 GLU A O 1
ATOM 3164 N N . TYR A 1 396 ? -13.385 -13.441 25.674 1.00 98.00 396 TYR A N 1
ATOM 3165 C CA . TYR A 1 396 ? -13.714 -12.162 25.060 1.00 98.00 396 TYR A CA 1
ATOM 3166 C C . TYR A 1 396 ? -12.500 -11.545 24.374 1.00 98.00 396 TYR A C 1
ATOM 3168 O O . TYR A 1 396 ? -11.361 -11.662 24.832 1.00 98.00 396 TYR A O 1
ATOM 3176 N N . LYS A 1 397 ? -12.758 -10.840 23.274 1.00 98.19 397 LYS A N 1
ATOM 3177 C CA . LYS A 1 397 ? -11.767 -10.024 22.576 1.00 98.19 397 LYS A CA 1
ATOM 3178 C C . LYS A 1 397 ? -12.363 -8.699 22.141 1.00 98.19 397 LYS A C 1
ATOM 3180 O O . LYS A 1 397 ? -13.525 -8.635 21.741 1.00 98.19 397 LYS A O 1
ATOM 3185 N N . TYR A 1 398 ? -11.538 -7.660 22.188 1.00 97.94 398 TYR A N 1
ATOM 3186 C CA . TYR A 1 398 ? -11.938 -6.295 21.873 1.00 97.94 398 TYR A CA 1
ATOM 3187 C C . TYR A 1 398 ? -10.959 -5.681 20.891 1.00 97.94 398 TYR A C 1
ATOM 3189 O O . TYR A 1 398 ? -9.760 -5.615 21.172 1.00 97.94 398 TYR A O 1
ATOM 3197 N N . TRP A 1 399 ? -11.470 -5.171 19.775 1.00 97.00 399 TRP A N 1
ATOM 3198 C CA . TRP A 1 399 ? -10.647 -4.472 18.796 1.00 97.00 399 TRP A CA 1
ATOM 3199 C C . TRP A 1 399 ? -11.165 -3.078 18.495 1.00 97.00 399 TRP A C 1
ATOM 3201 O O . TRP A 1 399 ? -12.366 -2.849 18.387 1.00 97.00 399 TRP A O 1
ATOM 3211 N N . SER A 1 400 ? -10.238 -2.144 18.303 1.00 94.94 400 SER A N 1
ATOM 3212 C CA . SER A 1 400 ? -10.564 -0.809 17.804 1.00 94.94 400 SER A CA 1
ATOM 3213 C C . SER A 1 400 ? -11.036 -0.840 16.352 1.00 94.94 400 SER A C 1
ATOM 3215 O O . SER A 1 400 ? -10.866 -1.829 15.635 1.00 94.94 400 SER A O 1
ATOM 3217 N N . ARG A 1 401 ? -11.513 0.308 15.863 1.00 93.19 401 ARG A N 1
ATOM 3218 C CA . ARG A 1 401 ? -11.779 0.557 14.434 1.00 93.19 401 ARG A CA 1
ATOM 3219 C C . ARG A 1 401 ? -10.674 0.076 13.484 1.00 93.19 401 ARG A C 1
ATOM 3221 O O . ARG A 1 401 ? -10.969 -0.347 12.370 1.00 93.19 401 ARG A O 1
ATOM 3228 N N . ASN A 1 402 ? -9.410 0.177 13.897 1.00 87.25 402 ASN A N 1
ATOM 3229 C CA . ASN A 1 402 ? -8.255 -0.205 13.076 1.00 87.25 402 ASN A CA 1
ATOM 3230 C C . ASN A 1 402 ? -7.760 -1.634 13.372 1.00 87.25 402 ASN A C 1
ATOM 3232 O O . ASN A 1 402 ? -6.713 -2.042 12.870 1.00 87.25 402 ASN A O 1
ATOM 3236 N N . GLY A 1 403 ? -8.494 -2.398 14.184 1.00 89.38 403 GLY A N 1
ATOM 3237 C CA . GLY A 1 403 ? -8.140 -3.759 14.564 1.00 89.38 403 GLY A CA 1
ATOM 3238 C C . GLY A 1 403 ? -6.987 -3.845 15.568 1.00 89.38 403 GLY A C 1
ATOM 3239 O O . GLY A 1 403 ? -6.264 -4.836 15.554 1.00 89.38 403 GLY A O 1
ATOM 3240 N N . THR A 1 404 ? -6.765 -2.812 16.388 1.00 89.25 404 THR A N 1
ATOM 3241 C CA . THR A 1 404 ? -5.820 -2.860 17.522 1.00 89.25 404 THR A CA 1
ATOM 3242 C C . THR A 1 404 ? -6.472 -3.598 18.684 1.00 89.25 404 THR A C 1
ATOM 3244 O O . THR A 1 404 ? -7.607 -3.271 19.016 1.00 89.25 404 THR A O 1
ATOM 3247 N N . ASP A 1 405 ? -5.777 -4.564 19.287 1.00 93.06 405 ASP A N 1
ATOM 3248 C CA . ASP A 1 405 ? -6.285 -5.350 20.419 1.00 93.06 405 ASP A CA 1
ATOM 3249 C C . ASP A 1 405 ? -6.300 -4.510 21.714 1.00 93.06 405 ASP A C 1
ATOM 3251 O O . ASP A 1 405 ? -5.265 -4.011 22.160 1.00 93.06 405 ASP A O 1
ATOM 3255 N N . TYR A 1 406 ? -7.487 -4.353 22.301 1.00 95.62 406 TYR A N 1
ATOM 3256 C CA . TYR A 1 406 ? -7.748 -3.684 23.582 1.00 95.62 406 TYR A CA 1
ATOM 3257 C C . TYR A 1 406 ? -8.287 -4.645 24.649 1.00 95.62 406 TYR A C 1
ATOM 3259 O O . TYR A 1 406 ? -8.760 -4.219 25.702 1.00 95.62 406 TYR A O 1
ATOM 3267 N N . THR A 1 407 ? -8.191 -5.953 24.418 1.00 96.50 407 THR A N 1
ATOM 3268 C CA . THR A 1 407 ? -8.661 -6.983 25.352 1.00 96.50 407 THR A CA 1
ATOM 3269 C C . THR A 1 407 ? -8.009 -6.836 26.722 1.00 96.50 407 THR A C 1
ATOM 3271 O O . THR A 1 407 ? -8.680 -7.000 27.733 1.00 96.50 407 THR A O 1
ATOM 3274 N N . PHE A 1 408 ? -6.734 -6.434 26.775 1.00 94.19 408 PHE A N 1
ATOM 3275 C CA . PHE A 1 408 ? -6.025 -6.183 28.035 1.00 94.19 408 PHE A CA 1
ATOM 3276 C C . PHE A 1 408 ? -6.690 -5.108 28.914 1.00 94.19 408 PHE A C 1
ATOM 3278 O O . PHE A 1 408 ? -6.458 -5.082 30.118 1.00 94.19 408 PHE A O 1
ATOM 3285 N N . LEU A 1 409 ? -7.470 -4.201 28.315 1.00 93.62 409 LEU A N 1
ATOM 3286 C CA . LEU A 1 409 ? -8.124 -3.093 29.004 1.00 93.62 409 LEU A CA 1
ATOM 3287 C C . LEU A 1 409 ? -9.544 -3.464 29.451 1.00 93.62 409 LEU A C 1
ATOM 3289 O O . LEU A 1 409 ? -9.961 -3.130 30.562 1.00 93.62 409 LEU A O 1
ATOM 3293 N N . TYR A 1 410 ? -10.291 -4.150 28.585 1.00 95.69 410 TYR A N 1
ATOM 3294 C CA . TYR A 1 410 ? -11.712 -4.431 28.808 1.00 95.69 410 TYR A CA 1
ATOM 3295 C C . TYR A 1 410 ? -11.982 -5.801 29.429 1.00 95.69 410 TYR A C 1
ATOM 3297 O O . TYR A 1 410 ? -12.962 -5.919 30.159 1.00 95.69 410 TYR A O 1
ATOM 3305 N N . GLY A 1 411 ? -11.084 -6.771 29.233 1.00 95.88 411 GLY A N 1
ATOM 3306 C CA . GLY A 1 411 ? -11.080 -8.083 29.884 1.00 95.88 411 GLY A CA 1
ATOM 3307 C C . GLY A 1 411 ? -11.150 -9.259 28.907 1.00 95.88 411 GLY A C 1
ATOM 3308 O O . GLY A 1 411 ? -12.000 -9.268 28.026 1.00 95.88 411 GLY A O 1
ATOM 3309 N N . ALA A 1 412 ? -10.284 -10.262 29.046 1.00 97.19 412 ALA A N 1
ATOM 3310 C CA . ALA A 1 412 ? -10.301 -11.475 28.229 1.00 97.19 412 ALA A CA 1
ATOM 3311 C C . ALA A 1 412 ? -11.292 -12.541 28.726 1.00 97.19 412 ALA A C 1
ATOM 3313 O O . ALA A 1 412 ? -11.643 -13.439 27.961 1.00 97.19 412 ALA A O 1
ATOM 3314 N N . THR A 1 413 ? -11.717 -12.472 29.988 1.00 96.25 413 THR A N 1
ATOM 3315 C CA . THR A 1 413 ? -12.515 -13.503 30.660 1.00 96.25 413 THR A CA 1
ATOM 3316 C C . THR A 1 413 ? -13.594 -12.893 31.549 1.00 96.25 413 THR A C 1
ATOM 3318 O O . THR A 1 413 ? -13.538 -11.724 31.921 1.00 96.25 413 THR A O 1
ATOM 3321 N N . LYS A 1 414 ? -14.576 -13.695 31.969 1.00 92.94 414 LYS A N 1
ATOM 3322 C CA . LYS A 1 414 ? -15.652 -13.246 32.873 1.00 92.94 414 LYS A CA 1
ATOM 3323 C C . LYS A 1 414 ? -15.200 -12.672 34.223 1.00 92.94 414 LYS A C 1
ATOM 3325 O O . LYS A 1 414 ? -16.008 -12.089 34.933 1.00 92.94 414 LYS A O 1
ATOM 3330 N N . SER A 1 415 ? -13.941 -12.864 34.604 1.00 90.88 415 SER A N 1
ATOM 3331 C CA . SER A 1 415 ? -13.391 -12.438 35.895 1.00 90.88 415 SER A CA 1
ATOM 3332 C C . SER A 1 415 ? -12.406 -11.271 35.803 1.00 90.88 415 SER A C 1
ATOM 3334 O O . SER A 1 415 ? -11.842 -10.891 36.827 1.00 90.88 415 SER A O 1
ATOM 3336 N N . ASP A 1 416 ? -12.157 -10.717 34.615 1.00 90.75 416 ASP A N 1
ATOM 3337 C CA . ASP A 1 416 ? -11.130 -9.694 34.416 1.00 90.75 416 ASP A CA 1
ATOM 3338 C C . ASP A 1 416 ? -11.641 -8.432 33.694 1.00 90.75 416 ASP A C 1
ATOM 3340 O O . ASP A 1 416 ? -12.780 -8.337 33.221 1.00 90.75 416 ASP A O 1
ATOM 3344 N N . GLY A 1 417 ? -10.752 -7.437 33.655 1.00 88.56 417 GLY A N 1
ATOM 3345 C CA . GLY A 1 417 ? -10.922 -6.198 32.908 1.00 88.56 417 GLY A CA 1
ATOM 3346 C C . GLY A 1 417 ? -11.929 -5.210 33.487 1.00 88.56 417 GLY A C 1
ATOM 3347 O O . GLY A 1 417 ? -12.624 -5.462 34.469 1.00 88.56 417 GLY A O 1
ATOM 3348 N N . SER A 1 418 ? -11.982 -4.039 32.860 1.00 90.75 418 SER A N 1
ATOM 3349 C CA . SER A 1 418 ? -12.856 -2.937 33.280 1.00 90.75 418 SER A CA 1
ATOM 3350 C C . SER A 1 418 ? -14.326 -3.120 32.885 1.00 90.75 418 SER A C 1
ATOM 3352 O O . SER A 1 418 ? -15.199 -2.500 33.496 1.00 90.75 418 SER A O 1
ATOM 3354 N N . LEU A 1 419 ? -14.606 -3.977 31.893 1.00 93.00 419 LEU A N 1
ATOM 3355 C CA . LEU A 1 419 ? -15.938 -4.159 31.313 1.00 93.00 419 LEU A CA 1
ATOM 3356 C C . LEU A 1 419 ? -16.424 -5.612 31.380 1.00 93.00 419 LEU A C 1
ATOM 3358 O O . LEU A 1 419 ? -17.540 -5.841 31.839 1.00 93.00 419 LEU A O 1
ATOM 3362 N N . THR A 1 420 ? -15.620 -6.589 30.943 1.00 95.12 420 THR A N 1
ATOM 3363 C CA . THR A 1 420 ? -16.054 -7.986 30.754 1.00 95.12 420 THR A CA 1
ATOM 3364 C C . THR A 1 420 ? -16.657 -8.578 32.023 1.00 95.12 420 THR A C 1
ATOM 3366 O O . THR A 1 420 ? -17.764 -9.117 31.973 1.00 95.12 420 THR A O 1
ATOM 3369 N N . LYS A 1 421 ? -16.007 -8.376 33.178 1.00 91.81 421 LYS A N 1
ATOM 3370 C CA . LYS A 1 421 ? -16.527 -8.802 34.489 1.00 91.81 421 LYS A CA 1
ATOM 3371 C C . LYS A 1 421 ? -17.908 -8.244 34.856 1.00 91.81 421 LYS A C 1
ATOM 3373 O O . LYS A 1 421 ? -18.615 -8.853 35.650 1.00 91.81 421 LYS A O 1
ATOM 3378 N N . LYS A 1 422 ? -18.296 -7.091 34.298 1.00 90.06 422 LYS A N 1
ATOM 3379 C CA . LYS A 1 422 ? -19.587 -6.431 34.560 1.00 90.06 422 LYS A CA 1
ATOM 3380 C C . LYS A 1 422 ? -20.678 -6.874 33.585 1.00 90.06 422 LYS A C 1
ATOM 3382 O O . LYS A 1 422 ? -21.848 -6.876 33.947 1.00 90.06 422 LYS A O 1
ATOM 3387 N N . ILE A 1 423 ? -20.305 -7.238 32.355 1.00 91.25 423 ILE A N 1
ATOM 3388 C CA . ILE A 1 423 ? -21.267 -7.540 31.284 1.00 91.25 423 ILE A CA 1
ATOM 3389 C C . ILE A 1 423 ? -21.479 -9.035 31.034 1.00 91.25 423 ILE A C 1
ATOM 3391 O O . ILE A 1 423 ? -22.434 -9.385 30.348 1.00 91.25 423 ILE A O 1
ATOM 3395 N N . HIS A 1 424 ? -20.616 -9.922 31.547 1.00 92.44 424 HIS A N 1
ATOM 3396 C CA . HIS A 1 424 ? -20.701 -11.362 31.272 1.00 92.44 424 HIS A CA 1
ATOM 3397 C C . HIS A 1 424 ? -22.076 -11.944 31.625 1.00 92.44 424 HIS A C 1
ATOM 3399 O O . HIS A 1 424 ? -22.727 -12.535 30.768 1.00 92.44 424 HIS A O 1
ATOM 3405 N N . GLU A 1 425 ? -22.545 -11.668 32.843 1.00 89.81 425 GLU A N 1
ATOM 3406 C CA . GLU A 1 425 ? -23.839 -12.124 33.372 1.00 89.81 425 GLU A CA 1
ATOM 3407 C C . GLU A 1 425 ? -25.046 -11.428 32.720 1.00 89.81 425 GLU A C 1
ATOM 3409 O O . GLU A 1 425 ? -26.192 -11.795 32.975 1.00 89.81 425 GLU A O 1
ATOM 3414 N N . LEU A 1 426 ? -24.819 -10.393 31.899 1.00 89.06 426 LEU A N 1
ATOM 3415 C CA . LEU A 1 426 ? -25.908 -9.743 31.178 1.00 89.06 426 LEU A CA 1
ATOM 3416 C C . LEU A 1 426 ? -26.356 -10.583 29.985 1.00 89.06 426 LEU A C 1
ATOM 3418 O O . LEU A 1 426 ? -27.545 -10.568 29.698 1.00 89.06 426 LEU A O 1
ATOM 3422 N N . PHE A 1 427 ? -25.453 -11.316 29.321 1.00 88.00 427 PHE A N 1
ATOM 3423 C CA . PHE A 1 427 ? -25.780 -12.135 28.149 1.00 88.00 427 PHE A CA 1
ATOM 3424 C C . PHE A 1 427 ? -26.768 -13.265 28.484 1.00 88.00 427 PHE A C 1
ATOM 3426 O O . PHE A 1 427 ? -26.722 -13.855 29.555 1.00 88.00 427 PHE A O 1
ATOM 3433 N N . ASN A 1 428 ? -27.634 -13.633 27.528 1.00 84.81 428 ASN A N 1
ATOM 3434 C CA . ASN A 1 428 ? -28.482 -14.823 27.684 1.00 84.81 428 ASN A CA 1
ATOM 3435 C C . ASN A 1 428 ? -27.601 -16.071 27.757 1.00 84.81 428 ASN A C 1
ATOM 3437 O O . ASN A 1 428 ? -26.721 -16.221 26.911 1.00 84.81 428 ASN A O 1
ATOM 3441 N N . ASP A 1 429 ? -27.965 -17.037 28.596 1.00 83.50 429 ASP A N 1
ATOM 3442 C CA . ASP A 1 429 ? -27.340 -18.368 28.620 1.00 83.50 429 ASP A CA 1
ATOM 3443 C C . ASP A 1 429 ? -27.356 -19.073 27.251 1.00 83.50 429 ASP A C 1
ATOM 3445 O O . ASP A 1 429 ? -26.521 -19.925 26.963 1.00 83.50 429 ASP A O 1
ATOM 3449 N N . LYS A 1 430 ? -28.301 -18.713 26.371 1.00 86.81 430 LYS A N 1
ATOM 3450 C CA . LYS A 1 430 ? -28.382 -19.229 24.996 1.00 86.81 430 LYS A CA 1
ATOM 3451 C C . LYS A 1 430 ? -27.374 -18.601 24.029 1.00 86.81 430 LYS A C 1
ATOM 3453 O O . LYS A 1 430 ? -27.337 -19.029 22.880 1.00 86.81 430 LYS A O 1
ATOM 3458 N N . VAL A 1 431 ? -26.626 -17.572 24.423 1.00 89.81 431 VAL A N 1
ATOM 3459 C CA . VAL A 1 431 ? -25.654 -16.873 23.565 1.00 89.81 431 VAL A CA 1
ATOM 3460 C C . VAL A 1 431 ? -24.262 -17.440 23.825 1.00 89.81 431 VAL A C 1
ATOM 3462 O O . VAL A 1 431 ? -23.511 -16.978 24.689 1.00 89.81 431 VAL A O 1
ATOM 3465 N N . GLU A 1 432 ? -23.903 -18.449 23.041 1.00 91.81 432 GLU A N 1
ATOM 3466 C CA . GLU A 1 432 ? -22.592 -19.084 23.103 1.00 91.81 432 GLU A CA 1
ATOM 3467 C C . GLU A 1 432 ? -21.527 -18.163 22.503 1.00 91.81 432 GLU A C 1
ATOM 3469 O O . GLU A 1 432 ? -20.567 -17.803 23.186 1.00 91.81 432 GLU A O 1
ATOM 3474 N N . ASN A 1 433 ? -21.736 -17.698 21.269 1.00 93.81 433 ASN A N 1
ATOM 3475 C CA . ASN A 1 433 ? -20.812 -16.800 20.585 1.00 93.81 433 ASN A CA 1
ATOM 3476 C C . ASN A 1 433 ? -21.524 -15.618 19.919 1.00 93.81 433 ASN A C 1
ATOM 3478 O O . ASN A 1 433 ? -22.675 -15.724 19.494 1.00 93.81 433 ASN A O 1
ATOM 3482 N N . ALA A 1 434 ? -20.840 -14.475 19.869 1.00 95.06 434 ALA A N 1
ATOM 3483 C CA . ALA A 1 434 ? -21.368 -13.258 19.266 1.00 95.06 434 ALA A CA 1
ATOM 3484 C C . ALA A 1 434 ? -20.255 -12.319 18.779 1.00 95.06 434 ALA A C 1
ATOM 3486 O O . ALA A 1 434 ? -19.172 -12.277 19.365 1.00 95.06 434 ALA A O 1
ATOM 3487 N N . ILE A 1 435 ? -20.554 -11.537 17.739 1.00 96.50 435 ILE A N 1
ATOM 3488 C CA . ILE A 1 435 ? -19.758 -10.379 17.307 1.00 96.50 435 ILE A CA 1
ATOM 3489 C C . ILE A 1 435 ? -20.657 -9.148 17.366 1.00 96.50 435 ILE A C 1
ATOM 3491 O O . ILE A 1 435 ? -21.646 -9.068 16.634 1.00 96.50 435 ILE A O 1
ATOM 3495 N N . LEU A 1 436 ? -20.304 -8.205 18.233 1.00 96.38 436 LEU A N 1
ATOM 3496 C CA . LEU A 1 436 ? -21.021 -6.954 18.456 1.00 96.38 436 LEU A CA 1
ATOM 3497 C C . LEU A 1 436 ? -20.176 -5.777 17.981 1.00 96.38 436 LEU A C 1
ATOM 3499 O O . LEU A 1 436 ? -18.959 -5.763 18.172 1.00 96.38 436 LEU A O 1
ATOM 3503 N N . ASP A 1 437 ? -20.836 -4.776 17.414 1.00 97.50 437 ASP A N 1
ATOM 3504 C CA . ASP A 1 437 ? -20.217 -3.527 16.995 1.00 97.50 437 ASP A CA 1
ATOM 3505 C C . ASP A 1 437 ? -20.846 -2.372 17.783 1.00 97.50 437 ASP A C 1
ATOM 3507 O O . ASP A 1 437 ? -22.073 -2.236 17.859 1.00 97.50 437 ASP A O 1
ATOM 3511 N N . GLY A 1 438 ? -20.001 -1.570 18.427 1.00 96.81 438 GLY A N 1
ATOM 3512 C CA . GLY A 1 438 ? -20.449 -0.553 19.371 1.00 96.81 438 GLY A CA 1
ATOM 3513 C C . GLY A 1 438 ? -19.455 0.586 19.561 1.00 96.81 438 GLY A C 1
ATOM 3514 O O . GLY A 1 438 ? -18.337 0.581 19.044 1.00 96.81 438 GLY A O 1
ATOM 3515 N N . GLU A 1 439 ? -19.867 1.580 20.334 1.00 97.44 439 GLU A N 1
ATOM 3516 C CA . GLU A 1 439 ? -19.014 2.677 20.769 1.00 97.44 439 GLU A CA 1
ATOM 3517 C C . GLU A 1 439 ? -18.712 2.503 22.257 1.00 97.44 439 GLU A C 1
ATOM 3519 O O . GLU A 1 439 ? -19.620 2.401 23.083 1.00 97.44 439 GLU A O 1
ATOM 3524 N N . MET A 1 440 ? -17.431 2.466 22.608 1.00 97.06 440 MET A N 1
ATOM 3525 C CA . MET A 1 440 ? -16.999 2.527 23.995 1.00 97.06 440 MET A CA 1
ATOM 3526 C C . MET A 1 440 ? -16.938 3.987 24.432 1.00 97.06 440 MET A C 1
ATOM 3528 O O . MET A 1 440 ? -16.238 4.798 23.826 1.00 97.06 440 MET A O 1
ATOM 3532 N N . VAL A 1 441 ? -17.654 4.320 25.497 1.00 95.94 441 VAL A N 1
ATOM 3533 C CA . VAL A 1 441 ? -17.677 5.651 26.109 1.00 95.94 441 VAL A CA 1
ATOM 3534 C C . VAL A 1 441 ? -17.317 5.553 27.589 1.00 95.94 441 VAL A C 1
ATOM 3536 O O . VAL A 1 441 ? -17.201 4.457 28.136 1.00 95.94 441 VAL A O 1
ATOM 3539 N N . VAL A 1 442 ? -17.142 6.693 28.252 1.00 94.31 442 VAL A N 1
ATOM 3540 C CA . VAL A 1 442 ? -17.038 6.745 29.715 1.00 94.31 442 VAL A CA 1
ATOM 3541 C C . VAL A 1 442 ? -18.330 7.318 30.269 1.00 94.31 442 VAL A C 1
ATOM 3543 O O . VAL A 1 442 ? -18.726 8.410 29.871 1.00 94.31 442 VAL A O 1
ATOM 3546 N N . MET A 1 443 ? -18.974 6.585 31.170 1.00 92.38 443 MET A N 1
ATOM 3547 C CA . MET A 1 443 ? -20.182 7.010 31.870 1.00 92.38 443 MET A CA 1
ATOM 3548 C C . MET A 1 443 ? -19.811 7.497 33.270 1.00 92.38 443 MET A C 1
ATOM 3550 O O . MET A 1 443 ? -19.065 6.808 33.960 1.00 92.38 443 MET A O 1
ATOM 3554 N N . ASP A 1 444 ? -20.326 8.657 33.676 1.00 92.06 444 ASP A N 1
ATOM 3555 C CA . ASP A 1 444 ? -20.361 9.105 35.072 1.00 92.06 444 ASP A CA 1
ATOM 3556 C C . ASP A 1 444 ? -21.773 8.863 35.626 1.00 92.06 444 ASP A C 1
ATOM 3558 O O . ASP A 1 444 ? -22.685 9.655 35.390 1.00 92.06 444 ASP A O 1
ATOM 3562 N N . GLU A 1 445 ? -21.967 7.759 36.348 1.00 88.44 445 GLU A N 1
ATOM 3563 C CA . GLU A 1 445 ? -23.252 7.335 36.917 1.00 88.44 445 GLU A CA 1
ATOM 3564 C C . GLU A 1 445 ? -23.841 8.366 37.884 1.00 88.44 445 GLU A C 1
ATOM 3566 O O . GLU A 1 445 ? -25.058 8.528 37.940 1.00 88.44 445 GLU A O 1
ATOM 3571 N N . ASN A 1 446 ? -23.000 9.114 38.609 1.00 89.62 446 ASN A N 1
ATOM 3572 C CA . ASN A 1 446 ? -23.478 10.128 39.551 1.00 89.62 446 ASN A CA 1
ATOM 3573 C C . ASN A 1 446 ? -24.143 11.306 38.832 1.00 89.62 446 ASN A C 1
ATOM 3575 O O . ASN A 1 446 ? -25.035 11.949 39.387 1.00 89.62 446 ASN A O 1
ATOM 3579 N N . LYS A 1 447 ? -23.690 11.608 37.612 1.00 89.44 447 LYS A N 1
ATOM 3580 C CA . LYS A 1 447 ? -24.245 12.682 36.779 1.00 89.44 447 LYS A CA 1
ATOM 3581 C C . LYS A 1 447 ? -25.224 12.170 35.728 1.00 89.44 447 LYS A C 1
ATOM 3583 O O . LYS A 1 447 ? -26.010 12.960 35.219 1.00 89.44 447 LYS A O 1
ATOM 3588 N N . GLY A 1 448 ? -25.187 10.876 35.414 1.00 89.19 448 GLY A N 1
ATOM 3589 C CA . GLY A 1 448 ? -25.928 10.291 34.299 1.00 89.19 448 GLY A CA 1
ATOM 3590 C C . GLY A 1 448 ? -25.448 10.810 32.942 1.00 89.19 448 GLY A C 1
ATOM 3591 O O . GLY A 1 448 ? -26.254 10.967 32.028 1.00 89.19 448 GLY A O 1
ATOM 3592 N N . GLU A 1 449 ? -24.156 11.130 32.815 1.00 92.31 449 GLU A N 1
ATOM 3593 C CA . GLU A 1 449 ? -23.595 11.788 31.632 1.00 92.31 449 GLU A CA 1
ATOM 3594 C C . GLU A 1 449 ? -22.421 11.007 31.035 1.00 92.31 449 GLU A C 1
ATOM 3596 O O . GLU A 1 449 ? -21.600 10.420 31.744 1.00 92.31 449 GLU A O 1
ATOM 3601 N N . ILE A 1 450 ? -22.311 11.062 29.706 1.00 93.81 450 ILE A N 1
ATOM 3602 C CA . ILE A 1 450 ? -21.140 10.571 28.981 1.00 93.81 450 ILE A CA 1
ATOM 3603 C C . ILE A 1 450 ? -20.038 11.630 29.059 1.00 93.81 450 ILE A C 1
ATOM 3605 O O . ILE A 1 450 ? -20.245 12.787 28.685 1.00 93.81 450 ILE A O 1
ATOM 3609 N N . LEU A 1 451 ? -18.853 11.234 29.521 1.00 93.12 451 LEU A N 1
ATOM 3610 C CA . LEU A 1 451 ? -17.700 12.124 29.597 1.00 93.12 451 LEU A CA 1
ATOM 3611 C C . LEU A 1 451 ? -17.057 12.354 28.217 1.00 93.12 451 LEU A C 1
ATOM 3613 O O . LEU A 1 451 ? -17.164 11.503 27.332 1.00 93.12 451 LEU A O 1
ATOM 3617 N N . PRO A 1 452 ? -16.329 13.474 28.034 1.00 92.00 452 PRO A N 1
ATOM 3618 C CA . PRO A 1 452 ? -15.658 13.776 26.774 1.00 92.00 452 PRO A CA 1
ATOM 3619 C C . PRO A 1 452 ? -14.631 12.719 26.347 1.00 92.00 452 PRO A C 1
ATOM 3621 O O . PRO A 1 452 ? -13.999 12.054 27.180 1.00 92.00 452 PRO A O 1
ATOM 3624 N N . PHE A 1 453 ? -14.397 12.650 25.034 1.00 91.12 453 PHE A N 1
ATOM 3625 C CA . PHE A 1 453 ? -13.374 11.809 24.418 1.00 91.12 453 PHE A CA 1
ATOM 3626 C C . PHE A 1 453 ? -11.983 11.980 25.066 1.00 91.12 453 PHE A C 1
ATOM 3628 O O . PHE A 1 453 ? -11.567 13.080 25.435 1.00 91.12 453 PHE A O 1
ATOM 3635 N N . GLY A 1 454 ? -11.228 10.878 25.163 1.00 89.12 454 GLY A N 1
ATOM 3636 C CA . GLY A 1 454 ? -9.863 10.848 25.712 1.00 89.12 454 GLY A CA 1
ATOM 3637 C C . GLY A 1 454 ? -9.762 10.500 27.204 1.00 89.12 454 GLY A C 1
ATOM 3638 O O . GLY A 1 454 ? -8.657 10.370 27.727 1.00 89.12 454 GLY A O 1
ATOM 3639 N N . THR A 1 455 ? -10.890 10.296 27.885 1.00 89.56 455 THR A N 1
ATOM 3640 C CA . THR A 1 455 ? -10.958 9.906 29.310 1.00 89.56 455 THR A CA 1
ATOM 3641 C C . THR A 1 455 ? -10.922 8.387 29.537 1.00 89.56 455 THR A C 1
ATOM 3643 O O . THR A 1 455 ? -10.701 7.918 30.654 1.00 89.56 455 THR A O 1
ATOM 3646 N N . LEU A 1 456 ? -11.080 7.609 28.465 1.00 90.44 456 LEU A N 1
ATOM 3647 C CA . LEU A 1 456 ? -11.407 6.184 28.487 1.00 90.44 456 LEU A CA 1
ATOM 3648 C C . LEU A 1 456 ? -10.320 5.300 29.095 1.00 90.44 456 LEU A C 1
ATOM 3650 O O . LEU A 1 456 ? -10.594 4.503 29.988 1.00 90.44 456 LEU A O 1
ATOM 3654 N N . LYS A 1 457 ? -9.063 5.492 28.682 1.00 88.88 457 LYS A N 1
ATOM 3655 C CA . LYS A 1 457 ? -7.936 4.726 29.231 1.00 88.88 457 LYS A CA 1
ATOM 3656 C C . LYS A 1 457 ? -7.765 4.952 30.734 1.00 88.88 457 LYS A C 1
ATOM 3658 O O . LYS A 1 457 ? -7.458 4.009 31.453 1.00 88.88 457 LYS A O 1
ATOM 3663 N N . THR A 1 458 ? -7.954 6.185 31.200 1.00 89.06 458 THR A N 1
ATOM 3664 C CA . THR A 1 458 ? -7.861 6.519 32.626 1.00 89.06 458 THR A CA 1
ATOM 3665 C C . THR A 1 458 ? -8.992 5.856 33.405 1.00 89.06 458 THR A C 1
ATOM 3667 O O . THR A 1 458 ? -8.724 5.190 34.398 1.00 89.06 458 THR A O 1
ATOM 3670 N N . ALA A 1 459 ? -10.232 5.968 32.917 1.00 88.38 459 ALA A N 1
ATOM 3671 C CA . ALA A 1 459 ? -11.394 5.345 33.547 1.00 88.38 459 ALA A CA 1
ATOM 3672 C C . ALA A 1 459 ? -11.291 3.811 33.587 1.00 88.38 459 ALA A C 1
ATOM 3674 O O . ALA A 1 459 ? -11.635 3.198 34.584 1.00 88.38 459 ALA A O 1
ATOM 3675 N N . ALA A 1 460 ? -10.771 3.184 32.531 1.00 88.44 460 ALA A N 1
ATOM 3676 C CA . ALA A 1 460 ? -10.625 1.734 32.472 1.00 88.44 460 ALA A CA 1
ATOM 3677 C C . ALA A 1 460 ? -9.486 1.178 33.350 1.00 88.44 460 ALA A C 1
ATOM 3679 O O . ALA A 1 460 ? -9.530 0.014 33.733 1.00 88.44 460 ALA A O 1
ATOM 3680 N N . LEU A 1 461 ? -8.453 1.975 33.647 1.00 88.06 461 LEU A N 1
ATOM 3681 C CA . LEU A 1 461 ? -7.360 1.569 34.543 1.00 88.06 461 LEU A CA 1
ATOM 3682 C C . LEU A 1 461 ? -7.678 1.822 36.022 1.00 88.06 461 LEU A C 1
ATOM 3684 O O . LEU A 1 461 ? -7.057 1.206 36.889 1.00 88.06 461 LEU A O 1
ATOM 3688 N N . ASN A 1 462 ? -8.621 2.717 36.308 1.00 80.56 462 ASN A N 1
ATOM 3689 C CA . ASN A 1 462 ? -9.122 2.943 37.654 1.00 80.56 462 ASN A CA 1
ATOM 3690 C C . ASN A 1 462 ? -10.120 1.834 37.999 1.00 80.56 462 ASN A C 1
ATOM 3692 O O . ASN A 1 462 ? -11.300 1.922 37.684 1.00 80.56 462 ASN A O 1
ATOM 3696 N N . ASP A 1 463 ? -9.623 0.771 38.630 1.00 63.84 463 ASP A N 1
ATOM 3697 C CA . ASP A 1 463 ? -10.435 -0.379 39.055 1.00 63.84 463 ASP A CA 1
ATOM 3698 C C . ASP A 1 463 ? -11.163 -0.151 40.397 1.00 63.84 463 ASP A C 1
ATOM 3700 O O . ASP A 1 463 ? -11.645 -1.092 41.027 1.00 63.84 463 ASP A O 1
ATOM 3704 N N . SER A 1 464 ? -11.214 1.098 40.873 1.00 62.09 464 SER A N 1
ATOM 3705 C CA . SER A 1 464 ? -12.067 1.495 41.993 1.00 62.09 464 SER A CA 1
ATOM 3706 C C . SER A 1 464 ? -13.541 1.346 41.599 1.00 62.09 464 SER A C 1
ATOM 3708 O O . SER A 1 464 ? -13.908 1.553 40.444 1.00 62.09 464 SER A O 1
ATOM 3710 N N . GLU A 1 465 ? -14.409 1.017 42.561 1.00 58.53 465 GLU A N 1
ATOM 3711 C CA . GLU A 1 465 ? -15.878 1.109 42.435 1.00 58.53 465 GLU A CA 1
ATOM 3712 C C . GLU A 1 465 ? -16.340 2.580 42.320 1.00 58.53 465 GLU A C 1
ATOM 3714 O O . GLU A 1 465 ? -17.257 3.027 43.004 1.00 58.53 465 GLU A O 1
ATOM 3719 N N . ASP A 1 466 ? -15.658 3.374 41.497 1.00 65.69 466 ASP A N 1
ATOM 3720 C CA . ASP A 1 466 ? -16.019 4.751 41.220 1.00 65.69 466 ASP A CA 1
ATOM 3721 C C . ASP A 1 466 ? -17.225 4.788 40.280 1.00 65.69 466 ASP A C 1
ATOM 3723 O O . ASP A 1 466 ? -17.374 3.963 39.376 1.00 65.69 466 ASP A O 1
ATOM 3727 N N . SER A 1 467 ? -18.043 5.829 40.440 1.00 82.94 467 SER A N 1
ATOM 3728 C CA . SER A 1 467 ? -19.178 6.139 39.563 1.00 82.94 467 SER A CA 1
ATOM 3729 C C . SER A 1 467 ? -18.780 6.394 38.106 1.00 82.94 467 SER A C 1
ATOM 3731 O O . SER A 1 467 ? -19.645 6.662 37.285 1.00 82.94 467 SER A O 1
ATOM 3733 N N . VAL A 1 468 ? -17.486 6.381 37.774 1.00 90.44 468 VAL A N 1
ATOM 3734 C CA . VAL A 1 468 ? -16.961 6.696 36.447 1.00 90.44 468 VAL A CA 1
ATOM 3735 C C . VAL A 1 468 ? -16.330 5.451 35.843 1.00 90.44 468 VAL A C 1
ATOM 3737 O O . VAL A 1 468 ? -15.264 5.024 36.279 1.00 90.44 468 VAL A O 1
ATOM 3740 N N . HIS A 1 469 ? -16.951 4.881 34.812 1.00 90.31 469 HIS A N 1
ATOM 3741 C CA . HIS A 1 469 ? -16.487 3.623 34.225 1.00 90.31 469 HIS A CA 1
ATOM 3742 C C . HIS A 1 469 ? -16.714 3.543 32.706 1.00 90.31 469 HIS A C 1
ATOM 3744 O O . HIS A 1 469 ? -17.540 4.273 32.150 1.00 90.31 469 HIS A O 1
ATOM 3750 N N . PRO A 1 470 ? -16.005 2.637 32.004 1.00 93.38 470 PRO A N 1
ATOM 3751 C CA . PRO A 1 470 ? -16.305 2.329 30.611 1.00 93.38 470 PRO A CA 1
ATOM 3752 C C . PRO A 1 470 ? -17.728 1.782 30.444 1.00 93.38 470 PRO A C 1
ATOM 3754 O O . PRO A 1 470 ? -18.191 0.971 31.249 1.00 93.38 470 PRO A O 1
ATOM 3757 N N . CYS A 1 471 ? -18.406 2.206 29.382 1.00 93.56 471 CYS A N 1
ATOM 3758 C CA . CYS A 1 471 ? -19.725 1.735 28.980 1.00 93.56 471 CYS A CA 1
ATOM 3759 C C . CYS A 1 471 ? -19.712 1.442 27.477 1.00 93.56 471 CYS A C 1
ATOM 3761 O O . CYS A 1 471 ? -19.277 2.277 26.682 1.00 93.56 471 CYS A O 1
ATOM 3763 N N . PHE A 1 472 ? -20.162 0.249 27.088 1.00 95.50 472 PHE A N 1
ATOM 3764 C CA . PHE A 1 472 ? -20.174 -0.182 25.694 1.00 95.50 472 PHE A CA 1
ATOM 3765 C C . PHE A 1 472 ? -21.579 -0.062 25.112 1.00 95.50 472 PHE A C 1
ATOM 3767 O O . PHE A 1 472 ? -22.464 -0.855 25.431 1.00 95.50 472 PHE A O 1
ATOM 3774 N N . ILE A 1 473 ? -21.779 0.934 24.251 1.00 94.75 473 ILE A N 1
ATOM 3775 C CA . ILE A 1 473 ? -23.068 1.191 23.615 1.00 94.75 473 ILE A CA 1
ATOM 3776 C C . ILE A 1 473 ? -23.087 0.494 22.258 1.00 94.75 473 ILE A C 1
ATOM 3778 O O . ILE A 1 473 ? -22.427 0.914 21.308 1.00 94.75 473 ILE A O 1
ATOM 3782 N N . ILE A 1 474 ? -23.842 -0.596 22.181 1.00 94.81 474 ILE A N 1
ATOM 3783 C CA . ILE A 1 474 ? -23.939 -1.454 20.997 1.00 94.81 474 ILE A CA 1
ATOM 3784 C C . ILE A 1 474 ? -24.947 -0.856 20.014 1.00 94.81 474 ILE A C 1
ATOM 3786 O O . ILE A 1 474 ? -26.065 -0.520 20.402 1.00 94.81 474 ILE A O 1
ATOM 3790 N N . PHE A 1 475 ? -24.585 -0.781 18.733 1.00 95.31 475 PHE A N 1
ATOM 3791 C CA . PHE A 1 475 ? -25.519 -0.390 17.670 1.00 95.31 475 PHE A CA 1
ATOM 3792 C C . PHE A 1 475 ? -25.623 -1.437 16.550 1.00 95.31 475 PHE A C 1
ATOM 3794 O O . PHE A 1 475 ? -26.539 -1.314 15.741 1.00 95.31 475 PHE A O 1
ATOM 3801 N N . ASP A 1 476 ? -24.757 -2.455 16.472 1.00 96.06 476 ASP A N 1
ATOM 3802 C CA . ASP A 1 476 ? -24.896 -3.541 15.487 1.00 96.06 476 ASP A CA 1
ATOM 3803 C C . ASP A 1 476 ? -24.475 -4.915 16.050 1.00 96.06 476 ASP A C 1
ATOM 3805 O O . ASP A 1 476 ? -23.711 -5.014 17.014 1.00 96.06 476 ASP A O 1
ATOM 3809 N N . ILE A 1 477 ? -24.970 -5.983 15.424 1.00 95.19 477 ILE A N 1
ATOM 3810 C CA . ILE A 1 477 ? -24.604 -7.378 15.688 1.00 95.19 477 ILE A CA 1
ATOM 3811 C C . ILE A 1 477 ? -24.352 -8.088 14.367 1.00 95.19 477 ILE A C 1
ATOM 3813 O O . ILE A 1 477 ? -25.200 -8.093 13.483 1.00 95.19 477 ILE A O 1
ATOM 3817 N N . LEU A 1 478 ? -23.191 -8.724 14.236 1.00 94.62 478 LEU A N 1
ATOM 3818 C CA . LEU A 1 478 ? -22.750 -9.302 12.965 1.00 94.62 478 LEU A CA 1
ATOM 3819 C C . LEU A 1 478 ? -22.650 -10.826 12.991 1.00 94.62 478 LEU A C 1
ATOM 3821 O O . LEU A 1 478 ? -22.595 -11.460 11.939 1.00 94.62 478 LEU A O 1
ATOM 3825 N N . LEU A 1 479 ? -22.629 -11.423 14.181 1.00 94.12 479 LEU A N 1
ATOM 3826 C CA . LEU A 1 479 ? -22.632 -12.868 14.352 1.00 94.12 479 LEU A CA 1
ATOM 3827 C C . LEU A 1 479 ? -23.309 -13.227 15.670 1.00 94.12 479 LEU A C 1
ATOM 3829 O O . LEU A 1 479 ? -23.088 -12.551 16.676 1.00 94.12 479 LEU A O 1
ATOM 3833 N N . ILE A 1 480 ? -24.106 -14.294 15.665 1.00 93.50 480 ILE A N 1
ATOM 3834 C CA . ILE A 1 480 ? -24.675 -14.892 16.877 1.00 93.50 480 ILE A CA 1
ATOM 3835 C C . ILE A 1 480 ? -24.808 -16.410 16.713 1.00 93.50 480 ILE A C 1
ATOM 3837 O O . ILE A 1 480 ? -25.361 -16.881 15.720 1.00 93.50 480 ILE A O 1
ATOM 3841 N N . ASN A 1 481 ? -24.301 -17.185 17.672 1.00 91.94 481 ASN A N 1
ATOM 3842 C CA . ASN A 1 481 ? -24.353 -18.654 17.705 1.00 91.94 481 ASN A CA 1
ATOM 3843 C C . ASN A 1 481 ? -23.977 -19.327 16.367 1.00 91.94 481 ASN A C 1
ATOM 3845 O O . ASN A 1 481 ? -24.668 -20.220 15.880 1.00 91.94 481 ASN A O 1
ATOM 3849 N N . GLY A 1 482 ? -22.899 -18.856 15.740 1.00 89.69 482 GLY A N 1
ATOM 3850 C CA . GLY A 1 482 ? -22.382 -19.353 14.465 1.00 89.69 482 GLY A CA 1
ATOM 3851 C C . GLY A 1 482 ? -23.112 -18.838 13.220 1.00 89.69 482 GLY A C 1
ATOM 3852 O O . GLY A 1 482 ? -22.617 -19.048 12.114 1.00 89.69 482 GLY A O 1
ATOM 3853 N N . LYS A 1 483 ? -24.245 -18.131 13.356 1.00 91.06 483 LYS A N 1
ATOM 3854 C CA . LYS A 1 483 ? -24.914 -17.471 12.227 1.00 91.06 483 LYS A CA 1
ATOM 3855 C C . LYS A 1 483 ? -24.243 -16.125 11.947 1.00 91.06 483 LYS A C 1
ATOM 3857 O O . LYS A 1 483 ? -24.330 -15.213 12.766 1.00 91.06 483 LYS A O 1
ATOM 3862 N N . CYS A 1 484 ? -23.613 -16.000 10.780 1.00 91.06 484 CYS A N 1
ATOM 3863 C CA . CYS A 1 484 ? -23.148 -14.723 10.235 1.00 91.06 484 CYS A CA 1
ATOM 3864 C C . CYS A 1 484 ? -24.352 -13.900 9.743 1.00 91.06 484 CYS A C 1
ATOM 3866 O O . CYS A 1 484 ? -25.224 -14.446 9.070 1.00 91.06 484 CYS A O 1
ATOM 3868 N N . LEU A 1 485 ? -24.403 -12.613 10.090 1.00 92.06 485 LEU A N 1
ATOM 3869 C CA . LEU A 1 485 ? -25.537 -11.714 9.829 1.00 92.06 485 LEU A CA 1
ATOM 3870 C C . LEU A 1 485 ? -25.186 -10.579 8.853 1.00 92.06 485 LEU A C 1
ATOM 3872 O O . LEU A 1 485 ? -25.960 -9.642 8.709 1.00 92.06 485 LEU A O 1
ATOM 3876 N N . ILE A 1 486 ? -24.018 -10.620 8.202 1.00 89.50 486 ILE A N 1
ATOM 3877 C CA . ILE A 1 486 ? -23.543 -9.525 7.332 1.00 89.50 486 ILE A CA 1
ATOM 3878 C C . ILE A 1 486 ? -24.467 -9.243 6.137 1.00 89.50 486 ILE A C 1
ATOM 3880 O O . ILE A 1 486 ? -24.510 -8.107 5.671 1.00 89.50 486 ILE A O 1
ATOM 3884 N N . ASP A 1 487 ? -25.209 -10.258 5.686 1.00 89.12 487 ASP A N 1
ATOM 3885 C CA . ASP A 1 487 ? -26.165 -10.168 4.577 1.00 89.12 487 ASP A CA 1
ATOM 3886 C C . ASP A 1 487 ? -27.615 -9.938 5.052 1.00 89.12 487 ASP A C 1
ATOM 3888 O O . ASP A 1 487 ? -28.494 -9.679 4.230 1.00 89.12 487 ASP A O 1
ATOM 3892 N N . ASP A 1 488 ? -27.880 -10.020 6.364 1.00 92.44 488 ASP A N 1
ATOM 3893 C CA . ASP A 1 488 ? -29.198 -9.732 6.943 1.00 92.44 488 ASP A CA 1
ATOM 3894 C C . ASP A 1 488 ? -29.442 -8.208 6.946 1.00 92.44 488 ASP A C 1
ATOM 3896 O O . ASP A 1 488 ? -28.507 -7.402 7.030 1.00 92.44 488 ASP A O 1
ATOM 3900 N N . THR A 1 489 ? -30.705 -7.780 6.903 1.00 94.50 489 THR A N 1
ATOM 3901 C CA . THR A 1 489 ? -31.060 -6.349 6.918 1.00 94.50 489 THR A CA 1
ATOM 3902 C C . THR A 1 489 ? -30.730 -5.686 8.261 1.00 94.50 489 THR A C 1
ATOM 3904 O O . THR A 1 489 ? -30.704 -6.333 9.309 1.00 94.50 489 THR A O 1
ATOM 3907 N N . LEU A 1 490 ? -30.516 -4.362 8.267 1.00 94.38 490 LEU A N 1
ATOM 3908 C CA . LEU A 1 490 ? -30.248 -3.625 9.511 1.00 94.38 490 LEU A CA 1
ATOM 3909 C C . LEU A 1 490 ? -31.386 -3.784 10.536 1.00 94.38 490 LEU A C 1
ATOM 3911 O O . LEU A 1 490 ? -31.114 -3.962 11.719 1.00 94.38 490 LEU A O 1
ATOM 3915 N N . ASP A 1 491 ? -32.645 -3.767 10.093 1.00 94.06 491 ASP A N 1
ATOM 3916 C CA . ASP A 1 491 ? -33.812 -3.962 10.964 1.00 94.06 491 ASP A CA 1
ATOM 3917 C C . ASP A 1 491 ? -33.811 -5.354 11.630 1.00 94.06 491 ASP A C 1
ATOM 3919 O O . ASP A 1 491 ? -34.026 -5.462 12.841 1.00 94.06 491 ASP A O 1
ATOM 3923 N N . GLU A 1 492 ? -33.472 -6.420 10.896 1.00 94.31 492 GLU A N 1
ATOM 3924 C CA . GLU A 1 492 ? -33.327 -7.765 11.470 1.00 94.31 492 GLU A CA 1
ATOM 3925 C C . GLU A 1 492 ? -32.231 -7.813 12.542 1.00 94.31 492 GLU A C 1
ATOM 3927 O O . GLU A 1 492 ? -32.456 -8.353 13.632 1.00 94.31 492 GLU A O 1
ATOM 3932 N N . ARG A 1 493 ? -31.073 -7.194 12.279 1.00 94.69 493 ARG A N 1
ATOM 3933 C CA . ARG A 1 493 ? -29.955 -7.135 13.236 1.00 94.69 493 ARG A CA 1
ATOM 3934 C C . ARG A 1 493 ? -30.310 -6.306 14.472 1.00 94.69 493 ARG A C 1
ATOM 3936 O O . ARG A 1 493 ? -30.102 -6.766 15.594 1.00 94.69 493 ARG A O 1
ATOM 3943 N N . LYS A 1 494 ? -30.953 -5.145 14.310 1.00 92.25 494 LYS A N 1
ATOM 3944 C CA . LYS A 1 494 ? -31.445 -4.311 15.426 1.00 92.25 494 LYS A CA 1
ATOM 3945 C C . LYS A 1 494 ? -32.454 -5.055 16.301 1.00 92.25 494 LYS A C 1
ATOM 3947 O O . LYS A 1 494 ? -32.352 -5.027 17.528 1.00 92.25 494 LYS A O 1
ATOM 3952 N N . ARG A 1 495 ? -33.394 -5.793 15.700 1.00 90.62 495 ARG A N 1
ATOM 3953 C CA . ARG A 1 495 ? -34.344 -6.637 16.451 1.00 90.62 495 ARG A CA 1
ATOM 3954 C C . ARG A 1 495 ? -33.642 -7.724 17.259 1.00 90.62 495 ARG A C 1
ATOM 3956 O O . ARG A 1 495 ? -34.127 -8.071 18.335 1.00 90.62 495 ARG A O 1
ATOM 3963 N N . LEU A 1 496 ? -32.532 -8.273 16.764 1.00 88.81 496 LEU A N 1
ATOM 3964 C CA . LEU A 1 496 ? -31.728 -9.240 17.512 1.00 88.81 496 LEU A CA 1
ATOM 3965 C C . LEU A 1 496 ? -31.022 -8.597 18.708 1.00 88.81 496 LEU A C 1
ATOM 3967 O O . LEU A 1 496 ? -31.022 -9.206 19.773 1.00 88.81 496 LEU A O 1
ATOM 3971 N N . ILE A 1 497 ? -30.514 -7.366 18.587 1.00 86.50 497 ILE A N 1
ATOM 3972 C CA . ILE A 1 497 ? -29.906 -6.629 19.714 1.00 86.50 497 ILE A CA 1
ATOM 3973 C C . ILE A 1 497 ? -30.905 -6.442 20.858 1.00 86.50 497 ILE A C 1
ATOM 3975 O O . ILE A 1 497 ? -30.556 -6.663 22.009 1.00 86.50 497 ILE A O 1
ATOM 3979 N N . HIS A 1 498 ? -32.165 -6.119 20.559 1.00 79.19 498 HIS A N 1
ATOM 3980 C CA . HIS A 1 498 ? -33.204 -5.992 21.590 1.00 79.19 498 HIS A CA 1
ATOM 3981 C C . HIS A 1 498 ? -33.655 -7.333 22.196 1.00 79.19 498 HIS A C 1
ATOM 3983 O O . HIS A 1 498 ? -34.269 -7.353 23.262 1.00 79.19 498 HIS A O 1
ATOM 3989 N N . LYS A 1 499 ? -33.407 -8.452 21.502 1.00 74.94 499 LYS A N 1
ATOM 3990 C CA . LYS A 1 499 ? -33.746 -9.812 21.959 1.00 74.94 499 LYS A CA 1
ATOM 3991 C C . LYS A 1 499 ? -32.595 -10.510 22.669 1.00 74.94 499 LYS A C 1
ATOM 3993 O O . LYS A 1 499 ? -32.850 -11.440 23.436 1.00 74.94 499 LYS A O 1
ATOM 3998 N N . LEU A 1 500 ? -31.354 -10.091 22.422 1.00 70.25 500 LEU A N 1
ATOM 3999 C CA . LEU A 1 500 ? -30.277 -10.314 23.368 1.00 70.25 500 LEU A CA 1
ATOM 4000 C C . LEU A 1 500 ? -30.767 -9.674 24.671 1.00 70.25 500 LEU A C 1
ATOM 4002 O O . LEU A 1 500 ? -31.043 -8.476 24.672 1.00 70.25 500 LEU A O 1
ATOM 4006 N N . PRO A 1 501 ? -30.953 -10.422 25.768 1.00 53.19 501 PRO A N 1
ATOM 4007 C CA . PRO A 1 501 ? -31.025 -9.787 27.060 1.00 53.19 501 PRO A CA 1
ATOM 4008 C C . PRO A 1 501 ? -29.639 -9.176 27.219 1.00 53.19 501 PRO A C 1
ATOM 4010 O O . PRO A 1 501 ? -28.654 -9.845 27.463 1.00 53.19 501 PRO A O 1
ATOM 4013 N N . LEU A 1 502 ? -29.527 -7.920 26.861 1.00 52.50 502 LEU A N 1
ATOM 4014 C CA . LEU A 1 502 ? -28.588 -7.006 27.435 1.00 52.50 502 LEU A CA 1
ATOM 4015 C C . LEU A 1 502 ? -29.566 -6.147 28.209 1.00 52.50 502 LEU A C 1
ATOM 4017 O O . LEU A 1 502 ? -30.369 -5.431 27.611 1.00 52.50 502 LEU A O 1
ATOM 4021 N N . ARG A 1 503 ? -29.642 -6.342 29.528 1.00 37.44 503 ARG A N 1
ATOM 4022 C CA . ARG A 1 503 ? -30.278 -5.330 30.371 1.00 37.44 503 ARG A CA 1
ATOM 4023 C C . ARG A 1 503 ? -29.398 -4.088 30.212 1.00 37.44 503 ARG A C 1
ATOM 4025 O O . ARG A 1 503 ? -28.381 -3.999 30.888 1.00 37.44 503 ARG A O 1
ATOM 4032 N N . LEU A 1 504 ? -29.709 -3.262 29.213 1.00 35.53 504 LEU A N 1
ATOM 4033 C CA . LEU A 1 504 ? -29.119 -1.946 28.991 1.00 35.53 504 LEU A CA 1
ATOM 4034 C C . LEU A 1 504 ? -29.798 -0.954 29.926 1.00 35.53 504 LEU A C 1
ATOM 4036 O O . LEU A 1 504 ? -31.054 -0.943 29.934 1.00 35.53 504 LEU A O 1
#

Secondary structure (DSSP, 8-state):
--EEEEE--TT--EEEEE-TTTSHHHHHHHHHHHHTTTTTT----EEETTTEEEE--TTSSSS---BTTBS-B-----TT----STTEEEEEESSTT-EEEEEEEESS--GGGTTTS-EEEEEEE-HHHHHHHTTS-B-TTSPBPS-HHHHHHH---HHHHHHHHHHHHHHHHHTT-TTHHHHHHHH-GGG--SS------HHHHHHHHHHHTT--TTSHHHHHHHTGGGG--SS--SHHHHHHHHHHTT--------HHHHHHHHHHHHH-S-HHHHHHHHHHHS-HHHHHHHHHHHTT----SS-HHHHHHHH-TTHHHHHHHH--HHHHHHHT--TT---------TT-------PPP--HHHHHHHTTT----------SEEEEEEEETTEEEEEETT--B-HHHH-SBTT-TTTHHHHGGGS-TT--EEEEEEEEEEEETTTTEEPPTT-HHHHHH--S--SEEEEEEEEEEEEETTEE-TTS-HHHHHHHHHHS----

InterPro domains:
  IPR002130 Cyclophilin-type peptidyl-prolyl cis-trans isomerase domain [PF00160] (5-148)
  IPR002130 Cyclophilin-type peptidyl-prolyl cis-trans isomerase domain [PR00153] (18-33)
  IPR002130 Cyclophilin-type peptidyl-prolyl cis-trans isomerase domain [PR00153] (44-56)
  IPR002130 Cyclophilin-type peptidyl-prolyl cis-trans isomerase domain [PR00153] (87-102)
  IPR002130 Cyclophilin-type peptidyl-prolyl cis-trans isomerase domain [PR00153] (102-114)
  IPR002130 Cyclophilin-type peptidyl-prolyl cis-trans isomerase domain [PR00153] (115-130)
  IPR002130 Cyclophilin-type peptidyl-prolyl cis-trans isomerase domain [PS50072] (1-149)
  IPR012310 DNA ligase, ATP-dependent, central [PF01068] (356-499)
  IPR012310 DNA ligase, ATP-dependent, central [PS50160] (463-504)
  IPR016059 DNA ligase, ATP-dependent, conserved site [PS00697] (379-387)
  IPR020892 Cyclophilin-type peptidyl-prolyl cis-trans isomerase, conserved site [PS00170] (39-56)
  IPR029000 Cyclophilin-like domain superfamily [G3DSA:2.40.100.10] (1-142)
  IPR029000 Cyclophilin-like domain superfamily [SSF50891] (4-148)
  IPR029710 DNA ligase 4 [PTHR45997] (146-499)
  IPR036599 DNA ligase, ATP-dependent, N-terminal domain superfamily [G3DSA:1.10.3260.10] (143-345)
  IPR036599 DNA ligase, ATP-dependent, N-terminal domain superfamily [SSF117018] (152-358)
  IPR044125 DNA Ligase 4, adenylation domain [cd07903] (348-496)

Sequence (504 aa):
MSQKVVVETSTGNFVLELYVDEAPRTCKNFYELAKKGYYNNTKFHRIIHNFMIQGGDPTGTGRGGSSIYGETFEDEIQSSLKHTGAGILSMANAGPNTNGSQFFITLAPTPWLDGKHTIFGRVYSGMKVIQRLGLVPTDSNDRPLEDVLDSIKKTSKVDQRRSLVNQLIQNIRIQECKNMYLLMRLLLPQLDKERSGYGMKESKLGDVIVDTLSIAKSSQDAFVLKNWKKFINKGVNDFAGVAKPIIAQRNVVESKLDLEDVDNLLNELNESSEKREVFTRMIRSLTATELSWIIRIILKDLKLGVSEKTILKSYHVDAVEYYYVCSDLKQLVETLNDPSKRYLTNALQIFQPFKPMLADREEFEKVIELMSNEEFYIETKLDGERIQLHKNGDEYKYWSRNGTDYTFLYGATKSDGSLTKKIHELFNDKVENAILDGEMVVMDENKGEILPFGTLKTAALNDSEDSVHPCFIIFDILLINGKCLIDDTLDERKRLIHKLPLRL

Radius of gyration: 30.44 Å; chains: 1; bounding box: 71×54×89 Å

Organism: Rozella allomycis (strain CSF55) (NCBI:txid988480)

Foldseek 3Di:
DWDKDWDQDPLGIFIKTWPCVQFVQLSVFQVVCVVVCVQPPWDQFAAAAQFKTKTQASVSPVPHFATPVGRFAAARADQPDAQAAFFFKWFDAPWGGGGGRMIMTTHTGDRVCHPTIHGTIGTPGDVLSRNLRNLQQADPRRGGDPDLLVVLLPDPDPVSNLSSLLSVLVSCLSVVPVCSLLVLCLVQVLLPPVQVALPDDQQNLLVLLCVLLVPDCPDPLSVCSNPVVVVCPDSNNDSLSSVLVVLQVRAPEDAPDDSVNLVVLVVCSSPDPPNSVSSSVVSNHDHSVVVSSVNCSNVSHSSSPDDPVSSQCSNEVCRVLLCQQQSHSRCSCVVCVDRVDDDDSPFRDFPGDGQDDDDDDDDPVVVCVVCVVDDDDDDDDDQAWKWKWKAAAFAIWIATNSRDTPCQQQHGGCCDWQNNVPQVVQFDPQFRIWIFIWGKFKAQQVVRDTDHYPCASVQSVPPPPHSIGIDTGTQFTQDTPHDGCPVPDSVVGNVVVVVGRRVD